Protein AF-0000000070114153 (afdb_homodimer)

Nearest PDB structures (foldseek):
  6xl6-assembly1_H  TM=4.860E-01  e=3.797E-15  Escherichia coli
  5xql-assembly1_A  TM=4.136E-01  e=1.734E-13  Pseudomonas aeruginosa
  1exi-assembly1_A  TM=4.410E-01  e=2.172E-12  Bacillus subtilis
  3d6y-assembly1_A  TM=4.127E-01  e=7.107E-13  Bacillus subtilis
  3d71-assembly1_A-2  TM=3.893E-01  e=4.441E-13  Bacillus subtilis

Radius of gyration: 27.12 Å; Cα contacts (8 Å, |Δi|>4): 1022; chains: 2; bounding box: 66×97×62 Å

Secondary structure (DSSP, 8-state):
----------SSPEEHHHHHHHHT--HHHHHHHHHHTSS--SEE-TTT--EEE-GGGHHHHHHHHHHHHTT--HHHHHHHHHS-HHHHHHHHHHHHHHHHHHHHHHHHHHHHHHHHHHH-PPPPPP--EEEEEEPPEEEEEEEEEE-HHHHHHHHHHHHHHHHHHHHHTT-EE-S-EEEEESS--BTTB-EEEEEEEEEES-----SS-EEEEEPPEEEEEEEEEGGG-STTHHHHHHHHHHHHHHHHTPPB-S--EEEE-S-GGGS-TTSEEEEEEEEE--/----------SSPEEHHHHHHHHT--HHHHHHHHHHTSS--SEE-TTT--EEE-GGGHHHHHHHHHHHHTT--HHHHHHHHHS-HHHHHHHHHHHHHHHHHHHHHHHHHHHHHHHHHHH-PPPPPP--EEEEEEPPEEEEEEEEEE-HHHHHHHHHHHHHHHHHHHHHTT-EE-S-EEEEESS--BTTB-EEEEEEEEEES-----SS-EEEEEPPEEEEEEEEEGGG-STTHHHHHHHHHHHHHHHHTPPB-S--EEEE-S-GGGS-TTSEEEEEEEEE--

Organism: Actinoplanes teichomyceticus (NCBI:txid1867)

Structure (mmCIF, N/CA/C/O backbone):
data_AF-0000000070114153-model_v1
#
loop_
_entity.id
_entity.type
_entity.pdbx_description
1 polymer 'MerR family transcriptional regulator'
#
loop_
_atom_site.group_PDB
_atom_site.id
_atom_site.type_symbol
_atom_site.label_atom_id
_atom_site.label_alt_id
_atom_site.label_comp_id
_atom_site.label_asym_id
_atom_site.label_entity_id
_atom_site.label_seq_id
_atom_site.pdbx_PDB_ins_code
_atom_site.Cartn_x
_atom_site.Cartn_y
_atom_site.Cartn_z
_atom_site.occupancy
_atom_site.B_iso_or_equiv
_atom_site.auth_seq_id
_atom_site.auth_comp_id
_atom_site.auth_asym_id
_atom_site.auth_atom_id
_atom_site.pdbx_PDB_model_num
ATOM 1 N N . MET A 1 1 ? -9.383 -46.125 -30.203 1 27.42 1 MET A N 1
ATOM 2 C CA . MET A 1 1 ? -8.547 -45.219 -29.406 1 27.42 1 MET A CA 1
ATOM 3 C C . MET A 1 1 ? -9.391 -44.469 -28.391 1 27.42 1 MET A C 1
ATOM 5 O O . MET A 1 1 ? -10.266 -43.688 -28.766 1 27.42 1 MET A O 1
ATOM 9 N N . ARG A 1 2 ? -9.617 -44.938 -27.172 1 29.91 2 ARG A N 1
ATOM 10 C CA . ARG A 1 2 ? -10.695 -44.688 -26.219 1 29.91 2 ARG A CA 1
ATOM 11 C C . ARG A 1 2 ? -10.594 -43.312 -25.609 1 29.91 2 ARG A C 1
ATOM 13 O O . ARG A 1 2 ? -9.5 -42.844 -25.281 1 29.91 2 ARG A O 1
ATOM 20 N N . SER A 1 3 ? -11.391 -42.344 -25.938 1 27.3 3 SER A N 1
ATOM 21 C CA . SER A 1 3 ? -11.602 -40.969 -25.516 1 27.3 3 SER A CA 1
ATOM 22 C C . SER A 1 3 ? -11.555 -40.844 -24 1 27.3 3 SER A C 1
ATOM 24 O O . SER A 1 3 ? -12.508 -41.219 -23.312 1 27.3 3 SER A O 1
ATOM 26 N N . GLN A 1 4 ? -10.492 -41.219 -23.328 1 28.64 4 GLN A N 1
ATOM 27 C CA . GLN A 1 4 ? -10.5 -41.25 -21.859 1 28.64 4 GLN A CA 1
ATOM 28 C C . GLN A 1 4 ? -10.977 -39.906 -21.312 1 28.64 4 GLN A C 1
ATOM 30 O O . GLN A 1 4 ? -10.375 -38.875 -21.578 1 28.64 4 GLN A O 1
ATOM 35 N N . SER A 1 5 ? -12.211 -39.656 -21.016 1 31.23 5 SER A N 1
ATOM 36 C CA . SER A 1 5 ? -13.07 -38.625 -20.453 1 31.23 5 SER A CA 1
ATOM 37 C C . SER A 1 5 ? -12.445 -38 -19.203 1 31.23 5 SER A C 1
ATOM 39 O O . SER A 1 5 ? -11.75 -38.688 -18.453 1 31.23 5 SER A O 1
ATOM 41 N N . ALA A 1 6 ? -11.922 -36.781 -19.25 1 38.19 6 ALA A N 1
ATOM 42 C CA . ALA A 1 6 ? -11.523 -36.031 -18.062 1 38.19 6 ALA A CA 1
ATOM 43 C C . ALA A 1 6 ? -12.383 -36.406 -16.859 1 38.19 6 ALA A C 1
ATOM 45 O O . ALA A 1 6 ? -13.617 -36.406 -16.953 1 38.19 6 ALA A O 1
ATOM 46 N N . GLY A 1 7 ? -11.969 -37.219 -15.93 1 35.66 7 GLY A N 1
ATOM 47 C CA . GLY A 1 7 ? -12.812 -37.656 -14.836 1 35.66 7 GLY A CA 1
ATOM 48 C C . GLY A 1 7 ? -13.656 -36.562 -14.227 1 35.66 7 GLY A C 1
ATOM 49 O O . GLY A 1 7 ? -13.359 -35.375 -14.414 1 35.66 7 GLY A O 1
ATOM 50 N N . PRO A 1 8 ? -14.961 -36.688 -14.062 1 36.72 8 PRO A N 1
ATOM 51 C CA . PRO A 1 8 ? -15.945 -35.719 -13.547 1 36.72 8 PRO A CA 1
ATOM 52 C C . PRO A 1 8 ? -15.43 -34.938 -12.352 1 36.72 8 PRO A C 1
ATOM 54 O O . PRO A 1 8 ? -14.523 -35.375 -11.648 1 36.72 8 PRO A O 1
ATOM 57 N N . LEU A 1 9 ? -15.109 -33.562 -12.328 1 44.62 9 LEU A N 1
ATOM 58 C CA . LEU A 1 9 ? -15.031 -32.844 -11.078 1 44.62 9 LEU A CA 1
ATOM 59 C C . LEU A 1 9 ? -15.781 -33.562 -9.969 1 44.62 9 LEU A C 1
ATOM 61 O O . LEU A 1 9 ? -16.969 -33.844 -10.102 1 44.62 9 LEU A O 1
ATOM 65 N N . THR A 1 10 ? -15.328 -34.531 -9.367 1 46.66 10 THR A N 1
ATOM 66 C CA . THR A 1 10 ? -16.016 -35.281 -8.312 1 46.66 10 THR A CA 1
ATOM 67 C C . THR A 1 10 ? -16.859 -34.344 -7.449 1 46.66 10 THR A C 1
ATOM 69 O O . THR A 1 10 ? -16.391 -33.281 -7.062 1 46.66 10 THR A O 1
ATOM 72 N N . THR A 1 11 ? -18.156 -34.281 -7.578 1 60.69 11 THR A N 1
ATOM 73 C CA . THR A 1 11 ? -19.266 -33.625 -6.902 1 60.69 11 THR A CA 1
ATOM 74 C C . THR A 1 11 ? -19.078 -33.688 -5.391 1 60.69 11 THR A C 1
ATOM 76 O O . THR A 1 11 ? -19.875 -33.094 -4.648 1 60.69 11 THR A O 1
ATOM 79 N N . GLY A 1 12 ? -18.016 -34.312 -4.871 1 72.38 12 GLY A N 1
ATOM 80 C CA . GLY A 1 12 ? -17.922 -34.406 -3.422 1 72.38 12 GLY A CA 1
ATOM 81 C C . GLY A 1 12 ? -17.031 -33.344 -2.828 1 72.38 12 GLY A C 1
ATOM 82 O O . GLY A 1 12 ? -16.391 -32.562 -3.561 1 72.38 12 GLY A O 1
ATOM 83 N N . PRO A 1 13 ? -17.062 -33.156 -1.495 1 85.81 13 PRO A N 1
ATOM 84 C CA . PRO A 1 13 ? -16.25 -32.156 -0.794 1 85.81 13 PRO A CA 1
ATOM 85 C C . PRO A 1 13 ? -14.75 -32.375 -0.997 1 85.81 13 PRO A C 1
ATOM 87 O O . PRO A 1 13 ? -14.289 -33.5 -1.106 1 85.81 13 PRO A O 1
ATOM 90 N N . MET A 1 14 ? -14.078 -31.359 -1.257 1 93.62 14 MET A N 1
ATOM 91 C CA . MET A 1 14 ? -12.633 -31.297 -1.438 1 93.62 14 MET A CA 1
ATOM 92 C C . MET A 1 14 ? -11.922 -31.156 -0.097 1 93.62 14 MET A C 1
ATOM 94 O O . MET A 1 14 ? -12.445 -30.531 0.824 1 93.62 14 MET A O 1
ATOM 98 N N . SER A 1 15 ? -10.742 -31.812 -0.06 1 94.75 15 SER A N 1
ATOM 99 C CA . SER A 1 15 ? -9.898 -31.562 1.105 1 94.75 15 SER A CA 1
ATOM 100 C C . SER A 1 15 ? -9.461 -30.094 1.169 1 94.75 15 SER A C 1
ATOM 102 O O . SER A 1 15 ? -9.5 -29.391 0.162 1 94.75 15 SER A O 1
ATOM 104 N N . ILE A 1 16 ? -9.039 -29.688 2.379 1 94.88 16 ILE A N 1
ATOM 105 C CA . ILE A 1 16 ? -8.586 -28.312 2.561 1 94.88 16 ILE A CA 1
ATOM 106 C C . ILE A 1 16 ? -7.367 -28.047 1.68 1 94.88 16 ILE A C 1
ATOM 108 O O . ILE A 1 16 ? -7.199 -26.938 1.157 1 94.88 16 ILE A O 1
ATOM 112 N N . GLY A 1 17 ? -6.488 -29 1.469 1 93.56 17 GLY A N 1
ATOM 113 C CA . GLY A 1 17 ? -5.332 -28.859 0.601 1 93.56 17 GLY A CA 1
ATOM 114 C C . GLY A 1 17 ? -5.703 -28.641 -0.854 1 93.56 17 GLY A C 1
ATOM 115 O O . GLY A 1 17 ? -5.16 -27.75 -1.513 1 93.56 17 GLY A O 1
ATOM 116 N N . GLU A 1 18 ? -6.594 -29.484 -1.315 1 93.25 18 GLU A N 1
ATOM 117 C CA . GLU A 1 18 ? -7.066 -29.344 -2.689 1 93.25 18 GLU A CA 1
ATOM 118 C C . GLU A 1 18 ? -7.785 -28.016 -2.898 1 93.25 18 GLU A C 1
ATOM 120 O O . GLU A 1 18 ? -7.57 -27.344 -3.904 1 93.25 18 GLU A O 1
ATOM 125 N N . PHE A 1 19 ? -8.609 -27.688 -1.982 1 96 19 PHE A N 1
ATOM 126 C CA . PHE A 1 19 ? -9.359 -26.438 -2.057 1 96 19 PHE A CA 1
ATOM 127 C C . PHE A 1 19 ? -8.414 -25.25 -2.037 1 96 19 PHE A C 1
ATOM 129 O O . PHE A 1 19 ? -8.617 -24.281 -2.771 1 96 19 PHE A O 1
ATOM 136 N N . ALA A 1 20 ? -7.355 -25.312 -1.223 1 94.44 20 ALA A N 1
ATOM 137 C CA . ALA A 1 20 ? -6.34 -24.266 -1.147 1 94.44 20 ALA A CA 1
ATOM 138 C C . ALA A 1 20 ? -5.656 -24.062 -2.496 1 94.44 20 ALA A C 1
ATOM 140 O O . ALA A 1 20 ? -5.527 -22.938 -2.975 1 94.44 20 ALA A O 1
ATOM 141 N N . ARG A 1 21 ? -5.359 -25.125 -3.102 1 91 21 ARG A N 1
ATOM 142 C CA . ARG A 1 21 ? -4.695 -25.078 -4.402 1 91 21 ARG A CA 1
ATOM 143 C C . ARG A 1 21 ? -5.598 -24.422 -5.449 1 91 21 ARG A C 1
ATOM 145 O O . ARG A 1 21 ? -5.164 -23.531 -6.18 1 91 21 ARG A O 1
ATOM 152 N N . LEU A 1 22 ? -6.797 -24.797 -5.461 1 91.69 22 LEU A N 1
ATOM 153 C CA . LEU A 1 22 ? -7.73 -24.328 -6.48 1 91.69 22 LEU A CA 1
ATOM 154 C C . LEU A 1 22 ? -8.109 -22.875 -6.246 1 91.69 22 LEU A C 1
ATOM 156 O O . LEU A 1 22 ? -8.32 -22.125 -7.203 1 91.69 22 LEU A O 1
ATOM 160 N N . SER A 1 23 ? -8.156 -22.484 -5.016 1 93.69 23 SER A N 1
ATOM 161 C CA . SER A 1 23 ? -8.578 -21.125 -4.688 1 93.69 23 SER A CA 1
ATOM 162 C C . SER A 1 23 ? -7.402 -20.156 -4.688 1 93.69 23 SER A C 1
ATOM 164 O O . SER A 1 23 ? -7.59 -18.938 -4.711 1 93.69 23 SER A O 1
ATOM 166 N N .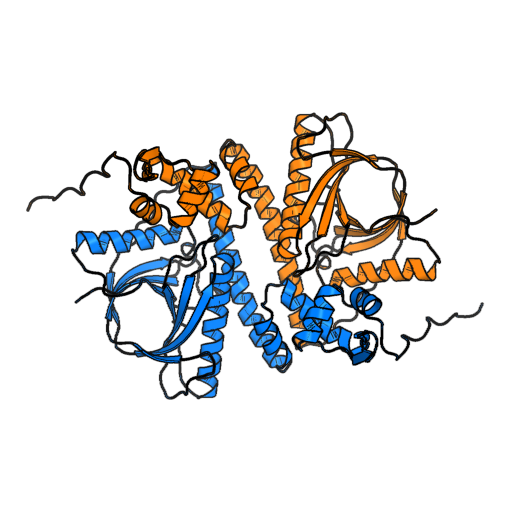 GLY A 1 24 ? -6.23 -20.688 -4.531 1 91.38 24 GLY A N 1
ATOM 167 C CA . GLY A 1 24 ? -5.055 -19.844 -4.41 1 91.38 24 GLY A CA 1
ATOM 168 C C . GLY A 1 24 ? -4.871 -19.266 -3.02 1 91.38 24 GLY A C 1
ATOM 169 O O . GLY A 1 24 ? -4.098 -18.328 -2.826 1 91.38 24 GLY A O 1
ATOM 170 N N . LEU A 1 25 ? -5.621 -19.812 -2.062 1 94.38 25 LEU A N 1
ATOM 171 C CA . LEU A 1 25 ? -5.492 -19.406 -0.67 1 94.38 25 LEU A CA 1
ATOM 172 C C . LEU A 1 25 ? -4.641 -20.391 0.117 1 94.38 25 LEU A C 1
ATOM 174 O O . LEU A 1 25 ? -4.527 -21.562 -0.265 1 94.38 25 LEU A O 1
ATOM 178 N N . SER A 1 26 ? -4.039 -19.906 1.177 1 93.94 26 SER A N 1
ATOM 179 C CA . SER A 1 26 ? -3.293 -20.812 2.051 1 93.94 26 SER A CA 1
ATOM 180 C C . SER A 1 26 ? -4.227 -21.594 2.975 1 93.94 26 SER A C 1
ATOM 182 O O . SER A 1 26 ? -5.352 -21.156 3.234 1 93.94 26 SER A O 1
ATOM 184 N N . ILE A 1 27 ? -3.754 -22.703 3.449 1 94.19 27 ILE A N 1
ATOM 185 C CA . ILE A 1 27 ? -4.496 -23.469 4.438 1 94.19 27 ILE A CA 1
ATOM 186 C C . ILE A 1 27 ? -4.73 -22.625 5.688 1 94.19 27 ILE A C 1
ATOM 188 O O . ILE A 1 27 ? -5.824 -22.641 6.258 1 94.19 27 ILE A O 1
ATOM 192 N N . LYS A 1 28 ? -3.734 -21.891 6.02 1 93.56 28 LYS A N 1
ATOM 193 C CA . LYS A 1 28 ? -3.857 -21 7.18 1 93.56 28 LYS A CA 1
ATOM 194 C C . LYS A 1 28 ? -4.988 -20 6.988 1 93.56 28 LYS A C 1
ATOM 196 O O . LYS A 1 28 ? -5.777 -19.766 7.906 1 93.56 28 LYS A O 1
ATOM 201 N N . ALA A 1 29 ? -5.066 -19.453 5.855 1 94.44 29 ALA A N 1
ATOM 202 C CA . ALA A 1 29 ? -6.129 -18.5 5.555 1 94.44 29 ALA A CA 1
ATOM 203 C C . ALA A 1 29 ? -7.5 -19.156 5.613 1 94.44 29 ALA A C 1
ATOM 205 O O . ALA A 1 29 ? -8.445 -18.594 6.164 1 94.44 29 ALA A O 1
ATOM 206 N N . LEU A 1 30 ? -7.578 -20.344 5.02 1 95.69 30 LEU A N 1
ATOM 207 C CA . LEU A 1 30 ? -8.852 -21.062 5.016 1 95.69 30 LEU A CA 1
ATOM 208 C C . LEU A 1 30 ? -9.312 -21.359 6.438 1 95.69 30 LEU A C 1
ATOM 210 O O . LEU A 1 30 ? -10.5 -21.25 6.738 1 95.69 30 LEU A O 1
ATOM 214 N N . ARG A 1 31 ? -8.406 -21.672 7.273 1 93.56 31 ARG A N 1
ATOM 215 C CA . ARG A 1 31 ? -8.75 -21.906 8.672 1 93.56 31 ARG A CA 1
ATOM 216 C C . ARG A 1 31 ? -9.219 -20.609 9.344 1 93.56 31 ARG A C 1
ATOM 218 O O . ARG A 1 31 ? -10.211 -20.625 10.078 1 93.56 31 ARG A O 1
ATOM 225 N N . LEU A 1 32 ? -8.492 -19.625 9.094 1 94.06 32 LEU A N 1
ATOM 226 C CA . LEU A 1 32 ? -8.867 -18.328 9.641 1 94.06 32 LEU A CA 1
ATOM 227 C C . LEU A 1 32 ? -10.258 -17.922 9.164 1 94.06 32 LEU A C 1
ATOM 229 O O . LEU A 1 32 ? -11.078 -17.453 9.961 1 94.06 32 LEU A O 1
ATOM 233 N N . TYR A 1 33 ? -10.523 -18.109 7.883 1 95.88 33 TYR A N 1
ATOM 234 C CA . TYR A 1 33 ? -11.797 -17.703 7.309 1 95.88 33 TYR A CA 1
ATOM 235 C C . TYR A 1 33 ? -12.938 -18.578 7.805 1 95.88 33 TYR A C 1
ATOM 237 O O . TYR A 1 33 ? -14.078 -18.125 7.91 1 95.88 33 TYR A O 1
ATOM 245 N N . ASP A 1 34 ? -12.633 -19.797 8.094 1 95.75 34 ASP A N 1
ATOM 246 C CA . ASP A 1 34 ? -13.625 -20.688 8.688 1 95.75 34 ASP A CA 1
ATOM 247 C C . ASP A 1 34 ? -14.023 -20.219 10.078 1 95.75 34 ASP A C 1
ATOM 249 O O . ASP A 1 34 ? -15.211 -20.031 10.367 1 95.75 34 ASP A O 1
ATOM 253 N N . VAL A 1 35 ? -13.07 -19.906 10.922 1 92.75 35 VAL A N 1
ATOM 254 C CA . VAL A 1 35 ? -13.281 -19.5 12.305 1 92.75 35 VAL A CA 1
ATOM 255 C C . VAL A 1 35 ? -13.984 -18.141 12.352 1 92.75 35 VAL A C 1
ATOM 257 O O . VAL A 1 35 ? -14.852 -17.922 13.195 1 92.75 35 VAL A O 1
ATOM 260 N N . SER A 1 36 ? -13.68 -17.312 11.398 1 93.31 36 SER A N 1
ATOM 261 C CA . SER A 1 36 ? -14.258 -15.969 11.406 1 93.31 36 SER A CA 1
ATOM 262 C C . SER A 1 36 ? -15.648 -15.961 10.781 1 93.31 36 SER A C 1
ATOM 264 O O . SER A 1 36 ? -16.344 -14.953 10.82 1 93.31 36 SER A O 1
ATOM 266 N N . GLY A 1 37 ? -15.961 -17.016 10.109 1 94.56 37 GLY A N 1
ATOM 267 C CA . GLY A 1 37 ? -17.281 -17.125 9.508 1 94.56 37 GLY A CA 1
ATOM 268 C C . GLY A 1 37 ? -17.344 -16.578 8.094 1 94.56 37 GLY A C 1
ATOM 269 O O . GLY A 1 37 ? -18.391 -16.609 7.449 1 94.56 37 GLY A O 1
ATOM 270 N N . LEU A 1 38 ? -16.297 -16.141 7.555 1 96.19 38 LEU A N 1
ATOM 271 C CA . LEU A 1 38 ? -16.25 -15.602 6.199 1 96.19 38 LEU A CA 1
ATOM 272 C C . LEU A 1 38 ? -16.422 -16.719 5.172 1 96.19 38 LEU A C 1
ATOM 274 O O . LEU A 1 38 ? -17.078 -16.516 4.141 1 96.19 38 LEU A O 1
ATOM 278 N N . LEU A 1 39 ? -15.844 -17.859 5.457 1 97.25 39 LEU A N 1
ATOM 279 C CA . LEU A 1 39 ? -15.914 -19.031 4.598 1 97.25 39 LEU A CA 1
ATOM 280 C C . LEU A 1 39 ? -15.93 -20.312 5.434 1 97.25 39 LEU A C 1
ATOM 282 O O . LEU A 1 39 ? -14.93 -21.031 5.484 1 97.25 39 LEU A O 1
ATOM 286 N N . PRO A 1 40 ? -17.094 -20.609 6.008 1 96.56 40 PRO A N 1
ATOM 287 C CA . PRO A 1 40 ? -17.188 -21.844 6.797 1 96.56 40 PRO A CA 1
ATOM 288 C C . PRO A 1 40 ? -17 -23.094 5.949 1 96.56 40 PRO A C 1
ATOM 290 O O . PRO A 1 40 ? -17.5 -23.156 4.82 1 96.56 40 PRO A O 1
ATOM 293 N N . ALA A 1 41 ? -16.312 -24.062 6.496 1 96.81 41 ALA A N 1
ATOM 294 C CA . ALA A 1 41 ? -16.156 -25.344 5.805 1 96.81 41 ALA A CA 1
ATOM 295 C C . ALA A 1 41 ? -17.5 -26.016 5.598 1 96.81 41 ALA A C 1
ATOM 297 O O . ALA A 1 41 ? -18.422 -25.875 6.418 1 96.81 41 ALA A O 1
ATOM 298 N N . ALA A 1 42 ? -17.578 -26.688 4.5 1 96.25 42 ALA A N 1
ATOM 299 C CA . ALA A 1 42 ? -18.797 -27.422 4.219 1 96.25 42 ALA A CA 1
ATOM 300 C C . ALA A 1 42 ? -18.984 -28.578 5.199 1 96.25 42 ALA A C 1
ATOM 302 O O . ALA A 1 42 ? -20.109 -28.891 5.605 1 96.25 42 ALA A O 1
ATOM 303 N N . GLU A 1 43 ? -17.891 -29.203 5.52 1 94.81 43 GLU A N 1
ATOM 304 C CA . GLU A 1 43 ? -17.891 -30.297 6.48 1 94.81 43 GLU A CA 1
ATOM 305 C C . GLU A 1 43 ? -16.688 -30.234 7.406 1 94.81 43 GLU A C 1
ATOM 307 O O . GLU A 1 43 ? -15.578 -29.906 6.973 1 94.81 43 GLU A O 1
ATOM 312 N N . VAL A 1 44 ? -16.922 -30.547 8.641 1 92.5 44 VAL A N 1
ATOM 313 C CA . VAL A 1 44 ? -15.844 -30.672 9.609 1 92.5 44 VAL A CA 1
ATOM 314 C C . VAL A 1 44 ? -15.938 -32.031 10.32 1 92.5 44 VAL A C 1
ATOM 316 O O . VAL A 1 44 ? -16.969 -32.344 10.898 1 92.5 44 VAL A O 1
ATOM 319 N N . ASP A 1 45 ? -14.914 -32.719 10.227 1 92 45 ASP A N 1
ATOM 320 C CA . ASP A 1 45 ? -14.891 -34 10.938 1 92 45 ASP A CA 1
ATOM 321 C C . ASP A 1 45 ? -14.945 -33.781 12.453 1 92 45 ASP A C 1
ATOM 323 O O . ASP A 1 45 ? -14.086 -33.094 13.016 1 92 45 ASP A O 1
ATOM 327 N N . PRO A 1 46 ? -15.828 -34.344 13.094 1 90.88 46 PRO A N 1
ATOM 328 C CA . PRO A 1 46 ? -15.992 -34.062 14.523 1 90.88 46 PRO A CA 1
ATOM 329 C C . PRO A 1 46 ? -14.859 -34.656 15.367 1 90.88 46 PRO A C 1
ATOM 331 O O . PRO A 1 46 ? -14.633 -34.219 16.5 1 90.88 46 PRO A O 1
ATOM 334 N N . ILE A 1 47 ? -14.164 -35.625 14.883 1 92.25 47 ILE A N 1
ATOM 335 C CA . ILE A 1 47 ? -13.109 -36.281 15.641 1 92.25 47 ILE A CA 1
ATOM 336 C C . ILE A 1 47 ? -11.766 -35.625 15.367 1 92.25 47 ILE A C 1
ATOM 338 O O . ILE A 1 47 ? -11.086 -35.188 16.297 1 92.25 47 ILE A O 1
ATOM 342 N N . THR A 1 48 ? -11.438 -35.344 14.141 1 90.75 48 THR A N 1
ATOM 343 C CA . THR A 1 48 ? -10.109 -34.875 13.766 1 90.75 48 THR A CA 1
ATOM 344 C C . THR A 1 48 ? -10.125 -33.344 13.562 1 90.75 48 THR A C 1
ATOM 346 O O . THR A 1 48 ? -9.07 -32.719 13.555 1 90.75 48 THR A O 1
ATOM 349 N N . GLY A 1 49 ? -11.289 -32.844 13.383 1 90.31 49 GLY A N 1
ATOM 350 C CA . GLY A 1 49 ? -11.383 -31.422 13.078 1 90.31 49 GLY A CA 1
ATOM 351 C C . GLY A 1 49 ? -11.055 -31.094 11.633 1 90.31 49 GLY A C 1
ATOM 352 O O . GLY A 1 49 ? -10.984 -29.922 11.258 1 90.31 49 GLY A O 1
ATOM 353 N N . TYR A 1 50 ? -10.938 -32.156 10.844 1 91.44 50 TYR A N 1
ATOM 354 C CA . TYR A 1 50 ? -10.562 -31.953 9.445 1 91.44 50 TYR A CA 1
ATOM 355 C C . TYR A 1 50 ? -11.68 -31.266 8.672 1 91.44 50 TYR A C 1
ATOM 357 O O . TYR A 1 50 ? -12.852 -31.641 8.797 1 91.44 50 TYR A O 1
ATOM 365 N N . ARG A 1 51 ? -11.242 -30.297 7.836 1 92.94 51 ARG A N 1
ATOM 366 C CA . ARG A 1 51 ? -12.211 -29.484 7.105 1 92.94 51 ARG A CA 1
ATOM 367 C C . ARG A 1 51 ? -12.273 -29.906 5.637 1 92.94 51 ARG A C 1
ATOM 369 O O . ARG A 1 51 ? -11.242 -30.188 5.023 1 92.94 51 ARG A O 1
ATOM 376 N N . ARG A 1 52 ? -13.5 -29.906 5.152 1 96.06 52 ARG A N 1
ATOM 377 C CA . ARG A 1 52 ? -13.75 -30.109 3.73 1 96.06 52 ARG A CA 1
ATOM 378 C C . ARG A 1 52 ? -14.602 -28.984 3.154 1 96.06 52 ARG A C 1
ATOM 380 O O . ARG A 1 52 ? -15.398 -28.375 3.869 1 96.06 52 ARG A O 1
ATOM 387 N N . TYR A 1 53 ? -14.32 -28.703 1.871 1 97.44 53 TYR A N 1
ATOM 388 C CA . TYR A 1 53 ? -15 -27.609 1.2 1 97.44 53 TYR A CA 1
ATOM 389 C C . TYR A 1 53 ? -15.688 -28.078 -0.075 1 97.44 53 TYR A C 1
ATOM 391 O O . TYR A 1 53 ? -15.234 -29.047 -0.707 1 97.44 53 TYR A O 1
ATOM 399 N N . ALA A 1 54 ? -16.75 -27.422 -0.405 1 96.19 54 ALA A N 1
ATOM 400 C CA . ALA A 1 54 ? -17.469 -27.703 -1.644 1 96.19 54 ALA A CA 1
ATOM 401 C C . ALA A 1 54 ? -16.922 -26.875 -2.801 1 96.19 54 ALA A C 1
ATOM 403 O O . ALA A 1 54 ? -16.453 -25.75 -2.6 1 96.19 54 ALA A O 1
ATOM 404 N N . ALA A 1 55 ? -17.047 -27.406 -4.004 1 94.06 55 ALA A N 1
ATOM 405 C CA . ALA A 1 55 ? -16.609 -26.703 -5.207 1 94.06 55 ALA A CA 1
ATOM 406 C C . ALA A 1 55 ? -17.359 -25.375 -5.363 1 94.06 55 ALA A C 1
ATOM 408 O O . ALA A 1 55 ? -16.781 -24.391 -5.852 1 94.06 55 ALA A O 1
ATOM 409 N N . ALA A 1 56 ? -18.578 -25.375 -4.93 1 94.12 56 ALA A N 1
ATOM 410 C CA . ALA A 1 56 ? -19.406 -24.188 -5.062 1 94.12 56 ALA A CA 1
ATOM 411 C C . ALA A 1 56 ? -18.859 -23.031 -4.223 1 94.12 56 ALA A C 1
ATOM 413 O O . ALA A 1 56 ? -19.25 -21.875 -4.418 1 94.12 56 ALA A O 1
ATOM 414 N N . GLN A 1 57 ? -17.953 -23.359 -3.275 1 96.38 57 GLN A N 1
ATOM 415 C CA . GLN A 1 57 ? -17.406 -22.344 -2.379 1 96.38 57 GLN A CA 1
ATOM 416 C C . GLN A 1 57 ? -16.203 -21.641 -2.998 1 96.38 57 GLN A C 1
ATOM 418 O O . GLN A 1 57 ? -15.711 -20.641 -2.459 1 96.38 57 GLN A O 1
ATOM 423 N N . LEU A 1 58 ? -15.758 -22.094 -4.129 1 94.44 58 LEU A N 1
ATOM 424 C CA . LEU A 1 58 ? -14.555 -21.562 -4.758 1 94.44 58 LEU A CA 1
ATOM 425 C C . LEU A 1 58 ? -14.766 -20.109 -5.172 1 94.44 58 LEU A C 1
ATOM 427 O O . LEU A 1 58 ? -13.852 -19.281 -5.039 1 94.44 58 LEU A O 1
ATOM 431 N N . LYS A 1 59 ? -15.93 -19.844 -5.652 1 92.81 59 LYS A N 1
ATOM 432 C CA . LYS A 1 59 ? -16.219 -18.469 -6.062 1 92.81 59 LYS A CA 1
ATOM 433 C C . LYS A 1 59 ? -16.062 -17.5 -4.895 1 92.81 59 LYS A C 1
ATOM 435 O O . LYS A 1 59 ? -15.398 -16.469 -5.02 1 92.81 59 LYS A O 1
ATOM 440 N N . ARG A 1 60 ? -16.641 -17.844 -3.793 1 95 60 ARG A N 1
ATOM 441 C CA . ARG A 1 60 ? -16.547 -17.016 -2.598 1 95 60 ARG A CA 1
ATOM 442 C C . ARG A 1 60 ? -15.109 -16.906 -2.107 1 95 60 ARG A C 1
ATOM 444 O O . ARG A 1 60 ? -14.656 -15.828 -1.72 1 95 60 ARG A O 1
ATOM 451 N N . ALA A 1 61 ? -14.43 -17.984 -2.168 1 96.38 61 ALA A N 1
ATOM 452 C CA . ALA A 1 61 ? -13.031 -18.016 -1.739 1 96.38 61 ALA A CA 1
ATOM 453 C C . ALA A 1 61 ? -12.18 -17.078 -2.584 1 96.38 61 ALA A C 1
ATOM 455 O O . ALA A 1 61 ? -11.367 -16.312 -2.051 1 96.38 61 ALA A O 1
ATOM 456 N N . ARG A 1 62 ? -12.344 -17.094 -3.848 1 94.56 62 ARG A N 1
ATOM 457 C CA . ARG A 1 62 ? -11.594 -16.234 -4.758 1 94.56 62 ARG A CA 1
ATOM 458 C C . ARG A 1 62 ? -11.938 -14.773 -4.539 1 94.56 62 ARG A C 1
ATOM 460 O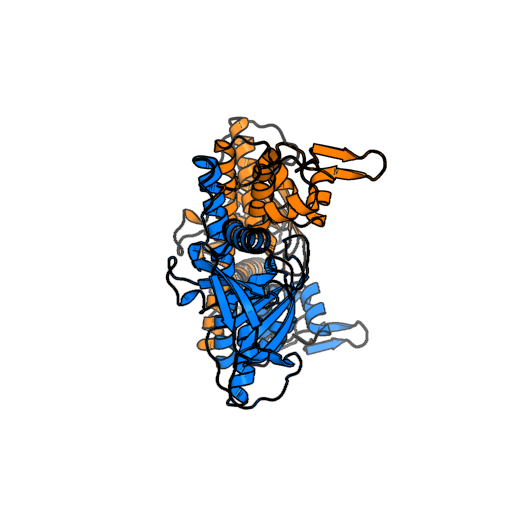 O . ARG A 1 62 ? -11.062 -13.906 -4.586 1 94.56 62 ARG A O 1
ATOM 467 N N . ARG A 1 63 ? -13.188 -14.547 -4.301 1 95.88 63 ARG A N 1
ATOM 468 C CA . ARG A 1 63 ? -13.609 -13.188 -4.012 1 95.88 63 ARG A CA 1
ATOM 469 C C . ARG A 1 63 ? -12.914 -12.648 -2.766 1 95.88 63 ARG A C 1
ATOM 471 O O . ARG A 1 63 ? -12.383 -11.531 -2.775 1 95.88 63 ARG A O 1
ATOM 478 N N . ILE A 1 64 ? -12.883 -13.422 -1.729 1 96.94 64 ILE A N 1
ATOM 479 C CA . ILE A 1 64 ? -12.195 -13.039 -0.502 1 96.94 64 ILE A CA 1
ATOM 480 C C . ILE A 1 64 ? -10.719 -12.781 -0.797 1 96.94 64 ILE A C 1
ATOM 482 O O . ILE A 1 64 ? -10.156 -11.781 -0.354 1 96.94 64 ILE A O 1
ATOM 486 N N . GLY A 1 65 ? -10.125 -13.648 -1.547 1 96.31 65 GLY A N 1
ATOM 487 C CA . GLY A 1 65 ? -8.719 -13.516 -1.899 1 96.31 65 GLY A CA 1
ATOM 488 C C . GLY A 1 65 ? -8.398 -12.227 -2.627 1 96.31 65 GLY A C 1
ATOM 489 O O . GLY A 1 65 ? -7.406 -11.562 -2.32 1 96.31 65 GLY A O 1
ATOM 490 N N . VAL A 1 66 ? -9.203 -11.898 -3.615 1 96.25 66 VAL A N 1
ATOM 491 C CA . VAL A 1 66 ? -8.984 -10.68 -4.387 1 96.25 66 VAL A CA 1
ATOM 492 C C . VAL A 1 66 ? -9.156 -9.461 -3.484 1 96.25 66 VAL A C 1
ATOM 494 O O . VAL A 1 66 ? -8.32 -8.555 -3.486 1 96.25 66 VAL A O 1
ATOM 497 N N . LEU A 1 67 ? -10.203 -9.469 -2.678 1 96.31 67 LEU A N 1
ATOM 498 C CA . LEU A 1 67 ? -10.469 -8.352 -1.779 1 96.31 67 LEU A CA 1
ATOM 499 C C . LEU A 1 67 ? -9.312 -8.141 -0.815 1 96.31 67 LEU A C 1
ATOM 501 O O . LEU A 1 67 ? -8.906 -7 -0.573 1 96.31 67 LEU A O 1
ATOM 505 N N . ARG A 1 68 ? -8.75 -9.18 -0.341 1 94.81 68 ARG A N 1
ATOM 506 C CA . ARG A 1 68 ? -7.605 -9.086 0.558 1 94.81 68 ARG A CA 1
ATOM 507 C C . ARG A 1 68 ? -6.383 -8.523 -0.167 1 94.81 68 ARG A C 1
ATOM 509 O O . ARG A 1 68 ? -5.668 -7.68 0.375 1 94.81 68 ARG A O 1
ATOM 516 N N . ARG A 1 69 ? -6.18 -8.953 -1.322 1 94.44 69 ARG A N 1
ATOM 517 C CA . ARG A 1 69 ? -4.984 -8.586 -2.066 1 94.44 69 ARG A CA 1
ATOM 518 C C . ARG A 1 69 ? -5.051 -7.129 -2.523 1 94.44 69 ARG A C 1
ATOM 520 O O . ARG A 1 69 ? -4.016 -6.488 -2.727 1 94.44 69 ARG A O 1
ATOM 527 N N . ILE A 1 70 ? -6.258 -6.617 -2.65 1 93.12 70 ILE A N 1
ATOM 528 C CA . ILE A 1 70 ? -6.344 -5.215 -3.041 1 93.12 70 ILE A CA 1
ATOM 529 C C . ILE A 1 70 ? -6.32 -4.328 -1.798 1 93.12 70 ILE A C 1
ATOM 531 O O . ILE A 1 70 ? -6.496 -3.111 -1.893 1 93.12 70 ILE A O 1
ATOM 535 N N . GLY A 1 71 ? -6.207 -4.984 -0.595 1 89.25 71 GLY A N 1
ATOM 536 C CA . GLY A 1 71 ? -5.906 -4.234 0.615 1 89.25 71 GLY A CA 1
ATOM 537 C C . GLY A 1 71 ? -7.102 -4.078 1.534 1 89.25 71 GLY A C 1
ATOM 538 O O . GLY A 1 71 ? -7.031 -3.359 2.533 1 89.25 71 GLY A O 1
ATOM 539 N N . MET A 1 72 ? -8.172 -4.719 1.309 1 90.56 72 MET A N 1
ATOM 540 C CA . MET A 1 72 ? -9.367 -4.57 2.127 1 90.56 72 MET A CA 1
ATOM 541 C C . MET A 1 72 ? -9.25 -5.375 3.418 1 90.56 72 MET A C 1
ATOM 543 O O . MET A 1 72 ? -8.914 -6.562 3.387 1 90.56 72 MET A O 1
ATOM 547 N N . PRO A 1 73 ? -9.547 -4.75 4.547 1 86 73 PRO A N 1
ATOM 548 C CA . PRO A 1 73 ? -9.492 -5.473 5.82 1 86 73 PRO A CA 1
ATOM 549 C C . PRO A 1 73 ? -10.625 -6.488 5.977 1 86 73 PRO A C 1
ATOM 551 O O . PRO A 1 73 ? -11.695 -6.309 5.398 1 86 73 PRO A O 1
ATOM 554 N N . LEU A 1 74 ? -10.375 -7.426 6.812 1 88.06 74 LEU A N 1
ATOM 555 C CA . LEU A 1 74 ? -11.258 -8.578 6.953 1 88.06 74 LEU A CA 1
ATOM 556 C C . LEU A 1 74 ? -12.648 -8.141 7.406 1 88.06 74 LEU A C 1
ATOM 558 O O . LEU A 1 74 ? -13.656 -8.625 6.883 1 88.06 74 LEU A O 1
ATOM 562 N N . PRO A 1 75 ? -12.727 -7.188 8.328 1 82.81 75 PRO A N 1
ATOM 563 C CA . PRO A 1 75 ? -14.07 -6.781 8.734 1 82.81 75 PRO A CA 1
ATOM 564 C C . PRO A 1 75 ? -14.875 -6.168 7.582 1 82.81 75 PRO A C 1
ATOM 566 O O . PRO A 1 75 ? -16.078 -6.43 7.453 1 82.81 75 PRO A O 1
ATOM 569 N N . VAL A 1 76 ? -14.211 -5.434 6.758 1 85.06 76 VAL A N 1
ATOM 570 C CA . VAL A 1 76 ? -14.867 -4.812 5.613 1 85.06 76 VAL A CA 1
ATOM 571 C C . VAL A 1 76 ? -15.242 -5.883 4.59 1 85.06 76 VAL A C 1
ATOM 573 O O . VAL A 1 76 ? -16.297 -5.801 3.961 1 85.06 76 VAL A O 1
ATOM 576 N N . ILE A 1 77 ? -14.445 -6.891 4.465 1 93.94 77 ILE A N 1
ATOM 577 C CA . ILE A 1 77 ? -14.719 -7.984 3.535 1 93.94 77 ILE A CA 1
ATOM 578 C C . ILE A 1 77 ? -16 -8.703 3.947 1 93.94 77 ILE A C 1
ATOM 580 O O . ILE A 1 77 ? -16.828 -9.047 3.1 1 93.94 77 ILE A O 1
ATOM 584 N N . GLY A 1 78 ? -16.188 -8.93 5.23 1 92.62 78 GLY A N 1
ATOM 585 C CA . GLY A 1 78 ? -17.406 -9.547 5.715 1 92.62 78 GLY A CA 1
ATOM 586 C C . GLY A 1 78 ? -18.656 -8.781 5.312 1 92.62 78 GLY A C 1
ATOM 587 O O . GLY A 1 78 ? -19.656 -9.375 4.898 1 92.62 78 GLY A O 1
ATOM 588 N N . GLU A 1 79 ? -18.578 -7.512 5.367 1 88 79 GLU A N 1
ATOM 589 C CA . GLU A 1 79 ? -19.688 -6.652 4.965 1 88 79 GLU A CA 1
ATOM 590 C C . GLU A 1 79 ? -19.938 -6.742 3.463 1 88 79 GLU A C 1
ATOM 592 O O . GLU A 1 79 ? -21.094 -6.75 3.021 1 88 79 GLU A O 1
ATOM 597 N N . MET A 1 80 ? -18.891 -6.82 2.717 1 91.75 80 MET A N 1
ATOM 598 C CA . MET A 1 80 ? -18.969 -6.895 1.261 1 91.75 80 MET A CA 1
ATOM 599 C C . MET A 1 80 ? -19.672 -8.172 0.814 1 91.75 80 MET A C 1
ATOM 601 O O . MET A 1 80 ? -20.438 -8.164 -0.143 1 91.75 80 MET A O 1
ATOM 605 N N . LEU A 1 81 ? -19.438 -9.203 1.528 1 94.44 81 LEU A N 1
ATOM 606 C CA . LEU A 1 81 ? -19.859 -10.523 1.077 1 94.44 81 LEU A CA 1
ATOM 607 C C . LEU A 1 81 ? -21.359 -10.719 1.293 1 94.44 81 LEU A C 1
ATOM 609 O O . LEU A 1 81 ? -21.953 -11.648 0.735 1 94.44 81 LEU A O 1
ATOM 613 N N . VAL A 1 82 ? -21.984 -9.891 2.061 1 92.25 82 VAL A N 1
ATOM 614 C CA . VAL A 1 82 ? -23.406 -10.047 2.316 1 92.25 82 VAL A CA 1
ATOM 615 C C . VAL A 1 82 ? -24.203 -9.109 1.414 1 92.25 82 VAL A C 1
ATOM 617 O O . VAL A 1 82 ? -25.438 -9.203 1.336 1 92.25 82 VAL A O 1
ATOM 620 N N . LEU A 1 83 ? -23.578 -8.266 0.699 1 93.44 83 LEU A N 1
ATOM 621 C CA . LEU A 1 83 ? -24.234 -7.332 -0.214 1 93.44 83 LEU A CA 1
ATOM 622 C C . LEU A 1 83 ? -24.641 -8.031 -1.505 1 93.44 83 LEU A C 1
ATOM 624 O O . LEU A 1 83 ? -24.047 -9.047 -1.878 1 93.44 83 LEU A O 1
ATOM 628 N N . SER A 1 84 ? -25.688 -7.461 -2.141 1 95.06 84 SER A N 1
ATOM 629 C CA . SER A 1 84 ? -25.953 -7.867 -3.518 1 95.06 84 SER A CA 1
ATOM 630 C C . SER A 1 84 ? -24.781 -7.508 -4.434 1 95.06 84 SER A C 1
ATOM 632 O O . SER A 1 84 ? -23.984 -6.629 -4.113 1 95.06 84 SER A O 1
ATOM 634 N N . ASP A 1 85 ? -24.688 -8.172 -5.547 1 94.56 85 ASP A N 1
ATOM 635 C CA . ASP A 1 85 ? -23.609 -7.891 -6.477 1 94.56 85 ASP A CA 1
ATOM 636 C C . ASP A 1 85 ? -23.594 -6.418 -6.891 1 94.56 85 ASP A C 1
ATOM 638 O O . ASP A 1 85 ? -22.531 -5.789 -6.949 1 94.56 85 ASP A O 1
ATOM 642 N N . ALA A 1 86 ? -24.75 -5.879 -7.152 1 94 86 ALA A N 1
ATOM 643 C CA . ALA A 1 86 ? -24.844 -4.477 -7.555 1 94 86 ALA A CA 1
ATOM 644 C C . ALA A 1 86 ? -24.359 -3.553 -6.445 1 94 86 ALA A C 1
ATOM 646 O O . ALA A 1 86 ? -23.609 -2.604 -6.703 1 94 86 ALA A O 1
ATOM 647 N N . GLU A 1 87 ? -24.766 -3.82 -5.219 1 93.69 87 GLU A N 1
ATOM 648 C CA . GLU A 1 87 ? -24.312 -3.025 -4.082 1 93.69 87 GLU A CA 1
ATOM 649 C C . GLU A 1 87 ? -22.812 -3.197 -3.848 1 93.69 87 GLU A C 1
ATOM 651 O O . GLU A 1 87 ? -22.125 -2.24 -3.488 1 93.69 87 GLU A O 1
ATOM 656 N N . ALA A 1 88 ? -22.359 -4.371 -4.078 1 95.44 88 ALA A N 1
ATOM 657 C CA . ALA A 1 88 ? -20.938 -4.668 -3.896 1 95.44 88 ALA A CA 1
ATOM 658 C C . ALA A 1 88 ? -20.078 -3.902 -4.898 1 95.44 88 ALA A C 1
ATOM 660 O O . ALA A 1 88 ? -18.984 -3.434 -4.566 1 95.44 88 ALA A O 1
ATOM 661 N N . VAL A 1 89 ? -20.578 -3.74 -6.117 1 96.12 89 VAL A N 1
ATOM 662 C CA . VAL A 1 89 ? -19.859 -2.971 -7.125 1 96.12 89 VAL A CA 1
ATOM 663 C C . VAL A 1 89 ? -19.688 -1.529 -6.652 1 96.12 89 VAL A C 1
ATOM 665 O O . VAL A 1 89 ? -18.594 -0.973 -6.723 1 96.12 89 VAL A O 1
ATOM 668 N N . GLY A 1 90 ? -20.75 -0.956 -6.16 1 93.12 90 GLY A N 1
ATOM 669 C CA . GLY A 1 90 ? -20.688 0.407 -5.66 1 93.12 90 GLY A CA 1
ATOM 670 C C . GLY A 1 90 ? -19.688 0.57 -4.523 1 93.12 90 GLY A C 1
ATOM 671 O O . GLY A 1 90 ? -18.891 1.512 -4.516 1 93.12 90 GLY A O 1
ATOM 672 N N . ARG A 1 91 ? -19.719 -0.354 -3.615 1 91.12 91 ARG A N 1
ATOM 673 C CA . ARG A 1 91 ? -18.797 -0.323 -2.479 1 91.12 91 ARG A CA 1
ATOM 674 C C . ARG A 1 91 ? -17.359 -0.521 -2.932 1 91.12 91 ARG A C 1
ATOM 676 O O . ARG A 1 91 ? -16.453 0.147 -2.434 1 91.12 91 ARG A O 1
ATOM 683 N N . LEU A 1 92 ? -17.156 -1.394 -3.826 1 94.81 92 LEU A N 1
ATOM 684 C CA . LEU A 1 92 ? -15.836 -1.668 -4.379 1 94.81 92 LEU A CA 1
ATOM 685 C C . LEU A 1 92 ? -15.266 -0.431 -5.062 1 94.81 92 LEU A C 1
ATOM 687 O O . LEU A 1 92 ? -14.102 -0.09 -4.863 1 94.81 92 LEU A O 1
ATOM 691 N N . ASP A 1 93 ? -16.078 0.25 -5.824 1 93.12 93 ASP A N 1
ATOM 692 C CA . ASP A 1 93 ? -15.656 1.462 -6.52 1 93.12 93 ASP A CA 1
ATOM 693 C C . ASP A 1 93 ? -15.234 2.543 -5.527 1 93.12 93 ASP A C 1
ATOM 695 O O . ASP A 1 93 ? -14.219 3.209 -5.719 1 93.12 93 ASP A O 1
ATOM 699 N N . ARG A 1 94 ? -15.984 2.664 -4.512 1 88.75 94 ARG A N 1
ATOM 700 C CA . ARG A 1 94 ? -15.672 3.668 -3.5 1 88.75 94 ARG A CA 1
ATOM 701 C C . ARG A 1 94 ? -14.375 3.32 -2.77 1 88.75 94 ARG A C 1
ATOM 703 O O . ARG A 1 94 ? -13.547 4.195 -2.518 1 88.75 94 ARG A O 1
ATOM 710 N N . TRP A 1 95 ? -14.25 2.1 -2.484 1 89.69 95 TRP A N 1
ATOM 711 C CA . TRP A 1 95 ? -13.023 1.65 -1.83 1 89.69 95 TRP A CA 1
ATOM 712 C C . TRP A 1 95 ? -11.812 1.901 -2.717 1 89.69 95 TRP A C 1
ATOM 714 O O . TRP A 1 95 ? -10.797 2.434 -2.258 1 89.69 95 TRP A O 1
ATOM 724 N N . TRP A 1 96 ? -11.906 1.528 -3.945 1 92.88 96 TRP A N 1
ATOM 725 C CA . TRP A 1 96 ? -10.781 1.66 -4.863 1 92.88 96 TRP A CA 1
ATOM 726 C C . TRP A 1 96 ? -10.43 3.127 -5.086 1 92.88 96 TRP A C 1
ATOM 728 O O . TRP A 1 96 ? -9.258 3.475 -5.254 1 92.88 96 TRP A O 1
ATOM 738 N N . ALA A 1 97 ? -11.422 3.967 -5.102 1 90.69 97 ALA A N 1
ATOM 739 C CA . ALA A 1 97 ? -11.164 5.398 -5.219 1 90.69 97 ALA A CA 1
ATOM 740 C C . ALA A 1 97 ? -10.258 5.891 -4.094 1 90.69 97 ALA A C 1
ATOM 742 O O . ALA A 1 97 ? -9.391 6.742 -4.309 1 90.69 97 ALA A O 1
ATOM 743 N N . GLY A 1 98 ? -10.508 5.391 -2.895 1 88.88 98 GLY A N 1
ATOM 744 C CA . GLY A 1 98 ? -9.625 5.695 -1.781 1 88.88 98 GLY A CA 1
ATOM 745 C C . GLY A 1 98 ? -8.203 5.203 -1.993 1 88.88 98 GLY A C 1
ATOM 746 O O . GLY A 1 98 ? -7.246 5.918 -1.707 1 88.88 98 GLY A O 1
ATOM 747 N N . GLU A 1 99 ? -8.07 4.02 -2.555 1 91.62 99 GLU A N 1
ATOM 748 C CA . GLU A 1 99 ? -6.762 3.457 -2.861 1 91.62 99 GLU A CA 1
ATOM 749 C C . GLU A 1 99 ? -6.047 4.277 -3.932 1 91.62 99 GLU A C 1
ATOM 751 O O . GLU A 1 99 ? -4.836 4.5 -3.846 1 91.62 99 GLU A O 1
ATOM 756 N N . GLU A 1 100 ? -6.797 4.688 -4.906 1 92 100 GLU A N 1
ATOM 757 C CA . GLU A 1 100 ? -6.227 5.504 -5.973 1 92 100 GLU A CA 1
ATOM 758 C C . GLU A 1 100 ? -5.742 6.848 -5.441 1 92 100 GLU A C 1
ATOM 760 O O . GLU A 1 100 ? -4.676 7.332 -5.828 1 92 100 GLU A O 1
ATOM 765 N N . ALA A 1 101 ? -6.516 7.395 -4.574 1 91.12 101 ALA A N 1
ATOM 766 C CA . ALA A 1 101 ? -6.113 8.656 -3.963 1 91.12 101 ALA A CA 1
ATOM 767 C C . ALA A 1 101 ? -4.84 8.484 -3.139 1 91.12 101 ALA A C 1
ATOM 769 O O . ALA A 1 101 ? -3.943 9.336 -3.184 1 91.12 101 ALA A O 1
ATOM 770 N N . ALA A 1 102 ? -4.766 7.422 -2.416 1 92.5 102 ALA A N 1
ATOM 771 C CA . ALA A 1 102 ? -3.57 7.125 -1.631 1 92.5 102 ALA A CA 1
ATOM 772 C C . ALA A 1 102 ? -2.352 6.945 -2.533 1 92.5 102 ALA A C 1
ATOM 774 O O . ALA A 1 102 ? -1.27 7.453 -2.23 1 92.5 102 ALA A O 1
ATOM 775 N N . THR A 1 103 ? -2.527 6.266 -3.613 1 93.75 103 THR A N 1
ATOM 776 C CA . THR A 1 103 ? -1.443 6.043 -4.562 1 93.75 103 THR A CA 1
ATOM 777 C C . THR A 1 103 ? -0.994 7.359 -5.191 1 93.75 103 THR A C 1
ATOM 779 O O . THR A 1 103 ? 0.202 7.582 -5.391 1 93.75 103 THR A O 1
ATOM 782 N N . ALA A 1 104 ? -1.961 8.164 -5.527 1 93.44 104 ALA A N 1
ATOM 783 C CA . ALA A 1 104 ? -1.633 9.469 -6.102 1 93.44 104 ALA A CA 1
ATOM 784 C C . ALA A 1 104 ? -0.803 10.305 -5.129 1 93.44 104 ALA A C 1
ATOM 786 O O . ALA A 1 104 ? 0.152 10.969 -5.531 1 93.44 104 ALA A O 1
ATOM 787 N N . ALA A 1 105 ? -1.145 10.242 -3.871 1 92.31 105 ALA A N 1
ATOM 788 C CA . ALA A 1 105 ? -0.383 10.961 -2.855 1 92.31 105 ALA A CA 1
ATOM 789 C C . ALA A 1 105 ? 1.042 10.422 -2.754 1 92.31 105 ALA A C 1
ATOM 791 O O . ALA A 1 105 ? 1.998 11.195 -2.656 1 92.31 105 ALA A O 1
ATOM 792 N N . ARG A 1 106 ? 1.219 9.164 -2.801 1 94.69 106 ARG A N 1
ATOM 793 C CA . ARG A 1 106 ? 2.545 8.562 -2.76 1 94.69 106 ARG A CA 1
ATOM 794 C C . ARG A 1 106 ? 3.359 8.945 -3.99 1 94.69 106 ARG A C 1
ATOM 796 O O . ARG A 1 106 ? 4.555 9.219 -3.889 1 94.69 106 ARG A O 1
ATOM 803 N N . ARG A 1 107 ? 2.697 8.953 -5.074 1 95.62 107 ARG A N 1
ATOM 804 C CA . ARG A 1 107 ? 3.367 9.359 -6.309 1 95.62 107 ARG A CA 1
ATOM 805 C C . ARG A 1 107 ? 3.861 10.797 -6.215 1 95.62 107 ARG A C 1
ATOM 807 O O . ARG A 1 107 ? 4.973 11.109 -6.652 1 95.62 107 ARG A O 1
ATOM 814 N N . SER A 1 108 ? 3.057 11.602 -5.699 1 95.5 108 SER A N 1
ATOM 815 C CA . SER A 1 108 ? 3.461 12.992 -5.508 1 95.5 108 SER A CA 1
ATOM 816 C C . SER A 1 108 ? 4.676 13.094 -4.59 1 95.5 108 SER A C 1
ATOM 818 O O . SER A 1 108 ? 5.594 13.875 -4.855 1 95.5 108 SER A O 1
ATOM 820 N N . GLY A 1 109 ? 4.664 12.305 -3.52 1 95.69 109 GLY A N 1
ATOM 821 C CA . GLY A 1 109 ? 5.832 12.234 -2.656 1 95.69 109 GLY A CA 1
ATOM 822 C C . GLY A 1 109 ? 7.078 11.75 -3.375 1 95.69 109 GLY A C 1
ATOM 823 O O . GLY A 1 109 ? 8.156 12.328 -3.211 1 95.69 109 GLY A O 1
ATOM 824 N N . HIS A 1 110 ? 6.961 10.758 -4.184 1 96.88 110 HIS A N 1
ATOM 825 C CA . HIS A 1 110 ? 8.055 10.242 -4.996 1 96.88 110 HIS A CA 1
ATOM 826 C C . HIS A 1 110 ? 8.617 11.328 -5.918 1 96.88 110 HIS A C 1
ATOM 828 O O . HIS A 1 110 ? 9.828 11.547 -5.957 1 96.88 110 HIS A O 1
ATOM 834 N N . LEU A 1 111 ? 7.715 12 -6.594 1 95.94 111 LEU A N 1
ATOM 835 C CA . LEU A 1 111 ? 8.133 13.016 -7.547 1 95.94 111 LEU A CA 1
ATOM 836 C C . LEU A 1 111 ? 8.789 14.195 -6.836 1 95.94 111 LEU A C 1
ATOM 838 O O . LEU A 1 111 ? 9.773 14.758 -7.328 1 95.94 111 LEU A O 1
ATOM 842 N N . TRP A 1 112 ? 8.227 14.555 -5.766 1 95.5 112 TRP A N 1
ATOM 843 C CA . TRP A 1 112 ? 8.812 15.617 -4.953 1 95.5 112 TRP A CA 1
ATOM 844 C C . TRP A 1 112 ? 10.242 15.281 -4.562 1 95.5 112 TRP A C 1
ATOM 846 O O . TRP A 1 112 ? 11.156 16.094 -4.746 1 95.5 112 TRP A O 1
ATOM 856 N N . LEU A 1 113 ? 10.477 14.102 -4.047 1 96.62 113 LEU A N 1
ATOM 857 C CA . LEU A 1 113 ? 11.805 13.68 -3.609 1 96.62 113 LEU A CA 1
ATOM 858 C C . LEU A 1 113 ? 12.758 13.555 -4.797 1 96.62 113 LEU A C 1
ATOM 860 O O . LEU A 1 113 ? 13.914 13.977 -4.715 1 96.62 113 LEU A O 1
ATOM 864 N N . ARG A 1 114 ? 12.266 12.984 -5.844 1 96.69 114 ARG A N 1
ATOM 865 C CA . ARG A 1 114 ? 13.07 12.844 -7.051 1 96.69 114 ARG A CA 1
ATOM 866 C C . ARG A 1 114 ? 13.57 14.203 -7.539 1 96.69 114 ARG A C 1
ATOM 868 O O . ARG A 1 114 ? 14.742 14.352 -7.879 1 96.69 114 ARG A O 1
ATOM 875 N N . THR A 1 115 ? 12.672 15.148 -7.566 1 95.5 115 THR A N 1
ATOM 876 C CA . THR A 1 115 ? 13.008 16.5 -8 1 95.5 115 THR A CA 1
ATOM 877 C C . THR A 1 115 ? 14.008 17.141 -7.047 1 95.5 115 THR A C 1
ATOM 879 O O . THR A 1 115 ? 14.969 17.781 -7.484 1 95.5 115 THR A O 1
ATOM 882 N N . SER A 1 116 ? 13.75 16.984 -5.801 1 94.75 116 SER A N 1
ATOM 883 C CA . SER A 1 116 ? 14.656 17.531 -4.793 1 94.75 116 SER A CA 1
ATOM 884 C C . SER A 1 116 ? 16.062 16.953 -4.945 1 94.75 116 SER A C 1
ATOM 886 O O . SER A 1 116 ? 17.047 17.688 -4.859 1 94.75 116 SER A O 1
ATOM 888 N N . LEU A 1 117 ? 16.156 15.672 -5.172 1 95.06 117 LEU A N 1
ATOM 889 C CA . LEU A 1 117 ? 17.453 15.008 -5.34 1 95.06 117 LEU A CA 1
ATOM 890 C C . LEU A 1 117 ? 18.125 15.453 -6.629 1 95.06 117 LEU A C 1
ATOM 892 O O . LEU A 1 117 ? 19.344 15.719 -6.641 1 95.06 117 LEU A O 1
ATOM 896 N N . ALA A 1 118 ? 17.391 15.625 -7.625 1 94.88 118 ALA A N 1
ATOM 897 C CA . ALA A 1 118 ? 17.938 15.914 -8.945 1 94.88 118 ALA A CA 1
ATOM 898 C C . ALA A 1 118 ? 18.266 17.391 -9.094 1 94.88 118 ALA A C 1
ATOM 900 O O . ALA A 1 118 ? 19.25 17.75 -9.758 1 94.88 118 ALA A O 1
ATOM 901 N N . HIS A 1 119 ? 17.453 18.281 -8.469 1 93.19 119 HIS A N 1
ATOM 902 C CA . HIS A 1 119 ? 17.562 19.703 -8.773 1 93.19 119 HIS A CA 1
ATOM 903 C C . HIS A 1 119 ? 17.703 20.531 -7.5 1 93.19 119 HIS A C 1
ATOM 905 O O . HIS A 1 119 ? 17.844 21.75 -7.559 1 93.19 119 HIS A O 1
ATOM 911 N N . GLY A 1 120 ? 17.75 19.891 -6.43 1 89.38 120 GLY A N 1
ATOM 912 C CA . GLY A 1 120 ? 17.781 20.609 -5.172 1 89.38 120 GLY A CA 1
ATOM 913 C C . GLY A 1 120 ? 16.406 20.906 -4.613 1 89.38 120 GLY A C 1
ATOM 914 O O . GLY A 1 120 ? 15.398 20.625 -5.262 1 89.38 120 GLY A O 1
ATOM 915 N N . ASP A 1 121 ? 16.391 21.406 -3.414 1 84.94 121 ASP A N 1
ATOM 916 C CA . ASP A 1 121 ? 15.125 21.625 -2.711 1 84.94 121 ASP A CA 1
ATOM 917 C C . ASP A 1 121 ? 14.344 22.781 -3.314 1 84.94 121 ASP A C 1
ATOM 919 O O . ASP A 1 121 ? 14.938 23.797 -3.691 1 84.94 121 ASP A O 1
ATOM 923 N N . GLU A 1 122 ? 13.078 22.5 -3.525 1 80.5 122 GLU A N 1
ATOM 924 C CA . GLU A 1 122 ? 12.188 23.578 -3.93 1 80.5 122 GLU A CA 1
ATOM 925 C C . GLU A 1 122 ? 11.898 24.516 -2.762 1 80.5 122 GLU A C 1
ATOM 927 O O . GLU A 1 122 ? 11.891 24.094 -1.604 1 80.5 122 GLU A O 1
ATOM 932 N N . PRO A 1 123 ? 11.742 25.75 -3.186 1 81.06 123 PRO A N 1
ATOM 933 C CA . PRO A 1 123 ? 11.328 26.656 -2.111 1 81.06 123 PRO A CA 1
ATOM 934 C C . PRO A 1 123 ? 10.008 26.25 -1.464 1 81.06 123 PRO A C 1
ATOM 936 O O . PRO A 1 123 ? 9.141 25.672 -2.129 1 81.06 123 PRO A O 1
ATOM 939 N N . GLU A 1 124 ? 10.031 26.453 -0.198 1 79.56 124 GLU A N 1
ATOM 940 C CA . GLU A 1 124 ? 8.797 26.156 0.519 1 79.56 124 GLU A CA 1
ATOM 941 C C . GLU A 1 124 ? 7.652 27.062 0.063 1 79.56 124 GLU A C 1
ATOM 943 O O . GLU A 1 124 ? 7.852 28.25 -0.17 1 79.56 124 GLU A O 1
ATOM 948 N N . ARG A 1 125 ? 6.566 26.484 -0.173 1 84.06 125 ARG A N 1
ATOM 949 C CA . ARG A 1 125 ? 5.391 27.25 -0.566 1 84.06 125 ARG A CA 1
ATOM 950 C C . ARG A 1 125 ? 4.805 28 0.624 1 84.06 125 ARG A C 1
ATOM 952 O O . ARG A 1 125 ? 4.801 27.5 1.747 1 84.06 125 ARG A O 1
ATOM 959 N N . ASP A 1 126 ? 4.379 29.125 0.308 1 89 126 ASP A N 1
ATOM 960 C CA . ASP A 1 126 ? 3.684 29.922 1.318 1 89 126 ASP A CA 1
ATOM 961 C C . ASP A 1 126 ? 2.184 29.641 1.298 1 89 126 ASP A C 1
ATOM 963 O O . ASP A 1 126 ? 1.571 29.578 0.229 1 89 126 ASP A O 1
ATOM 967 N N . TYR A 1 127 ? 1.614 29.469 2.469 1 95.69 127 TYR A N 1
ATOM 968 C CA . TYR A 1 127 ? 0.18 29.25 2.615 1 95.69 127 TYR A CA 1
ATOM 969 C C . TYR A 1 127 ? -0.463 30.375 3.432 1 95.69 127 TYR A C 1
ATOM 971 O O . TYR A 1 127 ? -0.295 30.438 4.652 1 95.69 127 TYR A O 1
ATOM 979 N N . PRO A 1 128 ? -1.169 31.234 2.711 1 96.69 128 PRO A N 1
ATOM 980 C CA . PRO A 1 128 ? -1.889 32.25 3.496 1 96.69 128 PRO A CA 1
ATOM 981 C C . PRO A 1 128 ? -2.889 31.625 4.469 1 96.69 128 PRO A C 1
ATOM 983 O O . PRO A 1 128 ? -3.537 30.625 4.145 1 96.69 128 PRO A O 1
ATOM 986 N N . VAL A 1 129 ? -2.893 32.219 5.664 1 98.19 129 VAL A N 1
ATOM 987 C CA . VAL A 1 129 ? -3.807 31.734 6.691 1 98.19 129 VAL A CA 1
ATOM 988 C C . VAL A 1 129 ? -4.945 32.75 6.879 1 98.19 129 VAL A C 1
ATOM 990 O O . VAL A 1 129 ? -4.711 33.938 7.004 1 98.19 129 VAL A O 1
ATOM 993 N N . ARG A 1 130 ? -6.16 32.188 6.871 1 97.12 130 ARG A N 1
ATOM 994 C CA . ARG A 1 130 ? -7.332 33.031 7.07 1 97.12 130 ARG A CA 1
ATOM 995 C C . ARG A 1 130 ? -8.164 32.562 8.25 1 97.12 130 ARG A C 1
ATOM 997 O O . ARG A 1 130 ? -8.117 31.359 8.602 1 97.12 130 ARG A O 1
ATOM 1004 N N . ALA A 1 131 ? -8.859 33.5 8.781 1 96.38 131 ALA A N 1
ATOM 1005 C CA . ALA A 1 131 ? -9.836 33.156 9.812 1 96.38 131 ALA A CA 1
ATOM 1006 C C . ALA A 1 131 ? -11.18 32.781 9.188 1 96.38 131 ALA A C 1
ATOM 1008 O O . ALA A 1 131 ? -11.688 33.5 8.328 1 96.38 131 ALA A O 1
ATOM 1009 N N . VAL A 1 132 ? -11.695 31.688 9.625 1 95.81 132 VAL A N 1
ATOM 1010 C CA . VAL A 1 132 ? -12.992 31.234 9.125 1 95.81 132 VAL A CA 1
ATOM 1011 C C . VAL A 1 132 ? -13.93 30.953 10.297 1 95.81 132 VAL A C 1
ATOM 1013 O O . VAL A 1 132 ? -13.555 30.281 11.25 1 95.81 132 VAL A O 1
ATOM 1016 N N . GLN A 1 133 ? -15.109 31.5 10.211 1 96.12 133 GLN A N 1
ATOM 1017 C CA . GLN A 1 133 ? -16.141 31.188 11.188 1 96.12 133 GLN A CA 1
ATOM 1018 C C . GLN A 1 133 ? -17.078 30.094 10.68 1 96.12 133 GLN A C 1
ATOM 1020 O O . GLN A 1 133 ? -17.734 30.25 9.656 1 96.12 133 GLN A O 1
ATOM 1025 N N . ARG A 1 134 ? -17.109 29 11.406 1 95.06 134 ARG A N 1
ATOM 1026 C CA . ARG A 1 134 ? -17.984 27.891 11.062 1 95.06 134 ARG A CA 1
ATOM 1027 C C . ARG A 1 134 ? -19.203 27.844 11.977 1 95.06 134 ARG A C 1
ATOM 1029 O O . ARG A 1 134 ? -19.062 27.875 13.195 1 95.06 134 ARG A O 1
ATOM 1036 N N . PRO A 1 135 ? -20.344 27.797 11.406 1 95.62 135 PRO A N 1
ATOM 1037 C CA . PRO A 1 135 ? -21.547 27.719 12.242 1 95.62 135 PRO A CA 1
ATOM 1038 C C . PRO A 1 135 ? -21.719 26.359 12.898 1 95.62 135 PRO A C 1
ATOM 1040 O O . PRO A 1 135 ? -21.016 25.406 12.539 1 95.62 135 PRO A O 1
ATOM 1043 N N . GLN A 1 136 ? -22.594 26.406 13.914 1 97 136 GLN A N 1
ATOM 1044 C CA . GLN A 1 136 ? -23.016 25.141 14.492 1 97 136 GLN A CA 1
ATOM 1045 C C . GLN A 1 136 ? -23.625 24.219 13.422 1 97 136 GLN A C 1
ATOM 1047 O O . GLN A 1 136 ? -24.375 24.672 12.57 1 97 136 GLN A O 1
ATOM 1052 N N . ARG A 1 137 ? -23.312 22.906 13.469 1 95.81 137 ARG A N 1
ATOM 1053 C CA . ARG A 1 137 ? -23.812 21.953 12.484 1 95.81 137 ARG A CA 1
ATOM 1054 C C . ARG A 1 137 ? -23.984 20.562 13.109 1 95.81 137 ARG A C 1
ATOM 1056 O O . ARG A 1 137 ? -23.266 20.203 14.039 1 95.81 137 ARG A O 1
ATOM 1063 N N . LYS A 1 138 ? -24.969 19.812 12.508 1 97.94 138 LYS A N 1
ATOM 1064 C CA . LYS A 1 138 ? -25.062 18.391 12.805 1 97.94 138 LYS A CA 1
ATOM 1065 C C . LYS A 1 138 ? -24.016 17.594 12.031 1 97.94 138 LYS A C 1
ATOM 1067 O O . LYS A 1 138 ? -23.797 17.828 10.836 1 97.94 138 LYS A O 1
ATOM 1072 N N . VAL A 1 139 ? -23.359 16.656 12.75 1 98.5 139 VAL A N 1
ATOM 1073 C CA . VAL A 1 139 ? -22.359 15.844 12.062 1 98.5 139 VAL A CA 1
ATOM 1074 C C . VAL A 1 139 ? -22.547 14.375 12.438 1 98.5 139 VAL A C 1
ATOM 1076 O O . VAL A 1 139 ? -22.906 14.055 13.57 1 98.5 139 VAL A O 1
ATOM 1079 N N . ALA A 1 140 ? -22.422 13.547 11.523 1 98.81 140 ALA A N 1
ATOM 1080 C CA . ALA A 1 140 ? -22.25 12.117 11.742 1 98.81 140 ALA A CA 1
ATOM 1081 C C . ALA A 1 140 ? -20.766 11.734 11.68 1 98.81 140 ALA A C 1
ATOM 1083 O O . ALA A 1 140 ? -20.031 12.211 10.812 1 98.81 140 ALA A O 1
ATOM 1084 N N . THR A 1 141 ? -20.281 10.945 12.633 1 98.56 141 THR A N 1
ATOM 1085 C CA . THR A 1 141 ? -18.844 10.742 12.703 1 98.56 141 THR A CA 1
ATOM 1086 C C . THR A 1 141 ? -18.516 9.273 12.953 1 98.56 141 THR A C 1
ATOM 1088 O O . THR A 1 141 ? -19.312 8.547 13.547 1 98.56 141 THR A O 1
ATOM 1091 N N . ILE A 1 142 ? -17.406 8.828 12.453 1 97.88 142 ILE A N 1
ATOM 1092 C CA . ILE A 1 142 ? -16.766 7.559 12.758 1 97.88 142 ILE A CA 1
ATOM 1093 C C . ILE A 1 142 ? -15.344 7.809 13.258 1 97.88 142 ILE A C 1
ATOM 1095 O O . ILE A 1 142 ? -14.594 8.594 12.664 1 97.88 142 ILE A O 1
ATOM 1099 N N . ARG A 1 143 ? -14.984 7.227 14.391 1 97.88 143 ARG A N 1
ATOM 1100 C CA . ARG A 1 143 ? -13.625 7.281 14.922 1 97.88 143 ARG A CA 1
ATOM 1101 C C . ARG A 1 143 ? -12.906 5.953 14.727 1 97.88 143 ARG A C 1
ATOM 1103 O O . ARG A 1 143 ? -13.5 4.887 14.906 1 97.88 143 ARG A O 1
ATOM 1110 N N . THR A 1 144 ? -11.641 6.016 14.25 1 95.69 144 THR A N 1
ATOM 1111 C CA . THR A 1 144 ? -10.867 4.801 14.016 1 95.69 144 THR A CA 1
ATOM 1112 C C . THR A 1 144 ? -9.375 5.062 14.227 1 95.69 144 THR A C 1
ATOM 1114 O O . THR A 1 144 ? -8.922 6.207 14.148 1 95.69 144 THR A O 1
ATOM 1117 N N . GLU A 1 145 ? -8.648 4.062 14.586 1 96.88 145 GLU A N 1
ATOM 1118 C CA . GLU A 1 145 ? -7.191 4.121 14.719 1 96.88 145 GLU A CA 1
ATOM 1119 C C . GLU A 1 145 ? -6.504 3.688 13.43 1 96.88 145 GLU A C 1
ATOM 1121 O O . GLU A 1 145 ? -6.84 2.648 12.859 1 96.88 145 GLU A O 1
ATOM 1126 N N . VAL A 1 146 ? -5.543 4.543 12.961 1 94.25 146 VAL A N 1
ATOM 1127 C CA . VAL A 1 146 ? -4.895 4.223 11.695 1 94.25 146 VAL A CA 1
ATOM 1128 C C . VAL A 1 146 ? -3.422 4.625 11.75 1 94.25 146 VAL A C 1
ATOM 1130 O O . VAL A 1 146 ? -3.037 5.48 12.555 1 94.25 146 VAL A O 1
ATOM 1133 N N . ASP A 1 147 ? -2.604 3.979 10.984 1 92.69 147 ASP A N 1
ATOM 1134 C CA . ASP A 1 147 ? -1.281 4.496 10.648 1 92.69 147 ASP A CA 1
ATOM 1135 C C . ASP A 1 147 ? -1.297 5.203 9.297 1 92.69 147 ASP A C 1
ATOM 1137 O O . ASP A 1 147 ? -2.354 5.352 8.68 1 92.69 147 ASP A O 1
ATOM 1141 N N . GLN A 1 148 ? -0.17 5.648 8.914 1 92.31 148 GLN A N 1
ATOM 1142 C CA . GLN A 1 148 ? -0.088 6.465 7.711 1 92.31 148 GLN A CA 1
ATOM 1143 C C . GLN A 1 148 ? -0.552 5.684 6.484 1 92.31 148 GLN A C 1
ATOM 1145 O O . GLN A 1 148 ? -1.22 6.234 5.605 1 92.31 148 GLN A O 1
ATOM 1150 N N . GLN A 1 149 ? -0.227 4.457 6.383 1 85.75 149 GLN A N 1
ATOM 1151 C CA . GLN A 1 149 ? -0.562 3.654 5.211 1 85.75 149 GLN A CA 1
ATOM 1152 C C . GLN A 1 149 ? -2.068 3.426 5.113 1 85.75 149 GLN A C 1
ATOM 1154 O O . GLN A 1 149 ? -2.619 3.354 4.012 1 85.75 149 GLN A O 1
ATOM 1159 N N . GLY A 1 150 ? -2.686 3.361 6.18 1 89.25 150 GLY A N 1
ATOM 1160 C CA . GLY A 1 150 ? -4.117 3.105 6.203 1 89.25 150 GLY A CA 1
ATOM 1161 C C . GLY A 1 150 ? -4.949 4.375 6.25 1 89.25 150 GLY A C 1
ATOM 1162 O O . GLY A 1 150 ? -6.18 4.316 6.23 1 89.25 150 GLY A O 1
ATOM 1163 N N . LEU A 1 151 ? -4.348 5.488 6.199 1 93.81 151 LEU A N 1
ATOM 1164 C CA . LEU A 1 151 ? -5.027 6.742 6.508 1 93.81 151 LEU A CA 1
ATOM 1165 C C . LEU A 1 151 ? -6.043 7.094 5.426 1 93.81 151 LEU A C 1
ATOM 1167 O O . LEU A 1 151 ? -7.238 7.223 5.711 1 93.81 151 LEU A O 1
ATOM 1171 N N . VAL A 1 152 ? -5.641 7.23 4.188 1 93 152 VAL A N 1
ATOM 1172 C CA . VAL A 1 152 ? -6.488 7.707 3.102 1 93 152 VAL A CA 1
ATOM 1173 C C . VAL A 1 152 ? -7.613 6.703 2.844 1 93 152 VAL A C 1
ATOM 1175 O O . VAL A 1 152 ? -8.789 7.078 2.799 1 93 152 VAL A O 1
ATOM 1178 N N . PRO A 1 153 ? -7.301 5.402 2.812 1 88.44 153 PRO A N 1
ATOM 1179 C CA . PRO A 1 153 ? -8.391 4.438 2.645 1 88.44 153 PRO A CA 1
ATOM 1180 C C . PRO A 1 153 ? -9.398 4.48 3.789 1 88.44 153 PRO A C 1
ATOM 1182 O O . PRO A 1 153 ? -10.602 4.336 3.562 1 88.44 153 PRO A O 1
ATOM 1185 N N . ALA A 1 154 ? -8.906 4.652 4.98 1 91.81 154 ALA A N 1
ATOM 1186 C CA . ALA A 1 154 ? -9.797 4.695 6.133 1 91.81 154 ALA A CA 1
ATOM 1187 C C . ALA A 1 154 ? -10.719 5.91 6.074 1 91.81 154 ALA A C 1
ATOM 1189 O O . ALA A 1 154 ? -11.898 5.816 6.41 1 91.81 154 ALA A O 1
ATOM 1190 N N . ILE A 1 155 ? -10.156 7.012 5.684 1 95.31 155 ILE A N 1
ATOM 1191 C CA . ILE A 1 155 ? -10.969 8.211 5.516 1 95.31 155 ILE A CA 1
ATOM 1192 C C . ILE A 1 155 ? -12.055 7.953 4.473 1 95.31 155 ILE A C 1
ATOM 1194 O O . ILE A 1 155 ? -13.227 8.273 4.699 1 95.31 155 ILE A O 1
ATOM 1198 N N . GLY A 1 156 ? -11.664 7.418 3.389 1 91.44 156 GLY A N 1
ATOM 1199 C CA . GLY A 1 156 ? -12.617 7.082 2.346 1 91.44 156 GLY A CA 1
ATOM 1200 C C . GLY A 1 156 ? -13.719 6.148 2.818 1 91.44 156 GLY A C 1
ATOM 1201 O O . GLY A 1 156 ? -14.898 6.414 2.605 1 91.44 156 GLY A O 1
ATOM 1202 N N . ALA A 1 157 ? -13.359 5.117 3.486 1 88.56 157 ALA A N 1
ATOM 1203 C CA . ALA A 1 157 ? -14.32 4.129 3.973 1 88.56 157 ALA A CA 1
ATOM 1204 C C . ALA A 1 157 ? -15.289 4.758 4.969 1 88.56 157 ALA A C 1
ATOM 1206 O O . ALA A 1 157 ? -16.5 4.508 4.91 1 88.56 157 ALA A O 1
ATOM 1207 N N . ALA A 1 158 ? -14.789 5.52 5.812 1 93.88 158 ALA A N 1
ATOM 1208 C CA . ALA A 1 158 ? -15.609 6.117 6.863 1 93.88 158 ALA A CA 1
ATOM 1209 C C . ALA A 1 158 ? -16.609 7.102 6.277 1 93.88 158 ALA A C 1
ATOM 1211 O O . ALA A 1 158 ? -17.812 7.039 6.582 1 93.88 158 ALA A O 1
ATOM 1212 N N . GLN A 1 159 ? -16.141 8 5.461 1 95.62 159 GLN A N 1
ATOM 1213 C CA . GLN A 1 159 ? -17.062 9.016 4.945 1 95.62 159 GLN A CA 1
ATOM 1214 C C . GLN A 1 159 ? -18.156 8.383 4.082 1 95.62 159 GLN A C 1
ATOM 1216 O O . GLN A 1 159 ? -19.297 8.836 4.09 1 95.62 159 GLN A O 1
ATOM 1221 N N . TRP A 1 160 ? -17.891 7.336 3.354 1 91.06 160 TRP A N 1
ATOM 1222 C CA . TRP A 1 160 ? -18.891 6.672 2.537 1 91.06 160 TRP A CA 1
ATOM 1223 C C . TRP A 1 160 ? -19.875 5.891 3.408 1 91.06 160 TRP A C 1
ATOM 1225 O O . TRP A 1 160 ? -21.078 5.852 3.125 1 91.06 160 TRP A O 1
ATOM 1235 N N . SER A 1 161 ? -19.359 5.219 4.41 1 91.62 161 SER A N 1
ATOM 1236 C CA . SER A 1 161 ? -20.234 4.527 5.344 1 91.62 161 SER A CA 1
ATOM 1237 C C . SER A 1 161 ? -21.219 5.496 5.996 1 91.62 161 SER A C 1
ATOM 1239 O O . SER A 1 161 ? -22.406 5.195 6.109 1 91.62 161 SER A O 1
ATOM 1241 N N . ILE A 1 162 ? -20.719 6.574 6.383 1 96.81 162 ILE A N 1
ATOM 1242 C CA . ILE A 1 162 ? -21.562 7.59 7.004 1 96.81 162 ILE A CA 1
ATOM 1243 C C . ILE A 1 162 ? -22.625 8.062 6.012 1 96.81 162 ILE A C 1
ATOM 1245 O O . ILE A 1 162 ? -23.812 8.125 6.34 1 96.81 162 ILE A O 1
ATOM 1249 N N . ARG A 1 163 ? -22.219 8.344 4.828 1 95.25 163 ARG A N 1
ATOM 1250 C CA . ARG A 1 163 ? -23.156 8.867 3.832 1 95.25 163 ARG A CA 1
ATOM 1251 C C . ARG A 1 163 ? -24.203 7.832 3.473 1 95.25 163 ARG A C 1
ATOM 1253 O O . ARG A 1 163 ? -25.391 8.172 3.309 1 95.25 163 ARG A O 1
ATOM 1260 N N . ALA A 1 164 ? -23.797 6.633 3.338 1 90.25 164 ALA A N 1
ATOM 1261 C CA . ALA A 1 164 ? -24.766 5.57 3.082 1 90.25 164 ALA A CA 1
ATOM 1262 C C . ALA A 1 164 ? -25.797 5.48 4.211 1 90.25 164 ALA A C 1
ATOM 1264 O O . ALA A 1 164 ? -26.984 5.285 3.963 1 90.25 164 ALA A O 1
ATOM 1265 N N . HIS A 1 165 ? -25.312 5.562 5.375 1 95.12 165 HIS A N 1
ATOM 1266 C CA . HIS A 1 165 ? -26.188 5.527 6.543 1 95.12 165 HIS A CA 1
ATOM 1267 C C . HIS A 1 165 ? -27.156 6.699 6.535 1 95.12 165 HIS A C 1
ATOM 1269 O O . HIS A 1 165 ? -28.359 6.52 6.77 1 95.12 165 HIS A O 1
ATOM 1275 N N . LEU A 1 166 ? -26.672 7.875 6.238 1 97.38 166 LEU A N 1
ATOM 1276 C CA . LEU A 1 166 ? -27.5 9.07 6.184 1 97.38 166 LEU A CA 1
ATOM 1277 C C . LEU A 1 166 ? -28.531 8.961 5.074 1 97.38 166 LEU A C 1
ATOM 1279 O O . LEU A 1 166 ? -29.703 9.336 5.258 1 97.38 166 LEU A O 1
ATOM 1283 N N . ASP A 1 167 ? -28.125 8.422 3.957 1 94.75 167 ASP A N 1
ATOM 1284 C CA . ASP A 1 167 ? -29.047 8.219 2.84 1 94.75 167 ASP A CA 1
ATOM 1285 C C . ASP A 1 167 ? -30.203 7.301 3.236 1 94.75 167 ASP A C 1
ATOM 1287 O O . ASP A 1 167 ? -31.359 7.566 2.898 1 94.75 167 ASP A O 1
ATOM 1291 N N . ARG A 1 168 ? -29.938 6.309 3.965 1 93.94 168 ARG A N 1
ATOM 1292 C CA . ARG A 1 168 ? -30.953 5.348 4.395 1 93.94 168 ARG A CA 1
ATOM 1293 C C . ARG A 1 168 ? -31.984 6.012 5.301 1 93.94 168 ARG A C 1
ATOM 1295 O O . ARG A 1 168 ? -33.125 5.57 5.371 1 93.94 168 ARG A O 1
ATOM 1302 N N . HIS A 1 169 ? -31.578 7.043 5.918 1 96.75 169 HIS A N 1
ATOM 1303 C CA . HIS A 1 169 ? -32.469 7.75 6.832 1 96.75 169 HIS A CA 1
ATOM 1304 C C . HIS A 1 169 ? -33.094 8.953 6.152 1 96.75 169 HIS A C 1
ATOM 1306 O O . HIS A 1 169 ? -33.844 9.703 6.785 1 96.75 169 HIS A O 1
ATOM 1312 N N . GLY A 1 170 ? -32.719 9.195 4.898 1 96.88 170 GLY A N 1
ATOM 1313 C CA . GLY A 1 170 ? -33.312 10.297 4.148 1 96.88 170 GLY A CA 1
ATOM 1314 C C . GLY A 1 170 ? -32.688 11.641 4.488 1 96.88 170 GLY A C 1
ATOM 1315 O O . GLY A 1 170 ? -33.25 12.688 4.168 1 96.88 170 GLY A O 1
ATOM 1316 N N . ALA A 1 171 ? -31.531 11.633 5.18 1 98.06 171 ALA A N 1
ATOM 1317 C CA . ALA A 1 171 ? -30.828 12.867 5.512 1 98.06 171 ALA A CA 1
ATOM 1318 C C . ALA A 1 171 ? -30.031 13.383 4.316 1 98.06 171 ALA A C 1
ATOM 1320 O O . ALA A 1 171 ? -29.672 12.609 3.418 1 98.06 171 ALA A O 1
ATOM 1321 N N . ARG A 1 172 ? -29.75 14.656 4.336 1 97.75 172 ARG A N 1
ATOM 1322 C CA . ARG A 1 172 ? -29.016 15.281 3.24 1 97.75 172 ARG A CA 1
ATOM 1323 C C . ARG A 1 172 ? -27.578 15.609 3.652 1 97.75 172 ARG A C 1
ATOM 1325 O O . ARG A 1 172 ? -27.344 16.031 4.781 1 97.75 172 ARG A O 1
ATOM 1332 N N . HIS A 1 173 ? -26.734 15.359 2.768 1 97.44 173 HIS A N 1
ATOM 1333 C CA . HIS A 1 173 ? -25.312 15.648 3.014 1 97.44 173 HIS A CA 1
ATOM 1334 C C . HIS A 1 173 ? -24.641 16.203 1.76 1 97.44 173 HIS A C 1
ATOM 1336 O O . HIS A 1 173 ? -25.25 16.219 0.683 1 97.44 173 HIS A O 1
ATOM 1342 N N . THR A 1 174 ? -23.422 16.75 1.928 1 94.44 174 THR A N 1
ATOM 1343 C CA . THR A 1 174 ? -22.609 17.297 0.847 1 94.44 174 THR A CA 1
ATOM 1344 C C . THR A 1 174 ? -21.266 16.547 0.754 1 94.44 174 THR A C 1
ATOM 1346 O O . THR A 1 174 ? -20.969 15.711 1.602 1 94.44 174 THR A O 1
ATOM 1349 N N . PRO A 1 175 ? -20.5 16.844 -0.308 1 94.75 175 PRO A N 1
ATOM 1350 C CA . PRO A 1 175 ? -19.203 16.188 -0.439 1 94.75 175 PRO A CA 1
ATOM 1351 C C . PRO A 1 175 ? -18.203 16.625 0.627 1 94.75 175 PRO A C 1
ATOM 1353 O O . PRO A 1 175 ? -17.234 15.922 0.903 1 94.75 175 PRO A O 1
ATOM 1356 N N . GLU A 1 176 ? -18.422 17.75 1.231 1 96.88 176 GLU A N 1
ATOM 1357 C CA . GLU A 1 176 ? -17.516 18.25 2.254 1 96.88 176 GLU A CA 1
ATOM 1358 C C . GLU A 1 176 ? -17.516 17.344 3.48 1 96.88 176 GLU A C 1
ATOM 1360 O O . GLU A 1 176 ? -18.562 16.875 3.922 1 96.88 176 GLU A O 1
ATOM 1365 N N . HIS A 1 177 ? -16.375 17.125 3.959 1 98.06 177 HIS A N 1
ATOM 1366 C CA . HIS A 1 177 ? -16.172 16.406 5.211 1 98.06 177 HIS A CA 1
ATOM 1367 C C . HIS A 1 177 ? -14.836 16.766 5.855 1 98.06 177 HIS A C 1
ATOM 1369 O O . HIS A 1 177 ? -13.984 17.391 5.219 1 98.06 177 HIS A O 1
ATOM 1375 N N . TRP A 1 178 ? -14.703 16.5 7.109 1 97.88 178 TRP A N 1
ATOM 1376 C CA . TRP A 1 178 ? -13.406 16.812 7.711 1 97.88 178 TRP A CA 1
ATOM 1377 C C . TRP A 1 178 ? -12.938 15.68 8.617 1 97.88 178 TRP A C 1
ATOM 1379 O O . TRP A 1 178 ? -13.711 14.773 8.938 1 97.88 178 TRP A O 1
ATOM 1389 N N . VAL A 1 179 ? -11.664 15.695 8.844 1 98.56 179 VAL A N 1
ATOM 1390 C CA . VAL A 1 179 ? -10.984 14.711 9.688 1 98.56 179 VAL A CA 1
ATOM 1391 C C . VAL A 1 179 ? -10.32 15.422 10.867 1 98.56 179 VAL A C 1
ATOM 1393 O O . VAL A 1 179 ? -9.547 16.359 10.68 1 98.56 179 VAL A O 1
ATOM 1396 N N . ILE A 1 180 ? -10.672 15 12.078 1 98.44 180 ILE A N 1
ATOM 1397 C CA . ILE A 1 180 ? -10.023 15.477 13.297 1 98.44 180 ILE A CA 1
ATOM 1398 C C . ILE A 1 180 ? -8.922 14.508 13.703 1 98.44 180 ILE A C 1
ATOM 1400 O O . ILE A 1 180 ? -9.156 13.305 13.844 1 98.44 180 ILE A O 1
ATOM 1404 N N . TYR A 1 181 ? -7.75 15.039 13.844 1 97.5 181 TYR A N 1
ATOM 1405 C CA . TYR A 1 181 ? -6.605 14.227 14.242 1 97.5 181 TYR A CA 1
ATOM 1406 C C . TYR A 1 181 ? -6.398 14.281 15.75 1 97.5 181 TYR A C 1
ATOM 1408 O O . TYR A 1 181 ? -6.023 15.328 16.297 1 97.5 181 TYR A O 1
ATOM 1416 N N . HIS A 1 182 ? -6.551 13.148 16.438 1 97.25 182 HIS A N 1
ATOM 1417 C CA . HIS A 1 182 ? -6.406 13.07 17.875 1 97.25 182 HIS A CA 1
ATOM 1418 C C . HIS A 1 182 ? -4.965 12.766 18.281 1 97.25 182 HIS A C 1
ATOM 1420 O O . HIS A 1 182 ? -4.637 12.734 19.469 1 97.25 182 HIS A O 1
ATOM 1426 N N . GLY A 1 183 ? -4.164 12.555 17.328 1 93 183 GLY A N 1
ATOM 1427 C CA . GLY A 1 183 ? -2.734 12.328 17.453 1 93 183 GLY A CA 1
ATOM 1428 C C . GLY A 1 183 ? -2.01 12.359 16.125 1 93 183 GLY A C 1
ATOM 1429 O O . GLY A 1 183 ? -2.645 12.453 15.062 1 93 183 GLY A O 1
ATOM 1430 N N . LEU A 1 184 ? -0.749 12.375 16.203 1 91.5 184 LEU A N 1
ATOM 1431 C CA . LEU A 1 184 ? 0.053 12.383 14.984 1 91.5 184 LEU A CA 1
ATOM 1432 C C . LEU A 1 184 ? 0.038 11.008 14.32 1 91.5 184 LEU A C 1
ATOM 1434 O O . LEU A 1 184 ? 0.364 10 14.953 1 91.5 184 LEU A O 1
ATOM 1438 N N . VAL A 1 185 ? -0.375 10.969 13.062 1 93.25 185 VAL A N 1
ATOM 1439 C CA . VAL A 1 185 ? -0.395 9.75 12.266 1 93.25 185 VAL A CA 1
ATOM 1440 C C . VAL A 1 185 ? 0.861 9.672 11.398 1 93.25 185 VAL A C 1
ATOM 1442 O O . VAL A 1 185 ? 1.088 10.531 10.547 1 93.25 185 VAL A O 1
ATOM 1445 N N . THR A 1 186 ? 1.648 8.664 11.641 1 91.25 186 THR A N 1
ATOM 1446 C CA . THR A 1 186 ? 2.871 8.453 10.867 1 91.25 186 THR A CA 1
ATOM 1447 C C . THR A 1 186 ? 3 6.992 10.453 1 91.25 186 THR A C 1
ATOM 1449 O O . THR A 1 186 ? 2.191 6.152 10.852 1 91.25 186 THR A O 1
ATOM 1452 N N . PRO A 1 187 ? 3.975 6.695 9.57 1 88.94 187 PRO A N 1
ATOM 1453 C CA . PRO A 1 187 ? 4.18 5.293 9.195 1 88.94 187 PRO A CA 1
ATOM 1454 C C . PRO A 1 187 ? 4.496 4.41 10.398 1 88.94 187 PRO A C 1
ATOM 1456 O O . PRO A 1 187 ? 4.172 3.217 10.398 1 88.94 187 PRO A O 1
ATOM 1459 N N . ASP A 1 188 ? 4.996 4.961 11.5 1 86.31 188 ASP A N 1
ATOM 1460 C CA . ASP A 1 188 ? 5.477 4.18 12.633 1 86.31 188 ASP A CA 1
ATOM 1461 C C . ASP A 1 188 ? 4.562 4.344 13.844 1 86.31 188 ASP A C 1
ATOM 1463 O O . ASP A 1 188 ? 4.789 3.732 14.891 1 86.31 188 ASP A O 1
ATOM 1467 N N . THR A 1 189 ? 3.57 5.152 13.672 1 87.81 189 THR A N 1
ATOM 1468 C CA . THR A 1 189 ? 2.719 5.457 14.82 1 87.81 189 THR A CA 1
ATOM 1469 C C . THR A 1 189 ? 1.253 5.527 14.398 1 87.81 189 THR A C 1
ATOM 1471 O O . THR A 1 189 ? 0.886 6.316 13.531 1 87.81 189 THR A O 1
ATOM 1474 N N . GLU A 1 190 ? 0.437 4.691 15.055 1 93.38 190 GLU A N 1
ATOM 1475 C CA . GLU A 1 190 ? -1.009 4.793 14.875 1 93.38 190 GLU A CA 1
ATOM 1476 C C . GLU A 1 190 ? -1.604 5.852 15.797 1 93.38 190 GLU A C 1
ATOM 1478 O O . GLU A 1 190 ? -1.077 6.105 16.891 1 93.38 190 GLU A O 1
ATOM 1483 N N . ALA A 1 191 ? -2.596 6.48 15.336 1 95.44 191 ALA A N 1
ATOM 1484 C CA . ALA A 1 191 ? -3.379 7.41 16.141 1 95.44 191 ALA A CA 1
ATOM 1485 C C . ALA A 1 191 ? -4.844 7.41 15.719 1 95.44 191 ALA A C 1
ATOM 1487 O O . ALA A 1 191 ? -5.184 6.922 14.641 1 95.44 191 ALA A O 1
ATOM 1488 N N . ALA A 1 192 ? -5.605 7.902 16.609 1 97.62 192 ALA A N 1
ATOM 1489 C CA . ALA A 1 192 ? -7.035 7.988 16.312 1 97.62 192 ALA A CA 1
ATOM 1490 C C . ALA A 1 192 ? -7.34 9.18 15.406 1 97.62 192 ALA A C 1
ATOM 1492 O O . ALA A 1 192 ? -6.781 10.266 15.586 1 97.62 192 ALA A O 1
ATOM 1493 N N . ILE A 1 193 ? -8.203 8.914 14.406 1 98.31 193 ILE A N 1
ATOM 1494 C CA . ILE A 1 193 ? -8.812 9.977 13.617 1 98.31 193 ILE A CA 1
ATOM 1495 C C . ILE A 1 193 ? -10.336 9.898 13.727 1 98.31 193 ILE A C 1
ATOM 1497 O O . ILE A 1 193 ? -10.883 8.836 14.023 1 98.31 193 ILE A O 1
ATOM 1501 N N . GLU A 1 194 ? -10.922 10.992 13.547 1 98.62 194 GLU A N 1
ATOM 1502 C CA . GLU A 1 194 ? -12.383 11.078 13.516 1 98.62 194 GLU A CA 1
ATOM 1503 C C . GLU A 1 194 ? -12.859 11.734 12.219 1 98.62 194 GLU A C 1
ATOM 1505 O O . GLU A 1 194 ? -12.586 12.906 11.977 1 98.62 194 GLU A O 1
ATOM 1510 N N . VAL A 1 195 ? -13.562 10.953 11.422 1 98.56 195 VAL A N 1
ATOM 1511 C CA . VAL A 1 195 ? -14.109 11.461 10.172 1 98.56 195 VAL A CA 1
ATOM 1512 C C . VAL A 1 195 ? -15.516 12.008 10.406 1 98.56 195 VAL A C 1
ATOM 1514 O O . VAL A 1 195 ? -16.375 11.32 10.977 1 98.56 195 VAL A O 1
ATOM 1517 N N . CYS A 1 196 ? -15.727 13.211 9.93 1 98.69 196 CYS A N 1
ATOM 1518 C CA . CYS A 1 196 ? -16.984 13.898 10.195 1 98.69 196 CYS A CA 1
ATOM 1519 C C . CYS A 1 196 ? -17.656 14.312 8.898 1 98.69 196 CYS A C 1
ATOM 1521 O O . CYS A 1 196 ? -17.047 14.961 8.047 1 98.69 196 CYS A O 1
ATOM 1523 N N . VAL A 1 197 ? -18.938 13.977 8.773 1 98.62 197 VAL A N 1
ATOM 1524 C CA . VAL A 1 197 ? -19.766 14.383 7.637 1 98.62 197 VAL A CA 1
ATOM 1525 C C . VAL A 1 197 ? -20.938 15.234 8.125 1 98.62 197 VAL A C 1
ATOM 1527 O O . VAL A 1 197 ? -21.797 14.742 8.852 1 98.62 197 VAL A O 1
ATOM 1530 N N . PRO A 1 198 ? -20.922 16.469 7.715 1 98.5 198 PRO A N 1
ATOM 1531 C CA . PRO A 1 198 ? -22.094 17.281 8.07 1 98.5 198 PRO A CA 1
ATOM 1532 C C . PRO A 1 198 ? -23.359 16.859 7.332 1 98.5 198 PRO A C 1
ATOM 1534 O O . PRO A 1 198 ? -23.281 16.391 6.195 1 98.5 198 PRO A O 1
ATOM 1537 N N . TYR A 1 199 ? -24.484 17.078 8.055 1 98.5 199 TYR A N 1
ATOM 1538 C CA . TYR A 1 199 ? -25.719 16.688 7.387 1 98.5 199 TYR A CA 1
ATOM 1539 C C . TYR A 1 199 ? -26.891 17.516 7.887 1 98.5 199 TYR A C 1
ATOM 1541 O O . TYR A 1 199 ? -26.797 18.203 8.914 1 98.5 199 TYR A O 1
ATOM 1549 N N . SER A 1 200 ? -27.953 17.562 7.133 1 97.94 200 SER A N 1
ATOM 1550 C CA . SER A 1 200 ? -29.25 18.109 7.508 1 97.94 200 SER A CA 1
ATOM 1551 C C . SER A 1 200 ? -30.344 17.047 7.473 1 97.94 200 SER A C 1
ATOM 1553 O O . SER A 1 200 ? -30.172 16.016 6.82 1 97.94 200 SER A O 1
ATOM 1555 N N . GLY A 1 201 ? -31.391 17.312 8.273 1 97.19 201 GLY A N 1
ATOM 1556 C CA . GLY A 1 201 ? -32.438 16.297 8.422 1 97.19 201 GLY A CA 1
ATOM 1557 C C . GLY A 1 201 ? -32.25 15.445 9.664 1 97.19 201 GLY A C 1
ATOM 1558 O O . GLY A 1 201 ? -31.625 15.867 10.633 1 97.19 201 GLY A O 1
ATOM 1559 N N . SER A 1 202 ? -32.969 14.234 9.672 1 97.06 202 SER A N 1
ATOM 1560 C CA . SER A 1 202 ? -32.969 13.375 10.852 1 97.06 202 SER A CA 1
ATOM 1561 C C . SER A 1 202 ? -32.312 12.031 10.539 1 97.06 202 SER A C 1
ATOM 1563 O O . SER A 1 202 ? -32.438 11.516 9.43 1 97.06 202 SER A O 1
ATOM 1565 N N . ALA A 1 203 ? -31.547 11.633 11.484 1 97.62 203 ALA A N 1
ATOM 1566 C CA . ALA A 1 203 ? -30.938 10.305 11.414 1 97.62 203 ALA A CA 1
ATOM 1567 C C . ALA A 1 203 ? -30.75 9.711 12.805 1 97.62 203 ALA A C 1
ATOM 1569 O O . ALA A 1 203 ? -30.812 10.43 13.805 1 97.62 203 ALA A O 1
ATOM 1570 N N . GLU A 1 204 ? -30.656 8.383 12.859 1 97.5 204 GLU A N 1
ATOM 1571 C CA . GLU A 1 204 ? -30.328 7.676 14.086 1 97.5 204 GLU A CA 1
ATOM 1572 C C . GLU A 1 204 ? -28.875 7.184 14.062 1 97.5 204 GLU A C 1
ATOM 1574 O O . GLU A 1 204 ? -28.312 6.949 12.992 1 97.5 204 GLU A O 1
ATOM 1579 N N . PRO A 1 205 ? -28.297 7.133 15.266 1 97.12 205 PRO A N 1
ATOM 1580 C CA . PRO A 1 205 ? -26.938 6.582 15.273 1 97.12 205 PRO A CA 1
ATOM 1581 C C . PRO A 1 205 ? -26.891 5.141 14.773 1 97.12 205 PRO A C 1
ATOM 1583 O O . PRO A 1 205 ? -27.906 4.445 14.766 1 97.12 205 PRO A O 1
ATOM 1586 N N . GLY A 1 206 ? -25.75 4.824 14.266 1 94.06 206 GLY A N 1
ATOM 1587 C CA . GLY A 1 206 ? -25.469 3.453 13.867 1 94.06 206 GLY A CA 1
ATOM 1588 C C . GLY A 1 206 ? -24.5 2.744 14.789 1 94.06 206 GLY A C 1
ATOM 1589 O O . GLY A 1 206 ? -24.078 3.305 15.797 1 94.06 206 GLY A O 1
ATOM 1590 N N . ARG A 1 207 ? -24.203 1.503 14.445 1 89.56 207 ARG A N 1
ATOM 1591 C CA . ARG A 1 207 ? -23.281 0.713 15.266 1 89.56 207 ARG A CA 1
ATOM 1592 C C . ARG A 1 207 ? -21.969 1.448 15.477 1 89.56 207 ARG A C 1
ATOM 1594 O O . ARG A 1 207 ? -21.484 1.554 16.609 1 89.56 207 ARG A O 1
ATOM 1601 N N . ASP A 1 208 ? -21.375 2.053 14.453 1 93.5 208 ASP A N 1
ATOM 1602 C CA . ASP A 1 208 ? -20.078 2.738 14.539 1 93.5 208 ASP A CA 1
ATOM 1603 C C . ASP A 1 208 ? -20.219 4.203 14.125 1 93.5 208 ASP A C 1
ATOM 1605 O O . ASP A 1 208 ? -19.219 4.855 13.82 1 93.5 208 ASP A O 1
ATOM 1609 N N . ILE A 1 209 ? -21.469 4.625 14.078 1 97.75 209 ILE A N 1
ATOM 1610 C CA . ILE A 1 209 ? -21.703 5.992 13.641 1 97.75 209 ILE A CA 1
ATOM 1611 C C . ILE A 1 209 ? -22.375 6.785 14.766 1 97.75 209 ILE A C 1
ATOM 1613 O O . ILE A 1 209 ? -23.484 6.449 15.195 1 97.75 209 ILE A O 1
ATOM 1617 N N . ALA A 1 210 ? -21.703 7.75 15.203 1 98.5 210 ALA A N 1
ATOM 1618 C CA . ALA A 1 210 ? -22.25 8.648 16.219 1 98.5 210 ALA A CA 1
ATOM 1619 C C . ALA A 1 210 ? -22.781 9.93 15.578 1 98.5 210 ALA A C 1
ATOM 1621 O O . ALA A 1 210 ? -22.297 10.359 14.531 1 98.5 210 ALA A O 1
ATOM 1622 N N . LEU A 1 211 ? -23.797 10.461 16.188 1 98.44 211 LEU A N 1
ATOM 1623 C CA . LEU A 1 211 ? -24.359 11.75 15.797 1 98.44 211 LEU A CA 1
ATOM 1624 C C . LEU A 1 211 ? -24.156 12.789 16.891 1 98.44 211 LEU A C 1
ATOM 1626 O O . LEU A 1 211 ? -24.344 12.492 18.078 1 98.44 211 LEU A O 1
ATOM 1630 N N . ARG A 1 212 ? -23.734 13.961 16.531 1 97.75 212 ARG A N 1
ATOM 1631 C CA . ARG A 1 212 ? -23.594 15.031 17.516 1 97.75 212 ARG A CA 1
ATOM 1632 C C . ARG A 1 212 ? -23.703 16.406 16.844 1 97.75 212 ARG A C 1
ATOM 1634 O O . ARG A 1 212 ? -23.656 16.5 15.617 1 97.75 212 ARG A O 1
ATOM 1641 N N . ILE A 1 213 ? -23.875 17.391 17.656 1 97.5 213 ILE A N 1
ATOM 1642 C CA . ILE A 1 213 ? -23.828 18.781 17.219 1 97.5 213 ILE A CA 1
ATOM 1643 C C . ILE A 1 213 ? -22.406 19.312 17.391 1 97.5 213 ILE A C 1
ATOM 1645 O O . ILE A 1 213 ? -21.844 19.25 18.484 1 97.5 213 ILE A O 1
ATOM 1649 N N . GLU A 1 214 ? -21.844 19.734 16.328 1 96 214 GLU A N 1
ATOM 1650 C CA . GLU A 1 214 ? -20.594 20.484 16.406 1 96 214 GLU A CA 1
ATOM 1651 C C . GLU A 1 214 ? -20.844 21.969 16.625 1 96 214 GLU A C 1
ATOM 1653 O O . GLU A 1 214 ? -21.5 22.625 15.812 1 96 214 GLU A O 1
ATOM 1658 N N . PRO A 1 215 ? -20.359 22.453 17.766 1 94.81 215 PRO A N 1
ATOM 1659 C CA . PRO A 1 215 ? -20.625 23.875 18.047 1 94.81 215 PRO A CA 1
ATOM 1660 C C . PRO A 1 215 ? -19.953 24.797 17.031 1 94.81 215 PRO A C 1
ATOM 1662 O O . PRO A 1 215 ? -19.031 24.375 16.328 1 94.81 215 PRO A O 1
ATOM 1665 N N . ALA A 1 216 ? -20.5 26.031 17.016 1 96.12 216 ALA A N 1
ATOM 1666 C CA . ALA A 1 216 ? -19.844 27.047 16.219 1 96.12 216 ALA A CA 1
ATOM 1667 C C . ALA A 1 216 ? -18.406 27.266 16.672 1 96.12 216 ALA A C 1
ATOM 1669 O O . ALA A 1 216 ? -18.109 27.219 17.875 1 96.12 216 ALA A O 1
ATOM 1670 N N . GLN A 1 217 ? -17.516 27.453 15.695 1 95.19 217 GLN A N 1
ATOM 1671 C CA . GLN A 1 217 ? -16.109 27.625 16.062 1 95.19 217 GLN A CA 1
ATOM 1672 C C . GLN A 1 217 ? -15.391 28.547 15.078 1 95.19 217 GLN A C 1
ATOM 1674 O O . GLN A 1 217 ? -15.797 28.656 13.922 1 95.19 217 GLN A O 1
ATOM 1679 N N . SER A 1 218 ? -14.359 29.25 15.609 1 96.62 218 SER A N 1
ATOM 1680 C CA . SER A 1 218 ? -13.414 30 14.805 1 96.62 218 SER A CA 1
ATOM 1681 C C . SER A 1 218 ? -12.195 29.172 14.43 1 96.62 218 SER A C 1
ATOM 1683 O O . SER A 1 218 ? -11.578 28.547 15.297 1 96.62 218 SER A O 1
ATOM 1685 N N . LEU A 1 219 ? -11.922 29.156 13.133 1 97.62 219 LEU A N 1
ATOM 1686 C CA . LEU A 1 219 ? -10.805 28.359 12.641 1 97.62 219 LEU A CA 1
ATOM 1687 C C . LEU A 1 219 ? -9.75 29.234 11.984 1 97.62 219 LEU A C 1
ATOM 1689 O O . LEU A 1 219 ? -10.086 30.188 11.273 1 97.62 219 LEU A O 1
ATOM 1693 N N . ALA A 1 220 ? -8.484 29.031 12.312 1 98.25 220 ALA A N 1
ATOM 1694 C CA . ALA A 1 220 ? -7.391 29.469 11.453 1 98.25 220 ALA A CA 1
ATOM 1695 C C . ALA A 1 220 ? -7.113 28.438 10.359 1 98.25 220 ALA A C 1
ATOM 1697 O O . ALA A 1 220 ? -6.773 27.281 10.648 1 98.25 220 ALA A O 1
ATOM 1698 N N . CYS A 1 221 ? -7.215 28.891 9.07 1 98.12 221 CYS A N 1
ATOM 1699 C CA . CYS A 1 221 ? -7.238 27.922 7.984 1 98.12 221 CYS A CA 1
ATOM 1700 C C . CYS A 1 221 ? -6.234 28.281 6.895 1 98.12 221 CYS A C 1
ATOM 1702 O O . CYS A 1 221 ? -6.125 29.453 6.516 1 98.12 221 CYS A O 1
ATOM 1704 N N . ALA A 1 222 ? -5.512 27.281 6.48 1 98.5 222 ALA A N 1
ATOM 1705 C CA . ALA A 1 222 ? -4.711 27.375 5.262 1 98.5 222 ALA A CA 1
ATOM 1706 C C . ALA A 1 222 ? -5.277 26.469 4.168 1 98.5 222 ALA A C 1
ATOM 1708 O O . ALA A 1 222 ? -5.551 25.281 4.406 1 98.5 222 ALA A O 1
ATOM 1709 N N . THR A 1 223 ? -5.449 26.984 2.951 1 98.19 223 THR A N 1
ATOM 1710 C CA . THR A 1 223 ? -5.992 26.234 1.832 1 98.19 223 THR A CA 1
ATOM 1711 C C . THR A 1 223 ? -4.891 25.469 1.108 1 98.19 223 THR A C 1
ATOM 1713 O O . THR A 1 223 ? -3.859 26.047 0.75 1 98.19 223 THR A O 1
ATOM 1716 N N . VAL A 1 224 ? -5.094 24.234 0.921 1 97.75 224 VAL A N 1
ATOM 1717 C CA . VAL A 1 224 ? -4.145 23.359 0.242 1 97.75 224 VAL A CA 1
ATOM 1718 C C . VAL A 1 224 ? -4.746 22.875 -1.075 1 97.75 224 VAL A C 1
ATOM 1720 O O . VAL A 1 224 ? -5.883 22.391 -1.11 1 97.75 224 VAL A O 1
ATOM 1723 N N . LEU A 1 225 ? -4.012 23 -2.174 1 96.81 225 LEU A N 1
ATOM 1724 C CA . LEU A 1 225 ? -4.434 22.484 -3.475 1 96.81 225 LEU A CA 1
ATOM 1725 C C . LEU A 1 225 ? -4.324 20.969 -3.527 1 96.81 225 LEU A C 1
ATOM 1727 O O . LEU A 1 225 ? -3.586 20.359 -2.746 1 96.81 225 LEU A O 1
ATOM 1731 N N . ARG A 1 226 ? -5.074 20.375 -4.434 1 95.94 226 ARG A N 1
ATOM 1732 C CA . ARG A 1 226 ? -5.125 18.922 -4.516 1 95.94 226 ARG A CA 1
ATOM 1733 C C . ARG A 1 226 ? -3.73 18.344 -4.723 1 95.94 226 ARG A C 1
ATOM 1735 O O . ARG A 1 226 ? -3.334 17.406 -4.016 1 95.94 226 ARG A O 1
ATOM 1742 N N . ASP A 1 227 ? -2.906 18.875 -5.617 1 93.25 227 ASP A N 1
ATOM 1743 C CA . ASP A 1 227 ? -1.594 18.344 -5.953 1 93.25 227 ASP A CA 1
ATOM 1744 C C . ASP A 1 227 ? -0.579 18.641 -4.852 1 93.25 227 ASP A C 1
ATOM 1746 O O . ASP A 1 227 ? 0.531 18.094 -4.859 1 93.25 227 ASP A O 1
ATOM 1750 N N . ASP A 1 228 ? -1.003 19.438 -3.811 1 94.12 228 ASP A N 1
ATOM 1751 C CA . ASP A 1 228 ? -0.112 19.75 -2.697 1 94.12 228 ASP A CA 1
ATOM 1752 C C . ASP A 1 228 ? -0.498 18.953 -1.446 1 94.12 228 ASP A C 1
ATOM 1754 O O . ASP A 1 228 ? 0.185 19.031 -0.423 1 94.12 228 ASP A O 1
ATOM 1758 N N . CYS A 1 229 ? -1.501 18.219 -1.549 1 95.81 229 CYS A N 1
ATOM 1759 C CA . CYS A 1 229 ? -2.049 17.547 -0.373 1 95.81 229 CYS A CA 1
ATOM 1760 C C . CYS A 1 229 ? -1.359 16.219 -0.136 1 95.81 229 CYS A C 1
ATOM 1762 O O . CYS A 1 229 ? -1.999 15.164 -0.197 1 95.81 229 CYS A O 1
ATOM 1764 N N . PHE A 1 230 ? -0.125 16.297 0.105 1 94.19 230 PHE A N 1
ATOM 1765 C CA . PHE A 1 230 ? 0.722 15.156 0.429 1 94.19 230 PHE A CA 1
ATOM 1766 C C . PHE A 1 230 ? 1.93 15.594 1.248 1 94.19 230 PHE A C 1
ATOM 1768 O O . PHE A 1 230 ? 2.307 16.766 1.23 1 94.19 230 PHE A O 1
ATOM 1775 N N . TYR A 1 231 ? 2.408 14.672 2.07 1 93.56 231 TYR A N 1
ATOM 1776 C CA . TYR A 1 231 ? 3.684 14.914 2.732 1 93.56 231 TYR A CA 1
ATOM 1777 C C . TYR A 1 231 ? 4.832 14.883 1.73 1 93.56 231 TYR A C 1
ATOM 1779 O O . TYR A 1 231 ? 4.875 14.023 0.853 1 93.56 231 TYR A O 1
ATOM 1787 N N . PRO A 1 232 ? 5.699 15.844 1.816 1 93.06 232 PRO A N 1
ATOM 1788 C CA . PRO A 1 232 ? 5.836 16.797 2.924 1 93.06 232 PRO A CA 1
ATOM 1789 C C . PRO A 1 232 ? 5.227 18.156 2.613 1 93.06 232 PRO A C 1
ATOM 1791 O O . PRO A 1 232 ? 5.273 19.062 3.447 1 93.06 232 PRO A O 1
ATOM 1794 N N . ARG A 1 233 ? 4.672 18.328 1.489 1 93.06 233 ARG A N 1
ATOM 1795 C CA . ARG A 1 233 ? 4.207 19.641 1.078 1 93.06 233 ARG A CA 1
ATOM 1796 C C . ARG A 1 233 ? 3.121 20.156 2.014 1 93.06 233 ARG A C 1
ATOM 1798 O O . ARG A 1 233 ? 3.111 21.344 2.375 1 93.06 233 ARG A O 1
ATOM 1805 N N . ILE A 1 234 ? 2.252 19.312 2.412 1 95.19 234 ILE A N 1
ATOM 1806 C CA . ILE A 1 234 ? 1.123 19.734 3.238 1 95.19 234 ILE A CA 1
ATOM 1807 C C . ILE A 1 234 ? 1.626 20.188 4.605 1 95.19 234 ILE A C 1
ATOM 1809 O O . ILE A 1 234 ? 0.928 20.922 5.316 1 95.19 234 ILE A O 1
ATOM 1813 N N . THR A 1 235 ? 2.77 19.766 5.027 1 93 235 THR A N 1
ATOM 1814 C CA . THR A 1 235 ? 3.342 20.156 6.312 1 93 235 THR A CA 1
ATOM 1815 C C . THR A 1 235 ? 3.58 21.672 6.363 1 93 235 THR A C 1
ATOM 1817 O O . THR A 1 235 ? 3.449 22.281 7.422 1 93 235 THR A O 1
ATOM 1820 N N . ALA A 1 236 ? 3.881 22.219 5.223 1 93.88 236 ALA A N 1
ATOM 1821 C CA . ALA A 1 236 ? 4.074 23.656 5.16 1 93.88 236 ALA A CA 1
ATOM 1822 C C . ALA A 1 236 ? 2.793 24.406 5.523 1 93.88 236 ALA A C 1
ATOM 1824 O O . ALA A 1 236 ? 2.84 25.484 6.113 1 93.88 236 ALA A O 1
ATOM 1825 N N . ALA A 1 237 ? 1.687 23.844 5.156 1 96.75 237 ALA A N 1
ATOM 1826 C CA . ALA A 1 237 ? 0.409 24.453 5.539 1 96.75 237 ALA A CA 1
ATOM 1827 C C . ALA A 1 237 ? 0.205 24.391 7.051 1 96.75 237 ALA A C 1
ATOM 1829 O O . ALA A 1 237 ? -0.222 25.375 7.66 1 96.75 237 ALA A O 1
ATOM 1830 N N . TYR A 1 238 ? 0.528 23.312 7.633 1 95.94 238 TYR A N 1
ATOM 1831 C CA . TYR A 1 238 ? 0.461 23.172 9.086 1 95.94 238 TYR A CA 1
ATOM 1832 C C . TYR A 1 238 ? 1.371 24.188 9.766 1 95.94 238 TYR A C 1
ATOM 1834 O O . TYR A 1 238 ? 0.981 24.812 10.758 1 95.94 238 TYR A O 1
ATOM 1842 N N . GLN A 1 239 ? 2.512 24.344 9.25 1 94.06 239 GLN A N 1
ATOM 1843 C CA . GLN A 1 239 ? 3.465 25.297 9.805 1 94.06 239 GLN A CA 1
ATOM 1844 C C . GLN A 1 239 ? 2.953 26.719 9.68 1 94.06 239 GLN A C 1
ATOM 1846 O O . GLN A 1 239 ? 3.121 27.531 10.594 1 94.06 239 GLN A O 1
ATOM 1851 N N . ALA A 1 240 ? 2.385 26.969 8.578 1 96.69 240 ALA A N 1
ATOM 1852 C CA . ALA A 1 240 ? 1.83 28.297 8.367 1 96.69 240 ALA A CA 1
ATOM 1853 C C . ALA A 1 240 ? 0.751 28.625 9.398 1 96.69 240 ALA A C 1
ATOM 1855 O O . ALA A 1 240 ? 0.729 29.719 9.969 1 96.69 240 ALA A O 1
ATOM 1856 N N . VAL A 1 241 ? -0.087 27.688 9.625 1 97.5 241 VAL A N 1
ATOM 1857 C CA . VAL A 1 241 ? -1.146 27.875 10.609 1 97.5 241 VAL A CA 1
ATOM 1858 C C . VAL A 1 241 ? -0.534 28.062 11.992 1 97.5 241 VAL A C 1
ATOM 1860 O O . VAL A 1 241 ? -0.926 28.969 12.734 1 97.5 241 VAL A O 1
ATOM 1863 N N . HIS A 1 242 ? 0.401 27.297 12.328 1 95.25 242 HIS A N 1
ATOM 1864 C CA . HIS A 1 242 ? 1.066 27.406 13.625 1 95.25 242 HIS A CA 1
ATOM 1865 C C . HIS A 1 242 ? 1.732 28.766 13.797 1 95.25 242 HIS A C 1
ATOM 1867 O O . HIS A 1 242 ? 1.586 29.406 14.836 1 95.25 242 HIS A O 1
ATOM 1873 N N . ARG A 1 243 ? 2.469 29.141 12.797 1 94.38 243 ARG A N 1
ATOM 1874 C CA . ARG A 1 243 ? 3.135 30.453 12.828 1 94.38 243 ARG A CA 1
ATOM 1875 C C . ARG A 1 243 ? 2.123 31.578 12.984 1 94.38 243 ARG A C 1
ATOM 1877 O O . ARG A 1 243 ? 2.363 32.531 13.719 1 94.38 243 ARG A O 1
ATOM 1884 N N . HIS A 1 244 ? 1.077 31.453 12.297 1 96.5 244 HIS A N 1
ATOM 1885 C CA . HIS A 1 244 ? 0.024 32.469 12.375 1 96.5 244 HIS A CA 1
ATOM 1886 C C . HIS A 1 244 ? -0.528 32.562 13.797 1 96.5 244 HIS A C 1
ATOM 1888 O O . HIS A 1 244 ? -0.68 33.656 14.32 1 96.5 244 HIS A O 1
ATOM 1894 N N . LEU A 1 245 ? -0.819 31.422 14.391 1 96.31 245 LEU A N 1
ATOM 1895 C CA . LEU A 1 245 ? -1.332 31.422 15.758 1 96.31 245 LEU A CA 1
ATOM 1896 C C . LEU A 1 245 ? -0.342 32.094 16.703 1 96.31 245 LEU A C 1
ATOM 1898 O O . LEU A 1 245 ? -0.729 32.938 17.516 1 96.31 245 LEU A O 1
ATOM 1902 N N . THR A 1 246 ? 0.89 31.766 16.547 1 94.19 246 THR A N 1
ATOM 1903 C CA . THR A 1 246 ? 1.942 32.312 17.406 1 94.19 246 THR A CA 1
ATOM 1904 C C . THR A 1 246 ? 2.082 33.812 17.203 1 94.19 246 THR A C 1
ATOM 1906 O O . THR A 1 246 ? 2.109 34.562 18.172 1 94.19 246 THR A O 1
ATOM 1909 N N . ALA A 1 247 ? 2.125 34.25 16.031 1 95 247 ALA A N 1
ATOM 1910 C CA . ALA A 1 247 ? 2.314 35.656 15.695 1 95 247 ALA A CA 1
ATOM 1911 C C . ALA A 1 247 ? 1.123 36.5 16.156 1 95 247 ALA A C 1
ATOM 1913 O O . ALA A 1 247 ? 1.292 37.625 16.625 1 95 247 ALA A O 1
ATOM 1914 N N . ALA A 1 248 ? -0.053 35.938 16.047 1 94.94 248 ALA A N 1
ATOM 1915 C CA . ALA A 1 248 ? -1.275 36.656 16.375 1 94.94 248 ALA A CA 1
ATOM 1916 C C . ALA A 1 248 ? -1.638 36.5 17.844 1 94.94 248 ALA A C 1
ATOM 1918 O O . ALA A 1 248 ? -2.586 37.125 18.328 1 94.94 248 ALA A O 1
ATOM 1919 N N . GLY A 1 249 ? -0.915 35.656 18.547 1 94.44 249 GLY A N 1
ATOM 1920 C CA . GLY A 1 249 ? -1.198 35.406 19.938 1 94.44 249 GLY A CA 1
ATOM 1921 C C . GLY A 1 249 ? -2.504 34.656 20.156 1 94.44 249 GLY A C 1
ATOM 1922 O O . GLY A 1 249 ? -3.197 34.906 21.156 1 94.44 249 GLY A O 1
ATOM 1923 N N . LEU A 1 250 ? -2.873 33.906 19.156 1 95 250 LEU A N 1
ATOM 1924 C CA . LEU A 1 250 ? -4.102 33.125 19.266 1 95 250 LEU A CA 1
ATOM 1925 C C . LEU A 1 250 ? -3.857 31.828 20.016 1 95 250 LEU A C 1
ATOM 1927 O O . LEU A 1 250 ? -2.811 31.203 19.859 1 95 250 LEU A O 1
ATOM 1931 N N . VAL A 1 251 ? -4.875 31.453 20.781 1 95.25 251 VAL A N 1
ATOM 1932 C CA . VAL A 1 251 ? -4.789 30.219 21.562 1 95.25 251 VAL A CA 1
ATOM 1933 C C . VAL A 1 251 ? -5.594 29.109 20.875 1 95.25 251 VAL A C 1
ATOM 1935 O O . VAL A 1 251 ? -6.758 29.312 20.531 1 95.25 251 VAL A O 1
ATOM 1938 N N . ALA A 1 252 ? -4.984 27.984 20.734 1 94.56 252 ALA A N 1
ATOM 1939 C CA . ALA A 1 252 ? -5.68 26.828 20.172 1 94.56 252 ALA A CA 1
ATOM 1940 C C . ALA A 1 252 ? -6.809 26.359 21.078 1 94.56 252 ALA A C 1
ATOM 1942 O O . ALA A 1 252 ? -6.617 26.219 22.297 1 94.56 252 ALA A O 1
ATOM 1943 N N . ALA A 1 253 ? -8.047 26.109 20.578 1 93.38 253 ALA A N 1
ATOM 1944 C CA . ALA A 1 253 ? -9.227 25.719 21.344 1 93.38 253 ALA A CA 1
ATOM 1945 C C . ALA A 1 253 ? -9.68 24.312 20.953 1 93.38 253 ALA A C 1
ATOM 1947 O O . ALA A 1 253 ? -10.836 23.953 21.156 1 93.38 253 ALA A O 1
ATOM 1948 N N . GLY A 1 254 ? -8.781 23.484 20.469 1 93 254 GLY A N 1
ATOM 1949 C CA . GLY A 1 254 ? -9.125 22.141 20.031 1 93 254 GLY A CA 1
ATOM 1950 C C . GLY A 1 254 ? -8.031 21.484 19.219 1 93 254 GLY A C 1
ATOM 1951 O O . GLY A 1 254 ? -6.883 21.922 19.234 1 93 254 GLY A O 1
ATOM 1952 N N . LEU A 1 255 ? -8.477 20.406 18.547 1 95.5 255 LEU A N 1
ATOM 1953 C CA . LEU A 1 255 ? -7.52 19.594 17.797 1 95.5 255 LEU A CA 1
ATOM 1954 C C . LEU A 1 255 ? -7.438 20.047 16.344 1 95.5 255 LEU A C 1
ATOM 1956 O O . LEU A 1 255 ? -8.406 20.578 15.797 1 95.5 255 LEU A O 1
ATOM 1960 N N . PRO A 1 256 ? -6.25 19.859 15.742 1 96.69 256 PRO A N 1
ATOM 1961 C CA . PRO A 1 256 ? -6.141 20.156 14.312 1 96.69 256 PRO A CA 1
ATOM 1962 C C . PRO A 1 256 ? -7.059 19.281 13.453 1 96.69 256 PRO A C 1
ATOM 1964 O O . PRO A 1 256 ? -7.418 18.172 13.852 1 96.69 256 PRO A O 1
ATOM 1967 N N . ARG A 1 257 ? -7.391 19.828 12.297 1 97.75 257 ARG A N 1
ATOM 1968 C CA . ARG A 1 257 ? -8.266 19.094 11.391 1 97.75 257 ARG A CA 1
ATOM 1969 C C . ARG A 1 257 ? -8 19.469 9.938 1 97.75 257 ARG A C 1
ATOM 1971 O O . ARG A 1 257 ? -7.387 20.5 9.664 1 97.75 257 ARG A O 1
ATOM 1978 N N . GLU A 1 258 ? -8.328 18.625 9.102 1 98.31 258 GLU A N 1
ATOM 1979 C CA . GLU A 1 258 ? -8.359 18.875 7.656 1 98.31 258 GLU A CA 1
ATOM 1980 C C . GLU A 1 258 ? -9.781 18.781 7.109 1 98.31 258 GLU A C 1
ATOM 1982 O O . GLU A 1 258 ? -10.469 17.781 7.312 1 98.31 258 GLU A O 1
ATOM 1987 N N . THR A 1 259 ? -10.227 19.844 6.531 1 98.06 259 THR A N 1
ATOM 1988 C CA . THR A 1 259 ? -11.516 19.844 5.859 1 98.06 259 THR A CA 1
ATOM 1989 C C . THR A 1 259 ? -11.352 19.625 4.359 1 98.06 259 THR A C 1
ATOM 1991 O O . THR A 1 259 ? -10.734 20.438 3.672 1 98.06 259 THR A O 1
ATOM 1994 N N . TYR A 1 260 ? -11.906 18.547 3.91 1 98 260 TYR A N 1
ATOM 1995 C CA . TYR A 1 260 ? -11.875 18.25 2.484 1 98 260 TYR A CA 1
ATOM 1996 C C . TYR A 1 260 ? -13.117 18.781 1.782 1 98 260 TYR A C 1
ATOM 1998 O O . TYR A 1 260 ? -14.242 18.484 2.184 1 98 260 TYR A O 1
ATOM 2006 N N . LEU A 1 261 ? -12.922 19.453 0.729 1 97.5 261 LEU A N 1
ATOM 2007 C CA . LEU A 1 261 ? -13.984 20.25 0.115 1 97.5 261 LEU A CA 1
ATOM 2008 C C . LEU A 1 261 ? -14.797 19.406 -0.856 1 97.5 261 LEU A C 1
ATOM 2010 O O . LEU A 1 261 ? -15.977 19.688 -1.085 1 97.5 261 LEU A O 1
ATOM 2014 N N . ASP A 1 262 ? -14.148 18.484 -1.506 1 95.88 262 ASP A N 1
ATOM 2015 C CA . ASP A 1 262 ? -14.773 17.547 -2.438 1 95.88 262 ASP A CA 1
ATOM 2016 C C . ASP A 1 262 ? -13.969 16.25 -2.541 1 95.88 262 ASP A C 1
ATOM 2018 O O . ASP A 1 262 ? -12.977 16.078 -1.834 1 95.88 262 ASP A O 1
ATOM 2022 N N . HIS A 1 263 ? -14.516 15.352 -3.287 1 91.5 263 HIS A N 1
ATOM 2023 C CA . HIS A 1 263 ? -13.797 14.109 -3.537 1 91.5 263 HIS A CA 1
ATOM 2024 C C . HIS A 1 263 ? -12.609 14.328 -4.469 1 91.5 263 HIS A C 1
ATOM 2026 O O . HIS A 1 263 ? -12.695 15.133 -5.402 1 91.5 263 HIS A O 1
ATOM 2032 N N . TRP A 1 264 ? -11.555 13.633 -4.176 1 90.25 264 TRP A N 1
ATOM 2033 C CA . TRP A 1 264 ? -10.266 13.797 -4.844 1 90.25 264 TRP A CA 1
ATOM 2034 C C . TRP A 1 264 ? -10.422 13.703 -6.355 1 90.25 264 TRP A C 1
ATOM 2036 O O . TRP A 1 264 ? -9.812 14.477 -7.098 1 90.25 264 TRP A O 1
ATOM 2046 N N . ASP A 1 265 ? -11.234 12.781 -6.82 1 87.31 265 ASP A N 1
ATOM 2047 C CA . ASP A 1 265 ? -11.344 12.461 -8.242 1 87.31 265 ASP A CA 1
ATOM 2048 C C . ASP A 1 265 ? -12.211 13.484 -8.969 1 87.31 265 ASP A C 1
ATOM 2050 O O . ASP A 1 265 ? -12.289 13.484 -10.203 1 87.31 265 ASP A O 1
ATOM 2054 N N . ARG A 1 266 ? -12.781 14.398 -8.273 1 92 266 ARG A N 1
ATOM 2055 C CA . ARG A 1 266 ? -13.695 15.359 -8.875 1 92 266 ARG A CA 1
ATOM 2056 C C . ARG A 1 266 ? -13.023 16.719 -9.023 1 92 266 ARG A C 1
ATOM 2058 O O . ARG A 1 266 ? -13.633 17.656 -9.547 1 92 266 ARG A O 1
ATOM 2065 N N . LEU A 1 267 ? -11.805 16.844 -8.594 1 93.31 267 LEU A N 1
ATOM 2066 C CA . LEU A 1 267 ? -11.109 18.125 -8.602 1 93.31 267 LEU A CA 1
ATOM 2067 C C . LEU A 1 267 ? -9.867 18.062 -9.477 1 93.31 267 LEU A C 1
ATOM 2069 O O . LEU A 1 267 ? -9.18 17.047 -9.523 1 93.31 267 LEU A O 1
ATOM 2073 N N . ALA A 1 268 ? -9.594 19.203 -10.07 1 93.75 268 ALA A N 1
ATOM 2074 C CA . ALA A 1 268 ? -8.336 19.359 -10.789 1 93.75 268 ALA A CA 1
ATOM 2075 C C . ALA A 1 268 ? -7.156 19.469 -9.828 1 93.75 268 ALA A C 1
ATOM 2077 O O . ALA A 1 268 ? -7.332 19.828 -8.656 1 93.75 268 ALA A O 1
ATOM 2078 N N . GLY A 1 269 ? -6 19.203 -10.297 1 93.81 269 GLY A N 1
ATOM 2079 C CA . GLY A 1 269 ? -4.797 19.188 -9.477 1 93.81 269 GLY A CA 1
ATOM 2080 C C . GLY A 1 269 ? -4.496 20.547 -8.852 1 93.81 269 GLY A C 1
ATOM 2081 O O . GLY A 1 269 ? -3.926 20.609 -7.758 1 93.81 269 GLY A O 1
ATOM 2082 N N . ASP A 1 270 ? -4.883 21.609 -9.516 1 95.5 270 ASP A N 1
ATOM 2083 C CA . ASP A 1 270 ? -4.566 22.953 -9.031 1 95.5 270 ASP A CA 1
ATOM 2084 C C . ASP A 1 270 ? -5.781 23.594 -8.367 1 95.5 270 ASP A C 1
ATOM 2086 O O . ASP A 1 270 ? -5.777 24.797 -8.086 1 95.5 270 ASP A O 1
ATOM 2090 N N . ALA A 1 271 ? -6.777 22.812 -8.062 1 97.12 271 ALA A N 1
ATOM 2091 C CA . ALA A 1 271 ? -7.965 23.312 -7.367 1 97.12 271 ALA A CA 1
ATOM 2092 C C . ALA A 1 271 ? -7.816 23.172 -5.855 1 97.12 271 ALA A C 1
ATOM 2094 O O . ALA A 1 271 ? -7.164 22.25 -5.371 1 97.12 271 ALA A O 1
ATOM 2095 N N . PRO A 1 272 ? -8.445 24.141 -5.117 1 97.19 272 PRO A N 1
ATOM 2096 C CA . PRO A 1 272 ? -8.5 23.953 -3.666 1 97.19 272 PRO A CA 1
ATOM 2097 C C . PRO A 1 272 ? -9.125 22.609 -3.279 1 97.19 272 PRO A C 1
ATOM 2099 O O . PRO A 1 272 ? -10.18 22.234 -3.799 1 97.19 272 PRO A O 1
ATOM 2102 N N . PHE A 1 273 ? -8.461 21.891 -2.377 1 97.44 273 PHE A N 1
ATOM 2103 C CA . PHE A 1 273 ? -8.891 20.531 -2.045 1 97.44 273 PHE A CA 1
ATOM 2104 C C . PHE A 1 273 ? -9.188 20.406 -0.555 1 97.44 273 PHE A C 1
ATOM 2106 O O . PHE A 1 273 ? -10.172 19.781 -0.161 1 97.44 273 PHE A O 1
ATOM 2113 N N . ALA A 1 274 ? -8.305 21.016 0.263 1 98.06 274 ALA A N 1
ATOM 2114 C CA . ALA A 1 274 ? -8.445 20.859 1.708 1 98.06 274 ALA A CA 1
ATOM 2115 C C . ALA A 1 274 ? -8.07 22.141 2.441 1 98.06 274 ALA A C 1
ATOM 2117 O O . ALA A 1 274 ? -7.297 22.953 1.925 1 98.06 274 ALA A O 1
ATOM 2118 N N . HIS A 1 275 ? -8.617 22.281 3.611 1 98.31 275 HIS A N 1
ATOM 2119 C CA . HIS A 1 275 ? -8.164 23.266 4.586 1 98.31 275 HIS A CA 1
ATOM 2120 C C . HIS A 1 275 ? -7.488 22.594 5.777 1 98.31 275 HIS A C 1
ATOM 2122 O O . HIS A 1 275 ? -8.102 21.766 6.457 1 98.31 275 HIS A O 1
ATOM 2128 N N . VAL A 1 276 ? -6.25 22.922 5.91 1 98.44 276 VAL A N 1
ATOM 2129 C CA . VAL A 1 276 ? -5.633 22.625 7.199 1 98.44 276 VAL A CA 1
ATOM 2130 C C . VAL A 1 276 ? -6.055 23.672 8.227 1 98.44 276 VAL A C 1
ATOM 2132 O O . VAL A 1 276 ? -5.852 24.875 8.016 1 98.44 276 VAL A O 1
ATOM 2135 N N . ALA A 1 277 ? -6.609 23.141 9.32 1 98.31 277 ALA A N 1
ATOM 2136 C CA . ALA A 1 277 ? -7.254 24.125 10.188 1 98.31 277 ALA A CA 1
ATOM 2137 C C . ALA A 1 277 ? -6.992 23.812 11.664 1 98.31 277 ALA A C 1
ATOM 2139 O O . ALA A 1 277 ? -6.832 22.656 12.039 1 98.31 277 ALA A O 1
ATOM 2140 N N . GLN A 1 278 ? -6.961 24.859 12.43 1 98.19 278 GLN A N 1
ATOM 2141 C CA . GLN A 1 278 ? -6.859 24.828 13.883 1 98.19 278 GLN A CA 1
ATOM 2142 C C . GLN A 1 278 ? -7.938 25.688 14.531 1 98.19 278 GLN A C 1
ATOM 2144 O O . GLN A 1 278 ? -8 26.891 14.289 1 98.19 278 GLN A O 1
ATOM 2149 N N . PRO A 1 279 ? -8.82 25.031 15.328 1 97.69 279 PRO A N 1
ATOM 2150 C CA . PRO A 1 279 ? -9.75 25.844 16.109 1 97.69 279 PRO A CA 1
ATOM 2151 C C . PRO A 1 279 ? -9.039 26.797 17.078 1 97.69 279 PRO A C 1
ATOM 2153 O O . PRO A 1 279 ? -8.031 26.422 17.688 1 97.69 279 PRO A O 1
ATOM 2156 N N . VAL A 1 280 ? -9.539 28 17.172 1 97.31 280 VAL A N 1
ATOM 2157 C CA . VAL A 1 280 ? -8.906 29 18.031 1 97.31 280 VAL A CA 1
ATOM 2158 C C . VAL A 1 280 ? -9.953 29.625 18.953 1 97.31 280 VAL A C 1
ATOM 2160 O O . VAL A 1 280 ? -11.141 29.656 18.625 1 97.31 280 VAL A O 1
ATOM 2163 N N . GLU A 1 281 ? -9.398 30.062 20.125 1 92.62 281 GLU A N 1
ATOM 2164 C CA . GLU A 1 281 ? -10.266 30.75 21.062 1 92.62 281 GLU A CA 1
ATOM 2165 C C . GLU A 1 281 ? -10.688 32.125 20.516 1 92.62 281 GLU A C 1
ATOM 2167 O O . GLU A 1 281 ? -9.883 32.812 19.906 1 92.62 281 GLU A O 1
ATOM 2172 N N . GLU A 1 282 ? -11.945 32.469 20.609 1 77.38 282 GLU A N 1
ATOM 2173 C CA . GLU A 1 282 ? -12.453 33.781 20.219 1 77.38 282 GLU A CA 1
ATOM 2174 C C . GLU A 1 282 ? -11.977 34.844 21.172 1 77.38 282 GLU A C 1
ATOM 2176 O O . GLU A 1 282 ? -11.773 34.594 22.359 1 77.38 282 GLU A O 1
ATOM 2181 N N . MET B 1 1 ? 6.344 53.188 14.086 1 27.61 1 MET B N 1
ATOM 2182 C CA . MET B 1 1 ? 5.684 51.875 14.062 1 27.61 1 MET B CA 1
ATOM 2183 C C . MET B 1 1 ? 6.699 50.781 13.852 1 27.61 1 MET B C 1
ATOM 2185 O O . MET B 1 1 ? 7.344 50.688 12.805 1 27.61 1 MET B O 1
ATOM 2189 N N . ARG B 1 2 ? 7.32 50.219 14.867 1 29.77 2 ARG B N 1
ATOM 2190 C CA . ARG B 1 2 ? 8.586 49.469 14.969 1 29.77 2 ARG B CA 1
ATOM 2191 C C . ARG B 1 2 ? 8.484 48.125 14.297 1 29.77 2 ARG B C 1
ATOM 2193 O O . ARG B 1 2 ? 7.477 47.406 14.43 1 29.77 2 ARG B O 1
ATOM 2200 N N . SER B 1 3 ? 8.992 47.906 13.117 1 27.28 3 SER B N 1
ATOM 2201 C CA . SER B 1 3 ? 9.164 46.75 12.258 1 27.28 3 SER B CA 1
ATOM 2202 C C . SER B 1 3 ? 9.57 45.531 13.062 1 27.28 3 SER B C 1
ATOM 2204 O O . SER B 1 3 ? 10.719 45.406 13.5 1 27.28 3 SER B O 1
ATOM 2206 N N . GLN B 1 4 ? 8.82 45.094 14.031 1 29.11 4 GLN B N 1
ATOM 2207 C CA . GLN B 1 4 ? 9.266 44.031 14.906 1 29.11 4 GLN B CA 1
ATOM 2208 C C . GLN B 1 4 ? 9.742 42.812 14.086 1 29.11 4 GLN B C 1
ATOM 2210 O O . GLN B 1 4 ? 8.984 42.281 13.281 1 29.11 4 GLN B O 1
ATOM 2215 N N . SER B 1 5 ? 10.961 42.656 13.734 1 31.23 5 SER B N 1
ATOM 2216 C CA . SER B 1 5 ? 11.836 41.719 13.023 1 31.23 5 SER B CA 1
ATOM 2217 C C . SER B 1 5 ? 11.539 40.281 13.406 1 31.23 5 SER B C 1
ATOM 2219 O O . SER B 1 5 ? 11.164 40 14.547 1 31.23 5 SER B O 1
ATOM 2221 N N . ALA B 1 6 ? 10.906 39.469 12.547 1 38.09 6 ALA B N 1
ATOM 2222 C CA . ALA B 1 6 ? 10.82 38.031 12.711 1 38.09 6 ALA B CA 1
ATOM 2223 C C . ALA B 1 6 ? 12.031 37.469 13.453 1 38.09 6 ALA B C 1
ATOM 2225 O O . ALA B 1 6 ? 13.172 37.781 13.094 1 38.09 6 ALA B O 1
ATOM 2226 N N . GLY B 1 7 ? 12 37.25 14.734 1 35.47 7 GLY B N 1
ATOM 2227 C CA . GLY B 1 7 ? 13.18 36.844 15.484 1 35.47 7 GLY B CA 1
ATOM 2228 C C . GLY B 1 7 ? 14.023 35.812 14.75 1 35.47 7 GLY B C 1
ATOM 2229 O O . GLY B 1 7 ? 13.547 35.156 13.82 1 35.47 7 GLY B O 1
ATOM 2230 N N . PRO B 1 8 ? 15.32 35.938 14.586 1 36.47 8 PRO B N 1
ATOM 2231 C CA . PRO B 1 8 ? 16.281 35.125 13.867 1 36.47 8 PRO B CA 1
ATOM 2232 C C . PRO B 1 8 ? 16.047 33.625 14.062 1 36.47 8 PRO B C 1
ATOM 2234 O O . PRO B 1 8 ? 15.438 33.219 15.055 1 36.47 8 PRO B O 1
ATOM 2237 N N . LEU B 1 9 ? 15.57 32.688 13.117 1 44.38 9 LEU B N 1
ATOM 2238 C CA . LEU B 1 9 ? 15.766 31.266 13.266 1 44.38 9 LEU B CA 1
ATOM 2239 C C . LEU B 1 9 ? 16.906 30.969 14.242 1 44.38 9 LEU B C 1
ATOM 2241 O O . LEU B 1 9 ? 18.047 31.391 14.016 1 44.38 9 LEU B O 1
ATOM 2245 N N . THR B 1 10 ? 16.812 31.094 15.461 1 46.66 10 THR B N 1
ATOM 2246 C CA . THR B 1 10 ? 17.875 30.875 16.438 1 46.66 10 THR B CA 1
ATOM 2247 C C . THR B 1 10 ? 18.75 29.688 16.016 1 46.66 10 THR B C 1
ATOM 2249 O O . THR B 1 10 ? 18.234 28.656 15.586 1 46.66 10 THR B O 1
ATOM 2252 N N . THR B 1 11 ? 19.953 29.875 15.477 1 60.75 11 THR B N 1
ATOM 2253 C CA . THR B 1 11 ? 21.094 29.078 15.055 1 60.75 11 THR B CA 1
ATOM 2254 C C . THR B 1 11 ? 21.344 27.938 16.047 1 60.75 11 THR B C 1
ATOM 2256 O O . THR B 1 11 ? 22.219 27.109 15.828 1 60.75 11 THR B O 1
ATOM 2259 N N . GLY B 1 12 ? 20.562 27.844 17.156 1 72.62 12 GLY B N 1
ATOM 2260 C CA . GLY B 1 12 ? 20.891 26.797 18.109 1 72.62 12 GLY B CA 1
ATOM 2261 C C . GLY B 1 12 ? 20.062 25.531 17.922 1 72.62 12 GLY B C 1
ATOM 2262 O O . GLY B 1 12 ? 19.156 25.5 17.094 1 72.62 12 GLY B O 1
ATOM 2263 N N . PRO B 1 13 ? 20.453 24.453 18.609 1 85.88 13 PRO B N 1
ATOM 2264 C CA . PRO B 1 13 ? 19.75 23.156 18.516 1 85.88 13 PRO B CA 1
ATOM 2265 C C . PRO B 1 13 ? 18.297 23.25 18.969 1 85.88 13 PRO B C 1
ATOM 2267 O O . PRO B 1 13 ? 17.969 24.016 19.875 1 85.88 13 PRO B O 1
ATOM 2270 N N . MET B 1 14 ? 17.453 22.703 18.25 1 93.69 14 MET B N 1
ATOM 2271 C CA . MET B 1 14 ? 16.031 22.609 18.5 1 93.69 14 MET B CA 1
ATOM 2272 C C . MET B 1 14 ? 15.711 21.406 19.406 1 93.69 14 MET B C 1
ATOM 2274 O O . MET B 1 14 ? 16.391 20.391 19.344 1 93.69 14 MET B O 1
ATOM 2278 N N . SER B 1 15 ? 14.695 21.656 20.25 1 94.75 15 SER B N 1
ATOM 2279 C CA . SER B 1 15 ? 14.195 20.516 21 1 94.75 15 SER B CA 1
ATOM 2280 C C . SER B 1 15 ? 13.602 19.453 20.078 1 94.75 15 SER B C 1
ATOM 2282 O O . SER B 1 15 ? 13.258 19.75 18.938 1 94.75 15 SER B O 1
ATOM 2284 N N . ILE B 1 16 ? 13.484 18.234 20.625 1 94.81 16 ILE B N 1
ATOM 2285 C CA . ILE B 1 16 ? 12.93 17.141 19.844 1 94.81 16 ILE B CA 1
ATOM 2286 C C . ILE B 1 16 ? 11.484 17.453 19.453 1 94.81 16 ILE B C 1
ATOM 2288 O O . ILE B 1 16 ? 11.031 17.094 18.375 1 94.81 16 ILE B O 1
ATOM 2292 N N . GLY B 1 17 ? 10.727 18.141 20.297 1 93.56 17 GLY B N 1
ATOM 2293 C CA . GLY B 1 17 ? 9.367 18.531 20 1 93.56 17 GLY B CA 1
ATOM 2294 C C . GLY B 1 17 ? 9.273 19.516 18.844 1 93.56 17 GLY B C 1
ATOM 2295 O O . GLY B 1 17 ? 8.453 19.359 17.938 1 93.56 17 GLY B O 1
ATOM 2296 N N . GLU B 1 18 ? 10.094 20.531 18.938 1 93.31 18 GLU B N 1
ATOM 2297 C CA . GLU B 1 18 ? 10.133 21.531 17.875 1 93.31 18 GLU B CA 1
ATOM 2298 C C . GLU B 1 18 ? 10.586 20.906 16.547 1 93.31 18 GLU B C 1
ATOM 2300 O O . GLU B 1 18 ? 10.008 21.172 15.5 1 93.31 18 GLU B O 1
ATOM 2305 N N . PHE B 1 19 ? 11.586 20.109 16.641 1 96 19 PHE B N 1
ATOM 2306 C CA . PHE B 1 19 ? 12.109 19.438 15.445 1 96 19 PHE B CA 1
ATOM 2307 C C . PHE B 1 19 ? 11.062 18.516 14.836 1 96 19 PHE B C 1
ATOM 2309 O O . PHE B 1 19 ? 10.922 18.469 13.609 1 96 19 PHE B O 1
ATOM 2316 N N . ALA B 1 20 ? 10.305 17.812 15.68 1 94.5 20 ALA B N 1
ATOM 2317 C CA . ALA B 1 20 ? 9.219 16.938 15.234 1 94.5 20 ALA B CA 1
ATOM 2318 C C . ALA B 1 20 ? 8.164 17.719 14.469 1 94.5 20 ALA B C 1
ATOM 2320 O O . ALA B 1 20 ? 7.75 17.328 13.375 1 94.5 20 ALA B O 1
ATOM 2321 N N . ARG B 1 21 ? 7.844 18.828 14.969 1 91.06 21 ARG B N 1
ATOM 2322 C CA . ARG B 1 21 ? 6.836 19.672 14.336 1 91.06 21 ARG B CA 1
ATOM 2323 C C . ARG B 1 21 ? 7.309 20.156 12.961 1 91.06 21 ARG B C 1
ATOM 2325 O O . ARG B 1 21 ? 6.574 20.047 11.977 1 91.06 21 ARG B O 1
ATOM 2332 N N . LEU B 1 22 ? 8.5 20.562 12.891 1 91.88 22 LEU B N 1
ATOM 2333 C CA . LEU B 1 22 ? 9.039 21.141 11.664 1 91.88 22 LEU B CA 1
ATOM 2334 C C . LEU B 1 22 ? 9.273 20.062 10.609 1 91.88 22 LEU B C 1
ATOM 2336 O O . LEU B 1 22 ? 9.109 20.312 9.414 1 91.88 22 LEU B O 1
ATOM 2340 N N . SER B 1 23 ? 9.609 18.891 11.055 1 93.81 23 SER B N 1
ATOM 2341 C CA . SER B 1 23 ? 9.93 17.812 10.125 1 93.81 23 SER B CA 1
ATOM 2342 C C . SER B 1 23 ? 8.688 17.031 9.742 1 93.81 23 SER B C 1
ATOM 2344 O O . SER B 1 23 ? 8.703 16.266 8.773 1 93.81 23 SER B O 1
ATOM 2346 N N . GLY B 1 24 ? 7.691 17.094 10.555 1 91.56 24 GLY B N 1
ATOM 2347 C CA . GLY B 1 24 ? 6.5 16.297 10.328 1 91.56 24 GLY B CA 1
ATOM 2348 C C . GLY B 1 24 ? 6.648 14.867 10.797 1 91.56 24 GLY B C 1
ATOM 2349 O O . GLY B 1 24 ? 5.844 14 10.43 1 91.56 24 GLY B O 1
ATOM 2350 N N . LEU B 1 25 ? 7.703 14.617 11.562 1 94.5 25 LEU B N 1
ATOM 2351 C CA . LEU B 1 25 ? 7.922 13.289 12.141 1 94.5 25 LEU B CA 1
ATOM 2352 C C . LEU B 1 25 ? 7.461 13.242 13.594 1 94.5 25 LEU B C 1
ATOM 2354 O O . LEU B 1 25 ? 7.395 14.281 14.258 1 94.5 25 LEU B O 1
ATOM 2358 N N . SER B 1 26 ? 7.133 12.055 14.047 1 94.06 26 SER B N 1
ATOM 2359 C CA . SER B 1 26 ? 6.789 11.898 15.453 1 94.06 26 SER B CA 1
ATOM 2360 C C . SER B 1 26 ? 8.039 11.844 16.328 1 94.06 26 SER B C 1
ATOM 2362 O O . SER B 1 26 ? 9.125 11.523 15.844 1 94.06 26 SER B O 1
ATOM 2364 N N . ILE B 1 27 ? 7.855 12.156 17.578 1 94.25 27 ILE B N 1
ATOM 2365 C CA . ILE B 1 27 ? 8.938 12.031 18.547 1 94.25 27 ILE B CA 1
ATOM 2366 C C . ILE B 1 27 ? 9.414 10.578 18.609 1 94.25 27 ILE B C 1
ATOM 2368 O O . ILE B 1 27 ? 10.617 10.312 18.656 1 94.25 27 ILE B O 1
ATOM 2372 N N . LYS B 1 28 ? 8.469 9.703 18.531 1 93.56 28 LYS B N 1
ATOM 2373 C CA . LYS B 1 28 ? 8.805 8.281 18.547 1 93.56 28 LYS B CA 1
ATOM 2374 C C . LYS B 1 28 ? 9.695 7.918 17.359 1 93.56 28 LYS B C 1
ATOM 2376 O O . LYS B 1 28 ? 10.672 7.184 17.516 1 93.56 28 LYS B O 1
ATOM 2381 N N . ALA B 1 29 ? 9.367 8.414 16.234 1 94.5 29 ALA B N 1
ATOM 2382 C CA . ALA B 1 29 ? 10.164 8.156 15.047 1 94.5 29 ALA B CA 1
ATOM 2383 C C . ALA B 1 29 ? 11.57 8.727 15.188 1 94.5 29 ALA B C 1
ATOM 2385 O O . ALA B 1 29 ? 12.555 8.07 14.828 1 94.5 29 ALA B O 1
ATOM 2386 N N . LEU B 1 30 ? 11.641 9.961 15.688 1 95.69 30 LEU B N 1
ATOM 2387 C CA . LEU B 1 30 ? 12.938 10.602 15.859 1 95.69 30 LEU B CA 1
ATOM 2388 C C . LEU B 1 30 ? 13.82 9.797 16.797 1 95.69 30 LEU B C 1
ATOM 2390 O O . LEU B 1 30 ? 15.023 9.656 16.578 1 95.69 30 LEU B O 1
ATOM 2394 N N . ARG B 1 31 ? 13.242 9.258 17.797 1 93.5 31 ARG B N 1
ATOM 2395 C CA . ARG B 1 31 ? 13.992 8.414 18.719 1 93.5 31 ARG B CA 1
ATOM 2396 C C . ARG B 1 31 ? 14.469 7.133 18.047 1 93.5 31 ARG B C 1
ATOM 2398 O O . ARG B 1 31 ? 15.617 6.723 18.203 1 93.5 31 ARG B O 1
ATOM 2405 N N . LEU B 1 32 ? 13.562 6.574 17.359 1 94.06 32 LEU B N 1
ATOM 2406 C CA . LEU B 1 32 ? 13.906 5.367 16.609 1 94.06 32 LEU B CA 1
ATOM 2407 C C . LEU B 1 32 ? 15.047 5.637 15.633 1 94.06 32 LEU B C 1
ATOM 2409 O O . LEU B 1 32 ? 15.984 4.84 15.531 1 94.06 32 LEU B O 1
ATOM 2413 N N . TYR B 1 33 ? 14.961 6.754 14.922 1 95.88 33 TYR B N 1
ATOM 2414 C CA . TYR B 1 33 ? 15.953 7.07 13.906 1 95.88 33 TYR B CA 1
ATOM 2415 C C . TYR B 1 33 ? 17.281 7.434 14.539 1 95.88 33 TYR B C 1
ATOM 2417 O O . TYR B 1 33 ? 18.344 7.211 13.938 1 95.88 33 TYR B O 1
ATOM 2425 N N . ASP B 1 34 ? 17.234 7.973 15.711 1 95.75 34 ASP B N 1
ATOM 2426 C CA . ASP B 1 34 ? 18.469 8.242 16.453 1 95.75 34 ASP B CA 1
ATOM 2427 C C . ASP B 1 34 ? 19.172 6.945 16.828 1 95.75 34 ASP B C 1
ATOM 2429 O O . ASP B 1 34 ? 20.359 6.773 16.531 1 95.75 34 ASP B O 1
ATOM 2433 N N . VAL B 1 35 ? 18.469 5.996 17.359 1 92.69 35 VAL B N 1
ATOM 2434 C CA . VAL B 1 35 ? 19 4.727 17.844 1 92.69 35 VAL B CA 1
ATOM 2435 C C . VAL B 1 35 ? 19.5 3.898 16.672 1 92.69 35 VAL B C 1
ATOM 2437 O O . VAL B 1 35 ? 20.531 3.229 16.766 1 92.69 35 VAL B O 1
ATOM 2440 N N . SER B 1 36 ? 18.844 4.008 15.555 1 93.25 36 SER B N 1
ATOM 2441 C CA . SER B 1 36 ? 19.219 3.207 14.398 1 93.25 36 SER B CA 1
ATOM 2442 C C . SER B 1 36 ? 20.359 3.855 13.625 1 93.25 36 SER B C 1
ATOM 2444 O O . SER B 1 36 ? 20.906 3.254 12.695 1 93.25 36 SER B O 1
ATOM 2446 N N . GLY B 1 37 ? 20.609 5.09 13.914 1 94.5 37 GLY B N 1
ATOM 2447 C CA . GLY B 1 37 ? 21.703 5.781 13.25 1 94.5 37 GLY B CA 1
ATOM 2448 C C . GLY B 1 37 ? 21.281 6.488 11.977 1 94.5 37 GLY B C 1
ATOM 2449 O O . GLY B 1 37 ? 22.109 7.117 11.312 1 94.5 37 GLY B O 1
ATOM 2450 N N . LEU B 1 38 ? 20.078 6.469 11.625 1 96.19 38 LEU B N 1
ATOM 2451 C CA . LEU B 1 38 ? 19.578 7.121 10.422 1 96.19 38 LEU B CA 1
ATOM 2452 C C . LEU B 1 38 ? 19.609 8.641 10.57 1 96.19 38 LEU B C 1
ATOM 2454 O O . LEU B 1 38 ? 19.906 9.359 9.617 1 96.19 38 LEU B O 1
ATOM 2458 N N . LEU B 1 39 ? 19.281 9.086 11.766 1 97.25 39 LEU B N 1
ATOM 2459 C CA . LEU B 1 39 ? 19.25 10.508 12.109 1 97.25 39 LEU B CA 1
ATOM 2460 C C . LEU B 1 39 ? 19.672 10.719 13.555 1 97.25 39 LEU B C 1
ATOM 2462 O O . LEU B 1 39 ? 18.828 11.023 14.414 1 97.25 39 LEU B O 1
ATOM 2466 N N . PRO B 1 40 ? 20.984 10.641 13.789 1 96.56 40 PRO B N 1
ATOM 2467 C CA . PRO B 1 40 ? 21.453 10.875 15.156 1 96.56 40 PRO B CA 1
ATOM 2468 C C . PRO B 1 40 ? 21.203 12.305 15.633 1 96.56 40 PRO B C 1
ATOM 2470 O O . PRO B 1 40 ? 21.359 13.25 14.859 1 96.56 40 PRO B O 1
ATOM 2473 N N . ALA B 1 41 ? 20.828 12.43 16.875 1 96.81 41 ALA B N 1
ATOM 2474 C CA . ALA B 1 41 ? 20.656 13.758 17.453 1 96.81 41 ALA B CA 1
ATOM 2475 C C . ALA B 1 41 ? 21.969 14.539 17.453 1 96.81 41 ALA B C 1
ATOM 2477 O O . ALA B 1 41 ? 23.047 13.953 17.578 1 96.81 41 ALA B O 1
ATOM 2478 N N . ALA B 1 42 ? 21.797 15.812 17.266 1 96.25 42 ALA B N 1
ATOM 2479 C CA . ALA B 1 42 ? 22.984 16.672 17.297 1 96.25 42 ALA B CA 1
ATOM 2480 C C . ALA B 1 42 ? 23.578 16.719 18.688 1 96.25 42 ALA B C 1
ATOM 2482 O O . ALA B 1 42 ? 24.812 16.766 18.859 1 96.25 42 ALA B O 1
ATOM 2483 N N . GLU B 1 43 ? 22.719 16.75 19.656 1 94.81 43 GLU B N 1
ATOM 2484 C CA . GLU B 1 43 ? 23.141 16.75 21.062 1 94.81 43 GLU B CA 1
ATOM 2485 C C . GLU B 1 43 ? 22.25 15.859 21.906 1 94.81 43 GLU B C 1
ATOM 2487 O O . GLU B 1 43 ? 21.031 15.82 21.719 1 94.81 43 GLU B O 1
ATOM 2492 N N . VAL B 1 44 ? 22.859 15.18 22.828 1 92.5 44 VAL B N 1
ATOM 2493 C CA . VAL B 1 44 ? 22.125 14.391 23.812 1 92.5 44 VAL B CA 1
ATOM 2494 C C . VAL B 1 44 ? 22.594 14.758 25.219 1 92.5 44 VAL B C 1
ATOM 2496 O O . VAL B 1 44 ? 23.781 14.688 25.516 1 92.5 44 VAL B O 1
ATOM 2499 N N . ASP B 1 45 ? 21.672 15.148 25.969 1 92.06 45 ASP B N 1
ATOM 2500 C CA . ASP B 1 45 ? 22.016 15.445 27.359 1 92.06 45 ASP B CA 1
ATOM 2501 C C . ASP B 1 45 ? 22.484 14.195 28.094 1 92.06 45 ASP B C 1
ATOM 2503 O O . ASP B 1 45 ? 21.75 13.203 28.172 1 92.06 45 ASP B O 1
ATOM 2507 N N . PRO B 1 46 ? 23.594 14.219 28.656 1 90.88 46 PRO B N 1
ATOM 2508 C CA . PRO B 1 46 ? 24.125 13 29.281 1 90.88 46 PRO B CA 1
ATOM 2509 C C . PRO B 1 46 ? 23.359 12.602 30.547 1 90.88 46 PRO B C 1
ATOM 2511 O O . PRO B 1 46 ? 23.422 11.445 30.969 1 90.88 46 PRO B O 1
ATOM 2514 N N . ILE B 1 47 ? 22.688 13.484 31.172 1 92.38 47 ILE B N 1
ATOM 2515 C CA . ILE B 1 47 ? 21.984 13.211 32.406 1 92.38 47 ILE B CA 1
ATOM 2516 C C . ILE B 1 47 ? 20.547 12.781 32.125 1 92.38 47 ILE B C 1
ATOM 2518 O O . ILE B 1 47 ? 20.109 11.719 32.562 1 92.38 47 ILE B O 1
ATOM 2522 N N . THR B 1 48 ? 19.844 13.484 31.281 1 90.81 48 THR B N 1
ATOM 2523 C CA . THR B 1 48 ? 18.422 13.266 31.078 1 90.81 48 THR B CA 1
ATOM 2524 C C . THR B 1 48 ? 18.188 12.43 29.828 1 90.81 48 THR B C 1
ATOM 2526 O O . THR B 1 48 ? 17.094 11.875 29.641 1 90.81 48 THR B O 1
ATOM 2529 N N . GLY B 1 49 ? 19.156 12.391 28.984 1 90.19 49 GLY B N 1
ATOM 2530 C CA . GLY B 1 49 ? 18.969 11.695 27.719 1 90.19 49 GLY B CA 1
ATOM 2531 C C . GLY B 1 49 ? 18.203 12.516 26.703 1 90.19 49 GLY B C 1
ATOM 2532 O O . GLY B 1 49 ? 17.875 12.023 25.625 1 90.19 49 GLY B O 1
ATOM 2533 N N . TYR B 1 50 ? 18.016 13.781 27.047 1 91.38 50 TYR B N 1
ATOM 2534 C CA . TYR B 1 50 ? 17.234 14.648 26.172 1 91.38 50 TYR B CA 1
ATOM 2535 C C . TYR B 1 50 ? 17.984 14.93 24.875 1 91.38 50 TYR B C 1
ATOM 2537 O O . TYR B 1 50 ? 19.188 15.234 24.891 1 91.38 50 TYR B O 1
ATOM 2545 N N . ARG B 1 51 ? 17.203 14.844 23.766 1 92.88 51 ARG B N 1
ATOM 2546 C CA . ARG B 1 51 ? 17.812 14.992 22.453 1 92.88 51 ARG B CA 1
ATOM 2547 C C . ARG B 1 51 ? 17.516 16.359 21.844 1 92.88 51 ARG B C 1
ATOM 2549 O O . ARG B 1 51 ? 16.391 16.875 21.984 1 92.88 51 ARG B O 1
ATOM 2556 N N . ARG B 1 52 ? 18.547 16.891 21.219 1 96.06 52 ARG B N 1
ATOM 2557 C CA . ARG B 1 52 ? 18.406 18.125 20.438 1 96.06 52 ARG B CA 1
ATOM 2558 C C . ARG B 1 52 ? 18.891 17.922 19.016 1 96.06 52 ARG B C 1
ATOM 2560 O O . ARG B 1 52 ? 19.781 17.094 18.766 1 96.06 52 ARG B O 1
ATOM 2567 N N . TYR B 1 53 ? 18.219 18.672 18.109 1 97.44 53 TYR B N 1
ATOM 2568 C CA . TYR B 1 53 ? 18.547 18.531 16.688 1 97.44 53 TYR B CA 1
ATOM 2569 C C . TYR B 1 53 ? 18.891 19.891 16.078 1 97.44 53 TYR B C 1
ATOM 2571 O O . TYR B 1 53 ? 18.406 20.922 16.547 1 97.44 53 TYR B O 1
ATOM 2579 N N . ALA B 1 54 ? 19.734 19.844 15.078 1 96.25 54 ALA B N 1
ATOM 2580 C CA . ALA B 1 54 ? 20.094 21.047 14.344 1 96.25 54 ALA B CA 1
ATOM 2581 C C . ALA B 1 54 ? 19.141 21.297 13.18 1 96.25 54 ALA B C 1
ATOM 2583 O O . ALA B 1 54 ? 18.594 20.344 12.609 1 96.25 54 ALA B O 1
ATOM 2584 N N . ALA B 1 55 ? 18.984 22.547 12.812 1 94.12 55 ALA B N 1
ATOM 2585 C CA . ALA B 1 55 ? 18.141 22.922 11.68 1 94.12 55 ALA B CA 1
ATOM 2586 C C . ALA B 1 55 ? 18.625 22.266 10.391 1 94.12 55 ALA B C 1
ATOM 2588 O O . ALA B 1 55 ? 17.812 21.906 9.531 1 94.12 55 ALA B O 1
ATOM 2589 N N . ALA B 1 56 ? 19.922 22.094 10.305 1 94.19 56 ALA B N 1
ATOM 2590 C CA . ALA B 1 56 ? 20.516 21.531 9.102 1 94.19 56 ALA B CA 1
ATOM 2591 C C . ALA B 1 56 ? 20.094 20.078 8.914 1 94.19 56 ALA B C 1
ATOM 2593 O O . ALA B 1 56 ? 20.25 19.516 7.828 1 94.19 56 ALA B O 1
ATOM 2594 N N . GLN B 1 57 ? 19.516 19.469 9.984 1 96.38 57 GLN B N 1
ATOM 2595 C CA . GLN B 1 57 ? 19.141 18.062 9.922 1 96.38 57 GLN B CA 1
ATOM 2596 C C . GLN B 1 57 ? 17.719 17.906 9.367 1 96.38 57 GLN B C 1
ATOM 2598 O O . GLN B 1 57 ? 17.281 16.781 9.094 1 96.38 57 GLN B O 1
ATOM 2603 N N . LEU B 1 58 ? 17.047 18.984 9.156 1 94.5 58 LEU B N 1
ATOM 2604 C CA . LEU B 1 58 ? 15.656 18.938 8.719 1 94.5 58 LEU B CA 1
ATOM 2605 C C . LEU B 1 58 ? 15.547 18.328 7.324 1 94.5 58 LEU B C 1
ATOM 2607 O O . LEU B 1 58 ? 14.617 17.562 7.047 1 94.5 58 LEU B O 1
ATOM 2611 N N . LYS B 1 59 ? 16.484 18.656 6.5 1 92.94 59 LYS B N 1
ATOM 2612 C CA . LYS B 1 59 ? 16.453 18.109 5.148 1 92.94 59 LYS B CA 1
ATOM 2613 C C . LYS B 1 59 ? 16.516 16.578 5.18 1 92.94 59 LYS B C 1
ATOM 2615 O O . LYS B 1 59 ? 15.719 15.914 4.516 1 92.94 59 LYS B O 1
ATOM 2620 N N . ARG B 1 60 ? 17.422 16.062 5.938 1 95 60 ARG B N 1
ATOM 2621 C CA . ARG B 1 60 ? 17.562 14.625 6.066 1 95 60 ARG B CA 1
ATOM 2622 C C . ARG B 1 60 ? 16.312 14 6.691 1 95 60 ARG 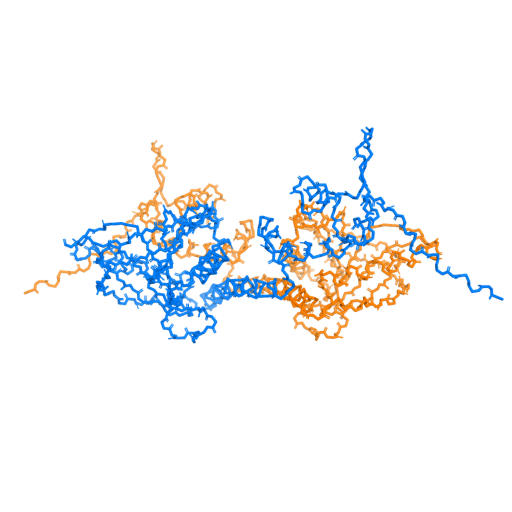B C 1
ATOM 2624 O O . ARG B 1 60 ? 15.859 12.945 6.254 1 95 60 ARG B O 1
ATOM 2631 N N . ALA B 1 61 ? 15.797 14.664 7.656 1 96.38 61 ALA B N 1
ATOM 2632 C CA . ALA B 1 61 ? 14.594 14.18 8.328 1 96.38 61 ALA B CA 1
ATOM 2633 C C . ALA B 1 61 ? 13.422 14.086 7.359 1 96.38 61 ALA B C 1
ATOM 2635 O O . ALA B 1 61 ? 12.703 13.086 7.344 1 96.38 61 ALA B O 1
ATOM 2636 N N . ARG B 1 62 ? 13.227 15.062 6.562 1 94.56 62 ARG B N 1
ATOM 2637 C CA . ARG B 1 62 ? 12.148 15.078 5.586 1 94.56 62 ARG B CA 1
ATOM 2638 C C . ARG B 1 62 ? 12.344 14 4.527 1 94.56 62 ARG B C 1
ATOM 2640 O O . ARG B 1 62 ? 11.391 13.352 4.105 1 94.56 62 ARG B O 1
ATOM 2647 N N . ARG B 1 63 ? 13.562 13.836 4.152 1 95.88 63 ARG B N 1
ATOM 2648 C CA . ARG B 1 63 ? 13.875 12.781 3.193 1 95.88 63 ARG B CA 1
ATOM 2649 C C . ARG B 1 63 ? 13.492 11.406 3.744 1 95.88 63 ARG B C 1
ATOM 2651 O O . ARG B 1 63 ? 12.844 10.617 3.057 1 95.88 63 ARG B O 1
ATOM 2658 N N . ILE B 1 64 ? 13.859 11.148 4.961 1 96.94 64 ILE B N 1
ATOM 2659 C CA . ILE B 1 64 ? 13.5 9.891 5.609 1 96.94 64 ILE B CA 1
ATOM 2660 C C . ILE B 1 64 ? 11.977 9.75 5.656 1 96.94 64 ILE B C 1
ATOM 2662 O O . ILE B 1 64 ? 11.438 8.688 5.332 1 96.94 64 ILE B O 1
ATOM 2666 N N . GLY B 1 65 ? 11.32 10.797 6.008 1 96.31 65 GLY B N 1
ATOM 2667 C CA . GLY B 1 65 ? 9.867 10.797 6.098 1 96.31 65 GLY B CA 1
ATOM 2668 C C . GLY B 1 65 ? 9.195 10.445 4.781 1 96.31 65 GLY B C 1
ATOM 2669 O O . GLY B 1 65 ? 8.25 9.656 4.754 1 96.31 65 GLY B O 1
ATOM 2670 N N . VAL B 1 66 ? 9.633 11.078 3.719 1 96.25 66 VAL B N 1
ATOM 2671 C CA . VAL B 1 66 ? 9.055 10.82 2.402 1 96.25 66 VAL B CA 1
ATOM 2672 C C . VAL B 1 66 ? 9.312 9.375 1.994 1 96.25 66 VAL B C 1
ATOM 2674 O O . VAL B 1 66 ? 8.398 8.672 1.558 1 96.25 66 VAL B O 1
ATOM 2677 N N . LEU B 1 67 ? 10.531 8.914 2.191 1 96.38 67 LEU B N 1
ATOM 2678 C CA . LEU B 1 67 ? 10.898 7.547 1.828 1 96.38 67 LEU B CA 1
ATOM 2679 C C . LEU B 1 67 ? 10.039 6.535 2.578 1 96.38 67 LEU B C 1
ATOM 2681 O O . LEU B 1 67 ? 9.57 5.555 1.992 1 96.38 67 LEU B O 1
ATOM 2685 N N . ARG B 1 68 ? 9.773 6.793 3.803 1 94.81 68 ARG B N 1
ATOM 2686 C CA . ARG B 1 68 ? 8.93 5.914 4.598 1 94.81 68 ARG B CA 1
ATOM 2687 C C . ARG B 1 68 ? 7.492 5.926 4.086 1 94.81 68 ARG B C 1
ATOM 2689 O O . ARG B 1 68 ? 6.852 4.875 3.986 1 94.81 68 ARG B O 1
ATOM 2696 N N . ARG B 1 69 ? 7.031 7.039 3.768 1 94.44 69 ARG B N 1
ATOM 2697 C CA . ARG B 1 69 ? 5.633 7.191 3.379 1 94.44 69 ARG B CA 1
ATOM 2698 C C . ARG B 1 69 ? 5.375 6.586 2.002 1 94.44 69 ARG B C 1
ATOM 2700 O O . ARG B 1 69 ? 4.254 6.176 1.697 1 94.44 69 ARG B O 1
ATOM 2707 N N . ILE B 1 70 ? 6.418 6.52 1.196 1 93.12 70 ILE B N 1
ATOM 2708 C CA . ILE B 1 70 ? 6.203 5.906 -0.109 1 93.12 70 ILE B CA 1
ATOM 2709 C C . ILE B 1 70 ? 6.41 4.395 -0.009 1 93.12 70 ILE B C 1
ATOM 2711 O O . ILE B 1 70 ? 6.383 3.691 -1.021 1 93.12 70 ILE B O 1
ATOM 2715 N N . GLY B 1 71 ? 6.73 3.908 1.232 1 89.25 71 GLY B N 1
ATOM 2716 C CA . GLY B 1 71 ? 6.684 2.479 1.493 1 89.25 71 GLY B CA 1
ATOM 2717 C C . GLY B 1 71 ? 8.055 1.846 1.597 1 89.25 71 GLY B C 1
ATOM 2718 O O . GLY B 1 71 ? 8.18 0.622 1.691 1 89.25 71 GLY B O 1
ATOM 2719 N N . MET B 1 72 ? 9.102 2.572 1.635 1 90.56 72 MET B N 1
ATOM 2720 C CA . MET B 1 72 ? 10.453 2.021 1.683 1 90.56 72 MET B CA 1
ATOM 2721 C C . MET B 1 72 ? 10.805 1.569 3.096 1 90.56 72 MET B C 1
ATOM 2723 O O . MET B 1 72 ? 10.625 2.322 4.055 1 90.56 72 MET B O 1
ATOM 2727 N N . PRO B 1 73 ? 11.336 0.364 3.234 1 86.19 73 PRO B N 1
ATOM 2728 C CA . PRO B 1 73 ? 11.734 -0.12 4.559 1 86.19 73 PRO B CA 1
ATOM 2729 C C . PRO B 1 73 ? 12.984 0.578 5.094 1 86.19 73 PRO B C 1
ATOM 2731 O O . PRO B 1 73 ? 13.82 1.038 4.312 1 86.19 73 PRO B O 1
ATOM 2734 N N . LEU B 1 74 ? 13.109 0.528 6.363 1 88.19 74 LEU B N 1
ATOM 2735 C CA . LEU B 1 74 ? 14.141 1.293 7.059 1 88.19 74 LEU B CA 1
ATOM 2736 C C . LEU B 1 74 ? 15.531 0.858 6.613 1 88.19 74 LEU B C 1
ATOM 2738 O O . LEU B 1 74 ? 16.406 1.698 6.367 1 88.19 74 LEU B O 1
ATOM 2742 N N . PRO B 1 75 ? 15.742 -0.433 6.438 1 82.94 75 PRO B N 1
ATOM 2743 C CA . PRO B 1 75 ? 17.094 -0.82 6 1 82.94 75 PRO B CA 1
ATOM 2744 C C . PRO B 1 75 ? 17.438 -0.263 4.621 1 82.94 75 PRO B C 1
ATOM 2746 O O . PRO B 1 75 ? 18.578 0.164 4.398 1 82.94 75 PRO B O 1
ATOM 2749 N N . VAL B 1 76 ? 16.469 -0.222 3.768 1 85.19 76 VAL B N 1
ATOM 2750 C CA . VAL B 1 76 ? 16.688 0.308 2.424 1 85.19 76 VAL B CA 1
ATOM 2751 C C . VAL B 1 76 ? 16.891 1.819 2.492 1 85.19 76 VAL B C 1
ATOM 2753 O O . VAL B 1 76 ? 17.719 2.373 1.753 1 85.19 76 VAL B O 1
ATOM 2756 N N . ILE B 1 77 ? 16.234 2.467 3.4 1 94 77 ILE B N 1
ATOM 2757 C CA . ILE B 1 77 ? 16.375 3.908 3.574 1 94 77 ILE B CA 1
ATOM 2758 C C . ILE B 1 77 ? 17.797 4.246 4 1 94 77 ILE B C 1
ATOM 2760 O O . ILE B 1 77 ? 18.391 5.207 3.508 1 94 77 ILE B O 1
ATOM 2764 N N . GLY B 1 78 ? 18.375 3.461 4.887 1 92.75 78 GLY B N 1
ATOM 2765 C CA . GLY B 1 78 ? 19.766 3.664 5.289 1 92.75 78 GLY B CA 1
ATOM 2766 C C . GLY B 1 78 ? 20.734 3.623 4.125 1 92.75 78 GLY B C 1
ATOM 2767 O O . GLY B 1 78 ? 21.641 4.453 4.039 1 92.75 78 GLY B O 1
ATOM 2768 N N . GLU B 1 79 ? 20.5 2.752 3.234 1 88.19 79 GLU B N 1
ATOM 2769 C CA . GLU B 1 79 ? 21.328 2.633 2.039 1 88.19 79 GLU B CA 1
ATOM 2770 C C . GLU B 1 79 ? 21.156 3.842 1.125 1 88.19 79 GLU B C 1
ATOM 2772 O O . GLU B 1 79 ? 22.125 4.328 0.538 1 88.19 79 GLU B O 1
ATOM 2777 N N . MET B 1 80 ? 19.969 4.301 1.029 1 91.81 80 MET B N 1
ATOM 2778 C CA . MET B 1 80 ? 19.625 5.441 0.182 1 91.81 80 MET B CA 1
ATOM 2779 C C . MET B 1 80 ? 20.328 6.703 0.668 1 91.81 80 MET B C 1
ATOM 2781 O O . MET B 1 80 ? 20.797 7.512 -0.14 1 91.81 80 MET B O 1
ATOM 2785 N N . LEU B 1 81 ? 20.469 6.816 1.923 1 94.44 81 LEU B N 1
ATOM 2786 C CA . LEU B 1 81 ? 20.906 8.07 2.514 1 94.44 81 LEU B CA 1
ATOM 2787 C C . LEU B 1 81 ? 22.422 8.234 2.369 1 94.44 81 LEU B C 1
ATOM 2789 O O . LEU B 1 81 ? 22.953 9.336 2.553 1 94.44 81 LEU B O 1
ATOM 2793 N N . VAL B 1 82 ? 23.125 7.207 2.037 1 92.31 82 VAL B N 1
ATOM 2794 C CA . VAL B 1 82 ? 24.562 7.305 1.905 1 92.31 82 VAL B CA 1
ATOM 2795 C C . VAL B 1 82 ? 24.953 7.469 0.435 1 92.31 82 VAL B C 1
ATOM 2797 O O . VAL B 1 82 ? 26.094 7.758 0.111 1 92.31 82 VAL B O 1
ATOM 2800 N N . LEU B 1 83 ? 24.031 7.363 -0.445 1 93.5 83 LEU B N 1
ATOM 2801 C CA . LEU B 1 83 ? 24.266 7.523 -1.875 1 93.5 83 LEU B CA 1
ATOM 2802 C C . LEU B 1 83 ? 24.391 9 -2.246 1 93.5 83 LEU B C 1
ATOM 2804 O O . LEU B 1 83 ? 23.844 9.859 -1.55 1 93.5 83 LEU B O 1
ATOM 2808 N N . SER B 1 84 ? 25.125 9.234 -3.35 1 95.06 84 SER B N 1
ATOM 2809 C CA . SER B 1 84 ? 25.047 10.555 -3.951 1 95.06 84 SER B CA 1
ATOM 2810 C C . SER B 1 84 ? 23.625 10.852 -4.445 1 95.06 84 SER B C 1
ATOM 2812 O O . SER B 1 84 ? 22.844 9.93 -4.684 1 95.06 84 SER B O 1
ATOM 2814 N N . ASP B 1 85 ? 23.312 12.102 -4.598 1 94.56 85 ASP B N 1
ATOM 2815 C CA . ASP B 1 85 ? 21.969 12.469 -5.059 1 94.56 85 ASP B CA 1
ATOM 2816 C C . ASP B 1 85 ? 21.656 11.812 -6.406 1 94.56 85 ASP B C 1
ATOM 2818 O O . ASP B 1 85 ? 20.562 11.312 -6.613 1 94.56 85 ASP B O 1
ATOM 2822 N N . ALA B 1 86 ? 22.625 11.805 -7.281 1 93.94 86 ALA B N 1
ATOM 2823 C CA . ALA B 1 86 ? 22.422 11.203 -8.594 1 93.94 86 ALA B CA 1
ATOM 2824 C C . ALA B 1 86 ? 22.141 9.711 -8.477 1 93.94 86 ALA B C 1
ATOM 2826 O O . ALA B 1 86 ? 21.234 9.18 -9.133 1 93.94 86 ALA B O 1
ATOM 2827 N N . GLU B 1 87 ? 22.906 9.023 -7.656 1 93.69 87 GLU B N 1
ATOM 2828 C CA . GLU B 1 87 ? 22.688 7.598 -7.438 1 93.69 87 GLU B CA 1
ATOM 2829 C C . GLU B 1 87 ? 21.359 7.336 -6.746 1 93.69 87 GLU B C 1
ATOM 2831 O O . GLU B 1 87 ? 20.672 6.352 -7.043 1 93.69 87 GLU B O 1
ATOM 2836 N N . ALA B 1 88 ? 21.016 8.219 -5.887 1 95.44 88 ALA B N 1
ATOM 2837 C CA . ALA B 1 88 ? 19.75 8.086 -5.152 1 95.44 88 ALA B CA 1
ATOM 2838 C C . ALA B 1 88 ? 18.562 8.219 -6.09 1 95.44 88 ALA B C 1
ATOM 2840 O O . ALA B 1 88 ? 17.547 7.523 -5.93 1 95.44 88 ALA B O 1
ATOM 2841 N N . VAL B 1 89 ? 18.672 9.094 -7.086 1 96.06 89 VAL B N 1
ATOM 2842 C CA . VAL B 1 89 ? 17.594 9.242 -8.062 1 96.06 89 VAL B CA 1
ATOM 2843 C C . VAL B 1 89 ? 17.375 7.922 -8.797 1 96.06 89 VAL B C 1
ATOM 2845 O O . VAL B 1 89 ? 16.234 7.465 -8.945 1 96.06 89 VAL B O 1
ATOM 2848 N N . GLY B 1 90 ? 18.453 7.324 -9.242 1 93.06 90 GLY B N 1
ATOM 2849 C CA . GLY B 1 90 ? 18.344 6.047 -9.938 1 93.06 90 GLY B CA 1
ATOM 2850 C C . GLY B 1 90 ? 17.703 4.965 -9.086 1 93.06 90 GLY B C 1
ATOM 2851 O O . GLY B 1 90 ? 16.828 4.234 -9.555 1 93.06 90 GLY B O 1
ATOM 2852 N N . ARG B 1 91 ? 18.109 4.891 -7.855 1 91.25 91 ARG B N 1
ATOM 2853 C CA . ARG B 1 91 ? 17.562 3.904 -6.93 1 91.25 91 ARG B CA 1
ATOM 2854 C C . ARG B 1 91 ? 16.094 4.18 -6.648 1 91.25 91 ARG B C 1
ATOM 2856 O O . ARG B 1 91 ? 15.281 3.252 -6.586 1 91.25 91 ARG B O 1
ATOM 2863 N N . LEU B 1 92 ? 15.766 5.391 -6.48 1 94.81 92 LEU B N 1
ATOM 2864 C CA . LEU B 1 92 ? 14.391 5.805 -6.234 1 94.81 92 LEU B CA 1
ATOM 2865 C C . LEU B 1 92 ? 13.492 5.43 -7.41 1 94.81 92 LEU B C 1
ATOM 2867 O O . LEU B 1 92 ? 12.398 4.898 -7.211 1 94.81 92 LEU B O 1
ATOM 2871 N N . ASP B 1 93 ? 13.961 5.668 -8.609 1 93.12 93 ASP B N 1
ATOM 2872 C CA . ASP B 1 93 ? 13.195 5.332 -9.812 1 93.12 93 ASP B CA 1
ATOM 2873 C C . ASP B 1 93 ? 12.938 3.83 -9.898 1 93.12 93 ASP B C 1
ATOM 2875 O O . ASP B 1 93 ? 11.828 3.402 -10.227 1 93.12 93 ASP B O 1
ATOM 2879 N N . ARG B 1 94 ? 13.922 3.098 -9.586 1 88.81 94 ARG B N 1
ATOM 2880 C CA . ARG B 1 94 ? 13.781 1.646 -9.633 1 88.81 94 ARG B CA 1
ATOM 2881 C C . ARG B 1 94 ? 12.805 1.159 -8.57 1 88.81 94 ARG B C 1
ATOM 2883 O O . ARG B 1 94 ? 11.969 0.291 -8.836 1 88.81 94 ARG B O 1
ATOM 2890 N N . TRP B 1 95 ? 12.922 1.715 -7.449 1 89.62 95 TRP B N 1
ATOM 2891 C CA . TRP B 1 95 ? 12.008 1.358 -6.375 1 89.62 95 TRP B CA 1
ATOM 2892 C C . TRP B 1 95 ? 10.562 1.697 -6.754 1 89.62 95 TRP B C 1
ATOM 2894 O O . TRP B 1 95 ? 9.664 0.874 -6.586 1 89.62 95 TRP B O 1
ATOM 2904 N N . TRP B 1 96 ? 10.359 2.869 -7.242 1 92.81 96 TRP B N 1
ATOM 2905 C CA . TRP B 1 96 ? 9.008 3.316 -7.578 1 92.81 96 TRP B CA 1
ATOM 2906 C C . TRP B 1 96 ? 8.422 2.48 -8.711 1 92.81 96 TRP B C 1
ATOM 2908 O O . TRP B 1 96 ? 7.215 2.221 -8.734 1 92.81 96 TRP B O 1
ATOM 2918 N N . ALA B 1 97 ? 9.25 2.082 -9.617 1 90.62 97 ALA B N 1
ATOM 2919 C CA . ALA B 1 97 ? 8.789 1.2 -10.688 1 90.62 97 ALA B CA 1
ATOM 2920 C C . ALA B 1 97 ? 8.18 -0.078 -10.117 1 90.62 97 ALA B C 1
ATOM 2922 O O . ALA B 1 97 ? 7.184 -0.586 -10.633 1 90.62 97 ALA B O 1
ATOM 2923 N N . GLY B 1 98 ? 8.82 -0.618 -9.102 1 88.88 98 GLY B N 1
ATOM 2924 C CA . GLY B 1 98 ? 8.258 -1.764 -8.406 1 88.88 98 GLY B CA 1
ATOM 2925 C C . GLY B 1 98 ? 6.914 -1.471 -7.762 1 88.88 98 GLY B C 1
ATOM 2926 O O . GLY B 1 98 ? 5.984 -2.277 -7.852 1 88.88 98 GLY B O 1
ATOM 2927 N N . GLU B 1 99 ? 6.781 -0.305 -7.176 1 91.56 99 GLU B N 1
ATOM 2928 C CA . GLU B 1 99 ? 5.52 0.115 -6.57 1 91.56 99 GLU B CA 1
ATOM 2929 C C . GLU B 1 99 ? 4.43 0.283 -7.625 1 91.56 99 GLU B C 1
ATOM 2931 O O . GLU B 1 99 ? 3.277 -0.091 -7.398 1 91.56 99 GLU B O 1
ATOM 2936 N N . GLU B 1 100 ? 4.812 0.855 -8.734 1 91.88 100 GLU B N 1
ATOM 2937 C CA . GLU B 1 100 ? 3.859 1.041 -9.82 1 91.88 100 GLU B CA 1
ATOM 2938 C C . GLU B 1 100 ? 3.375 -0.3 -10.367 1 91.88 100 GLU B C 1
ATOM 2940 O O . GLU B 1 100 ? 2.189 -0.465 -10.664 1 91.88 100 GLU B O 1
ATOM 2945 N N . ALA B 1 101 ? 4.293 -1.199 -10.469 1 90.94 101 ALA B N 1
ATOM 2946 C CA . ALA B 1 101 ? 3.912 -2.533 -10.93 1 90.94 101 ALA B CA 1
ATOM 2947 C C . ALA B 1 101 ? 2.959 -3.203 -9.945 1 90.94 101 ALA B C 1
ATOM 2949 O O . ALA B 1 101 ? 1.982 -3.838 -10.352 1 90.94 101 ALA B O 1
ATOM 2950 N N . ALA B 1 102 ? 3.227 -3.062 -8.695 1 92.5 102 ALA B N 1
ATOM 2951 C CA . ALA B 1 102 ? 2.354 -3.611 -7.664 1 92.5 102 ALA B CA 1
ATOM 2952 C C . ALA B 1 102 ? 0.963 -2.986 -7.73 1 92.5 102 ALA B C 1
ATOM 2954 O O . ALA B 1 102 ? -0.046 -3.686 -7.621 1 92.5 102 ALA B O 1
ATOM 2955 N N . THR B 1 103 ? 0.913 -1.712 -7.922 1 93.69 103 THR B N 1
ATOM 2956 C CA . THR B 1 103 ? -0.359 -1.005 -8.023 1 93.69 103 THR B CA 1
ATOM 2957 C C . THR B 1 103 ? -1.135 -1.458 -9.258 1 93.69 103 THR B C 1
ATOM 2959 O O . THR B 1 103 ? -2.357 -1.616 -9.203 1 93.69 103 THR B O 1
ATOM 2962 N N . ALA B 1 104 ? -0.411 -1.605 -10.336 1 93.38 104 ALA B N 1
ATOM 2963 C CA . ALA B 1 104 ? -1.057 -2.076 -11.562 1 93.38 104 ALA B CA 1
ATOM 2964 C C . ALA B 1 104 ? -1.679 -3.455 -11.359 1 93.38 104 ALA B C 1
ATOM 2966 O O . ALA B 1 104 ? -2.789 -3.717 -11.828 1 93.38 104 ALA B O 1
ATOM 2967 N N . ALA B 1 105 ? -0.995 -4.309 -10.656 1 92.31 105 ALA B N 1
ATOM 2968 C CA . ALA B 1 105 ? -1.527 -5.637 -10.359 1 92.31 105 ALA B CA 1
ATOM 2969 C C . ALA B 1 105 ? -2.783 -5.547 -9.5 1 92.31 105 ALA B C 1
ATOM 2971 O O . ALA B 1 105 ? -3.768 -6.246 -9.75 1 92.31 105 ALA B O 1
ATOM 2972 N N . ARG B 1 106 ? -2.793 -4.719 -8.531 1 94.75 106 ARG B N 1
ATOM 2973 C CA . ARG B 1 106 ? -3.963 -4.527 -7.684 1 94.75 106 ARG B CA 1
ATOM 2974 C C . ARG B 1 106 ? -5.137 -3.969 -8.484 1 94.75 106 ARG B C 1
ATOM 2976 O O . ARG B 1 106 ? -6.281 -4.383 -8.289 1 94.75 106 ARG B O 1
ATOM 2983 N N . ARG B 1 107 ? -4.816 -3.076 -9.336 1 95.69 107 ARG B N 1
ATOM 2984 C CA . ARG B 1 107 ? -5.855 -2.51 -10.188 1 95.69 107 ARG B CA 1
ATOM 2985 C C . ARG B 1 107 ? -6.492 -3.584 -11.062 1 95.69 107 ARG B C 1
ATOM 2987 O O . ARG B 1 107 ? -7.711 -3.607 -11.242 1 95.69 107 ARG B O 1
ATOM 2994 N N . SER B 1 108 ? -5.684 -4.391 -11.578 1 95.5 108 SER B N 1
ATOM 2995 C CA . SER B 1 108 ? -6.199 -5.492 -12.383 1 95.5 108 SER B CA 1
ATOM 2996 C C . SER B 1 108 ? -7.109 -6.398 -11.562 1 95.5 108 SER B C 1
ATOM 2998 O O . SER B 1 108 ? -8.164 -6.828 -12.039 1 95.5 108 SER B O 1
ATOM 3000 N N . GLY B 1 109 ? -6.695 -6.688 -10.328 1 95.75 109 GLY B N 1
ATOM 3001 C CA . GLY B 1 109 ? -7.555 -7.438 -9.43 1 95.75 109 GLY B CA 1
ATOM 3002 C C . GLY B 1 109 ? -8.875 -6.75 -9.148 1 95.75 109 GLY B C 1
ATOM 3003 O O . GLY B 1 109 ? -9.93 -7.383 -9.172 1 95.75 109 GLY B O 1
ATOM 3004 N N . HIS B 1 110 ? -8.859 -5.477 -8.914 1 96.94 110 HIS B N 1
ATOM 3005 C CA . HIS B 1 110 ? -10.062 -4.676 -8.719 1 96.94 110 HIS B CA 1
ATOM 3006 C C . HIS B 1 110 ? -10.992 -4.77 -9.922 1 96.94 110 HIS B C 1
ATOM 3008 O O . HIS B 1 110 ? -12.188 -5.039 -9.773 1 96.94 110 HIS B O 1
ATOM 3014 N N . LEU B 1 111 ? -10.422 -4.586 -11.094 1 96 111 LEU B N 1
ATOM 3015 C CA . LEU B 1 111 ? -11.227 -4.594 -12.312 1 96 111 LEU B CA 1
ATOM 3016 C C . LEU B 1 111 ? -11.805 -5.98 -12.578 1 96 111 LEU B C 1
ATOM 3018 O O . LEU B 1 111 ? -12.945 -6.109 -13.016 1 96 111 LEU B O 1
ATOM 3022 N N . TRP B 1 112 ? -11.008 -6.941 -12.352 1 95.56 112 TRP B N 1
ATOM 3023 C CA . TRP B 1 112 ? -11.477 -8.312 -12.484 1 95.56 112 TRP B CA 1
ATOM 3024 C C . TRP B 1 112 ? -12.68 -8.57 -11.594 1 95.56 112 TRP B C 1
ATOM 3026 O O . TRP B 1 112 ? -13.703 -9.086 -12.047 1 95.56 112 TRP B O 1
ATOM 3036 N N . LEU B 1 113 ? -12.609 -8.211 -10.336 1 96.62 113 LEU B N 1
ATOM 3037 C CA . LEU B 1 113 ? -13.688 -8.438 -9.383 1 96.62 113 LEU B CA 1
ATOM 3038 C C . LEU B 1 113 ? -14.906 -7.598 -9.734 1 96.62 113 LEU B C 1
ATOM 3040 O O . LEU B 1 113 ? -16.047 -8.086 -9.68 1 96.62 113 LEU B O 1
ATOM 3044 N N . ARG B 1 114 ? -14.664 -6.375 -10.086 1 96.75 114 ARG B N 1
ATOM 3045 C CA . ARG B 1 114 ? -15.75 -5.488 -10.484 1 96.75 114 ARG B CA 1
ATOM 3046 C C . ARG B 1 114 ? -16.547 -6.078 -11.648 1 96.75 114 ARG B C 1
ATOM 3048 O O . ARG B 1 114 ? -17.766 -6.082 -11.633 1 96.75 114 ARG B O 1
ATOM 3055 N N . THR B 1 115 ? -15.82 -6.562 -12.625 1 95.56 115 THR B N 1
ATOM 3056 C CA . THR B 1 115 ? -16.438 -7.164 -13.805 1 95.56 115 THR B CA 1
ATOM 3057 C C . THR B 1 115 ? -17.203 -8.43 -13.422 1 95.56 115 THR B C 1
ATOM 3059 O O . THR B 1 115 ? -18.328 -8.641 -13.891 1 95.56 115 THR B O 1
ATOM 3062 N N . SER B 1 116 ? -16.594 -9.219 -12.617 1 94.81 116 SER B N 1
ATOM 3063 C CA . SER B 1 116 ? -17.234 -10.445 -12.156 1 94.81 116 SER B CA 1
ATOM 3064 C C . SER B 1 116 ? -18.531 -10.141 -11.422 1 94.81 116 SER B C 1
ATOM 3066 O O . SER B 1 116 ? -19.547 -10.812 -11.641 1 94.81 116 SER B O 1
ATOM 3068 N N . LEU B 1 117 ? -18.531 -9.148 -10.578 1 95.19 117 LEU B N 1
ATOM 3069 C CA . LEU B 1 117 ? -19.719 -8.758 -9.82 1 95.19 117 LEU B CA 1
ATOM 3070 C C . LEU B 1 117 ? -20.781 -8.18 -10.734 1 95.19 117 LEU B C 1
ATOM 3072 O O . LEU B 1 117 ? -21.969 -8.5 -10.609 1 95.19 117 LEU B O 1
ATOM 3076 N N . ALA B 1 118 ? -20.375 -7.445 -11.68 1 94.94 118 ALA B N 1
ATOM 3077 C CA . ALA B 1 118 ? -21.312 -6.719 -12.539 1 94.94 118 ALA B CA 1
ATOM 3078 C C . ALA B 1 118 ? -21.875 -7.621 -13.633 1 94.94 118 ALA B C 1
ATOM 3080 O O . ALA B 1 118 ? -23.031 -7.488 -14.023 1 94.94 118 ALA B O 1
ATOM 3081 N N . HIS B 1 119 ? -21.031 -8.562 -14.141 1 93.31 119 HIS B N 1
ATOM 3082 C CA . HIS B 1 119 ? -21.406 -9.281 -15.359 1 93.31 119 HIS B CA 1
ATOM 3083 C C . HIS B 1 119 ? -21.297 -10.789 -15.164 1 93.31 119 HIS B C 1
ATOM 3085 O O . HIS B 1 119 ? -21.594 -11.562 -16.078 1 93.31 119 HIS B O 1
ATOM 3091 N N . GLY B 1 120 ? -20.938 -11.172 -14.016 1 89.56 120 GLY B N 1
ATOM 3092 C CA . GLY B 1 120 ? -20.719 -12.594 -13.789 1 89.56 120 GLY B CA 1
ATOM 3093 C C . GLY B 1 120 ? -19.297 -13.023 -14.07 1 89.56 120 GLY B C 1
ATOM 3094 O O . GLY B 1 120 ? -18.484 -12.227 -14.547 1 89.56 120 GLY B O 1
ATOM 3095 N N . ASP B 1 121 ? -19 -14.234 -13.719 1 85.06 121 ASP B N 1
ATOM 3096 C CA . ASP B 1 121 ? -17.641 -14.734 -1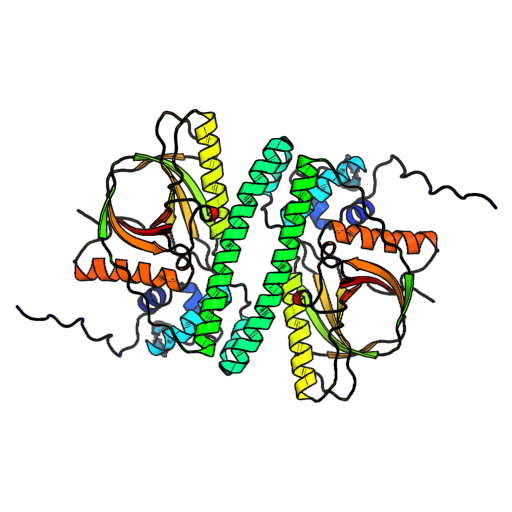3.812 1 85.06 121 ASP B CA 1
ATOM 3097 C C . ASP B 1 121 ? -17.234 -14.969 -15.266 1 85.06 121 ASP B C 1
ATOM 3099 O O . ASP B 1 121 ? -18.047 -15.445 -16.062 1 85.06 121 ASP B O 1
ATOM 3103 N N . GLU B 1 122 ? -16.047 -14.438 -15.555 1 80.5 122 GLU B N 1
ATOM 3104 C CA . GLU B 1 122 ? -15.477 -14.75 -16.859 1 80.5 122 GLU B CA 1
ATOM 3105 C C . GLU B 1 122 ? -14.992 -16.203 -16.922 1 80.5 122 GLU B C 1
ATOM 3107 O O . GLU B 1 122 ? -14.586 -16.766 -15.906 1 80.5 122 GLU B O 1
ATOM 3112 N N . PRO B 1 123 ? -15.117 -16.672 -18.125 1 80.94 123 PRO B N 1
ATOM 3113 C CA . PRO B 1 123 ? -14.547 -18.016 -18.266 1 80.94 123 PRO B CA 1
ATOM 3114 C C . PRO B 1 123 ? -13.055 -18.047 -17.938 1 80.94 123 PRO B C 1
ATOM 3116 O O . PRO B 1 123 ? -12.344 -17.062 -18.172 1 80.94 123 PRO B O 1
ATOM 3119 N N . GLU B 1 124 ? -12.734 -19.141 -17.328 1 79.38 124 GLU B N 1
ATOM 3120 C CA . GLU B 1 124 ? -11.32 -19.297 -17.016 1 79.38 124 GLU B CA 1
ATOM 3121 C C . GLU B 1 124 ? -10.484 -19.406 -18.297 1 79.38 124 GLU B C 1
ATOM 3123 O O . GLU B 1 124 ? -10.898 -20.047 -19.25 1 79.38 124 GLU B O 1
ATOM 3128 N N . ARG B 1 125 ? -9.461 -18.703 -18.328 1 84.12 125 ARG B N 1
ATOM 3129 C CA . ARG B 1 125 ? -8.555 -18.766 -19.469 1 84.12 125 ARG B CA 1
ATOM 3130 C C . ARG B 1 125 ? -7.758 -20.062 -19.469 1 84.12 125 ARG B C 1
ATOM 3132 O O . ARG B 1 125 ? -7.375 -20.562 -18.406 1 84.12 125 ARG B O 1
ATOM 3139 N N . ASP B 1 126 ? -7.59 -20.5 -20.609 1 89 126 ASP B N 1
ATOM 3140 C CA . ASP B 1 126 ? -6.746 -21.688 -20.781 1 89 126 ASP B CA 1
ATOM 3141 C C . ASP B 1 126 ? -5.289 -21.297 -21 1 89 126 ASP B C 1
ATOM 3143 O O . ASP B 1 126 ? -5.004 -20.375 -21.781 1 89 126 ASP B O 1
ATOM 3147 N N . TYR B 1 127 ? -4.402 -21.984 -20.344 1 95.69 127 TYR B N 1
ATOM 3148 C CA . TYR B 1 127 ? -2.969 -21.766 -20.5 1 95.69 127 TYR B CA 1
ATOM 3149 C C . TYR B 1 127 ? -2.275 -23.016 -21.016 1 95.69 127 TYR B C 1
ATOM 3151 O O . TYR B 1 127 ? -2.092 -23.984 -20.281 1 95.69 127 TYR B O 1
ATOM 3159 N N . PRO B 1 128 ? -1.921 -22.953 -22.281 1 96.69 128 PRO B N 1
ATOM 3160 C CA . PRO B 1 128 ? -1.151 -24.109 -22.766 1 96.69 128 PRO B CA 1
ATOM 3161 C C . PRO B 1 128 ? 0.158 -24.297 -22.016 1 96.69 128 PRO B C 1
ATOM 3163 O O . PRO B 1 128 ? 0.815 -23.312 -21.641 1 96.69 128 PRO B O 1
ATOM 3166 N N . VAL B 1 129 ? 0.412 -25.578 -21.734 1 98.19 129 VAL B N 1
ATOM 3167 C CA . VAL B 1 129 ? 1.637 -25.922 -21.016 1 98.19 129 VAL B CA 1
ATOM 3168 C C . VAL B 1 129 ? 2.639 -26.562 -21.969 1 98.19 129 VAL B C 1
ATOM 3170 O O . VAL B 1 129 ? 2.291 -27.469 -22.719 1 98.19 129 VAL B O 1
ATOM 3173 N N . ARG B 1 130 ? 3.859 -26.031 -21.922 1 97.19 130 ARG B N 1
ATOM 3174 C CA . ARG B 1 130 ? 4.918 -26.578 -22.75 1 97.19 130 ARG B CA 1
ATOM 3175 C C . ARG B 1 130 ? 6.109 -27.031 -21.922 1 97.19 130 ARG B C 1
ATOM 3177 O O . ARG B 1 130 ? 6.328 -26.516 -20.812 1 97.19 130 ARG B O 1
ATOM 3184 N N . ALA B 1 131 ? 6.789 -27.953 -22.5 1 96.44 131 ALA B N 1
ATOM 3185 C CA . ALA B 1 131 ? 8.055 -28.375 -21.891 1 96.44 131 ALA B CA 1
ATOM 3186 C C . ALA B 1 131 ? 9.203 -27.5 -22.375 1 96.44 131 ALA B C 1
ATOM 3188 O O . ALA B 1 131 ? 9.352 -27.25 -23.578 1 96.44 131 ALA B O 1
ATOM 3189 N N . VAL B 1 132 ? 9.969 -27.031 -21.453 1 95.88 132 VAL B N 1
ATOM 3190 C CA . VAL B 1 132 ? 11.117 -26.188 -21.797 1 95.88 132 VAL B CA 1
ATOM 3191 C C . VAL B 1 132 ? 12.383 -26.75 -21.141 1 95.88 132 VAL B C 1
ATOM 3193 O O . VAL B 1 132 ? 12.383 -27.078 -19.953 1 95.88 132 VAL B O 1
ATOM 3196 N N . GLN B 1 133 ? 13.406 -26.875 -21.938 1 96.12 133 GLN B N 1
ATOM 3197 C CA . GLN B 1 133 ? 14.719 -27.281 -21.406 1 96.12 133 GLN B CA 1
ATOM 3198 C C . GLN B 1 133 ? 15.594 -26.062 -21.156 1 96.12 133 GLN B C 1
ATOM 3200 O O . GLN B 1 133 ? 15.914 -25.312 -22.078 1 96.12 133 GLN B O 1
ATOM 3205 N N . ARG B 1 134 ? 15.977 -25.891 -19.906 1 95.06 134 ARG B N 1
ATOM 3206 C CA . ARG B 1 134 ? 16.859 -24.781 -19.531 1 95.06 134 ARG B CA 1
ATOM 3207 C C . ARG B 1 134 ? 18.281 -25.281 -19.297 1 95.06 134 ARG B C 1
ATOM 3209 O O . ARG B 1 134 ? 18.5 -26.234 -18.562 1 95.06 134 ARG B O 1
ATOM 3216 N N . PRO B 1 135 ? 19.219 -24.688 -19.953 1 95.62 135 PRO B N 1
ATOM 3217 C CA . PRO B 1 135 ? 20.609 -25.094 -19.734 1 95.62 135 PRO B CA 1
ATOM 3218 C C . PRO B 1 135 ? 21.141 -24.672 -18.359 1 95.62 135 PRO B C 1
ATOM 3220 O O . PRO B 1 135 ? 20.5 -23.875 -17.672 1 95.62 135 PRO B O 1
ATOM 3223 N N . GLN B 1 136 ? 22.25 -25.344 -18.031 1 97 136 GLN B N 1
ATOM 3224 C CA . GLN B 1 136 ? 22.984 -24.891 -16.859 1 97 136 GLN B CA 1
ATOM 3225 C C . GLN B 1 136 ? 23.375 -23.422 -17 1 97 136 GLN B C 1
ATOM 3227 O O . GLN B 1 136 ? 23.797 -22.984 -18.062 1 97 136 GLN B O 1
ATOM 3232 N N . ARG B 1 137 ? 23.266 -22.625 -15.906 1 95.88 137 ARG B N 1
ATOM 3233 C CA . ARG B 1 137 ? 23.609 -21.203 -15.938 1 95.88 137 ARG B CA 1
ATOM 3234 C C . ARG B 1 137 ? 24.141 -20.734 -14.586 1 95.88 137 ARG B C 1
ATOM 3236 O O . ARG B 1 137 ? 23.766 -21.297 -13.547 1 95.88 137 ARG B O 1
ATOM 3243 N N . LYS B 1 138 ? 25 -19.672 -14.672 1 97.94 138 LYS B N 1
ATOM 3244 C CA . LYS B 1 138 ? 25.344 -18.938 -13.453 1 97.94 138 LYS B CA 1
ATOM 3245 C C . LYS B 1 138 ? 24.234 -17.984 -13.039 1 97.94 138 LYS B C 1
ATOM 3247 O O . LYS B 1 138 ? 23.672 -17.281 -13.875 1 97.94 138 LYS B O 1
ATOM 3252 N N . VAL B 1 139 ? 23.953 -17.984 -11.719 1 98.5 139 VAL B N 1
ATOM 3253 C CA . VAL B 1 139 ? 22.906 -17.078 -11.242 1 98.5 139 VAL B CA 1
ATOM 3254 C C . VAL B 1 139 ? 23.375 -16.375 -9.977 1 98.5 139 VAL B C 1
ATOM 3256 O O . VAL B 1 139 ? 24.094 -16.953 -9.156 1 98.5 139 VAL B O 1
ATOM 3259 N N . ALA B 1 140 ? 23.125 -15.164 -9.883 1 98.81 140 ALA B N 1
ATOM 3260 C CA . ALA B 1 140 ? 23.203 -14.406 -8.633 1 98.81 140 ALA B CA 1
ATOM 3261 C C . ALA B 1 140 ? 21.828 -14.305 -7.969 1 98.81 140 ALA B C 1
ATOM 3263 O O . ALA B 1 140 ? 20.828 -14.062 -8.641 1 98.81 140 ALA B O 1
ATOM 3264 N N . THR B 1 141 ? 21.75 -14.562 -6.656 1 98.56 141 THR B N 1
ATOM 3265 C CA . THR B 1 141 ? 20.422 -14.664 -6.055 1 98.56 141 THR B CA 1
ATOM 3266 C C . THR B 1 141 ? 20.375 -13.938 -4.715 1 98.56 141 THR B C 1
ATOM 3268 O O . THR B 1 141 ? 21.406 -13.805 -4.039 1 98.56 141 THR B O 1
ATOM 3271 N N . ILE B 1 142 ? 19.25 -13.422 -4.375 1 97.94 142 ILE B N 1
ATOM 3272 C CA . ILE B 1 142 ? 18.891 -12.898 -3.061 1 97.94 142 ILE B CA 1
ATOM 3273 C C . ILE B 1 142 ? 17.641 -13.617 -2.539 1 97.94 142 ILE B C 1
ATOM 3275 O O . ILE B 1 142 ? 16.672 -13.789 -3.27 1 97.94 142 ILE B O 1
ATOM 3279 N N . ARG B 1 143 ? 17.719 -14.125 -1.325 1 97.94 143 ARG B N 1
ATOM 3280 C CA . ARG B 1 143 ? 16.562 -14.734 -0.653 1 97.94 143 ARG B CA 1
ATOM 3281 C C . ARG B 1 143 ? 16 -13.805 0.418 1 97.94 143 ARG B C 1
ATOM 3283 O O . ARG B 1 143 ? 16.766 -13.164 1.155 1 97.94 143 ARG B O 1
ATOM 3290 N N . THR B 1 144 ? 14.656 -13.672 0.446 1 95.75 144 THR B N 1
ATOM 3291 C CA . THR B 1 144 ? 14.016 -12.805 1.433 1 95.75 144 THR B CA 1
ATOM 3292 C C . THR B 1 144 ? 12.625 -13.32 1.787 1 95.75 144 THR B C 1
ATOM 3294 O O . THR B 1 144 ? 12.023 -14.062 1.013 1 95.75 144 THR B O 1
ATOM 3297 N N . GLU B 1 145 ? 12.164 -13.031 2.959 1 96.88 145 GLU B N 1
ATOM 3298 C CA . GLU B 1 145 ? 10.82 -13.352 3.412 1 96.88 145 GLU B CA 1
ATOM 3299 C C . GLU B 1 145 ? 9.852 -12.203 3.146 1 96.88 145 GLU B C 1
ATOM 3301 O O . GLU B 1 145 ? 10.148 -11.055 3.48 1 96.88 145 GLU B O 1
ATOM 3306 N N . VAL B 1 146 ? 8.703 -12.547 2.496 1 94.31 146 VAL B N 1
ATOM 3307 C CA . VAL B 1 146 ? 7.77 -11.477 2.15 1 94.31 146 VAL B CA 1
ATOM 3308 C C . VAL B 1 146 ? 6.336 -11.969 2.309 1 94.31 146 VAL B C 1
ATOM 3310 O O . VAL B 1 146 ? 6.078 -13.18 2.264 1 94.31 146 VAL B O 1
ATOM 3313 N N . ASP B 1 147 ? 5.43 -11.078 2.566 1 92.75 147 ASP B N 1
ATOM 3314 C CA . ASP B 1 147 ? 4.008 -11.336 2.355 1 92.75 147 ASP B CA 1
ATOM 3315 C C . ASP B 1 147 ? 3.543 -10.781 1.009 1 92.75 147 ASP B C 1
ATOM 3317 O O . ASP B 1 147 ? 4.352 -10.289 0.222 1 92.75 147 ASP B O 1
ATOM 3321 N N . GLN B 1 148 ? 2.297 -10.938 0.771 1 92.44 148 GLN B N 1
ATOM 3322 C CA . GLN B 1 148 ? 1.768 -10.586 -0.542 1 92.44 148 GLN B CA 1
ATOM 3323 C C . GLN B 1 148 ? 1.973 -9.102 -0.833 1 92.44 148 GLN B C 1
ATOM 3325 O O . GLN B 1 148 ? 2.293 -8.719 -1.963 1 92.44 148 GLN B O 1
ATOM 3330 N N . GLN B 1 149 ? 1.797 -8.258 0.111 1 85.69 149 GLN B N 1
ATOM 3331 C CA . GLN B 1 149 ? 1.898 -6.82 -0.094 1 85.69 149 GLN B CA 1
ATOM 3332 C C . GLN B 1 149 ? 3.332 -6.41 -0.417 1 85.69 149 GLN B C 1
ATOM 3334 O O . GLN B 1 149 ? 3.559 -5.477 -1.188 1 85.69 149 GLN B O 1
ATOM 3339 N N . GLY B 1 150 ? 4.227 -7.082 0.104 1 89.44 150 GLY B N 1
ATOM 3340 C CA . GLY B 1 150 ? 5.629 -6.75 -0.095 1 89.44 150 GLY B CA 1
ATOM 3341 C C . GLY B 1 150 ? 6.262 -7.508 -1.249 1 89.44 150 GLY B C 1
ATOM 3342 O O . GLY B 1 150 ? 7.434 -7.289 -1.571 1 89.44 150 GLY B O 1
ATOM 3343 N N . LEU B 1 151 ? 5.527 -8.281 -1.943 1 94 151 LEU B N 1
ATOM 3344 C CA . LEU B 1 151 ? 6.09 -9.242 -2.883 1 94 151 LEU B CA 1
ATOM 3345 C C . LEU B 1 151 ? 6.703 -8.539 -4.086 1 94 151 LEU B C 1
ATOM 3347 O O . LEU B 1 151 ? 7.898 -8.68 -4.352 1 94 151 LEU B O 1
ATOM 3351 N N . VAL B 1 152 ? 5.953 -7.75 -4.816 1 93.12 152 VAL B N 1
ATOM 3352 C CA . VAL B 1 152 ? 6.391 -7.145 -6.07 1 93.12 152 VAL B CA 1
ATOM 3353 C C . VAL B 1 152 ? 7.52 -6.148 -5.801 1 93.12 152 VAL B C 1
ATOM 3355 O O . VAL B 1 152 ? 8.57 -6.207 -6.441 1 93.12 152 VAL B O 1
ATOM 3358 N N . PRO B 1 153 ? 7.391 -5.312 -4.758 1 88.5 153 PRO B N 1
ATOM 3359 C CA . PRO B 1 153 ? 8.508 -4.414 -4.449 1 88.5 153 PRO B CA 1
ATOM 3360 C C . PRO B 1 153 ? 9.781 -5.164 -4.082 1 88.5 153 PRO B C 1
ATOM 3362 O O . PRO B 1 153 ? 10.883 -4.746 -4.457 1 88.5 153 PRO B O 1
ATOM 3365 N N . ALA B 1 154 ? 9.617 -6.234 -3.355 1 91.94 154 ALA B N 1
ATOM 3366 C CA . ALA B 1 154 ? 10.781 -7.008 -2.943 1 91.94 154 ALA B CA 1
ATOM 3367 C C . ALA B 1 154 ? 11.477 -7.637 -4.148 1 91.94 154 ALA B C 1
ATOM 3369 O O . ALA B 1 154 ? 12.711 -7.672 -4.215 1 91.94 154 ALA B O 1
ATOM 3370 N N . ILE B 1 155 ? 10.688 -8.133 -5.043 1 95.44 155 ILE B N 1
ATOM 3371 C CA . ILE B 1 155 ? 11.258 -8.688 -6.27 1 95.44 155 ILE B CA 1
ATOM 3372 C C . ILE B 1 155 ? 12.023 -7.602 -7.02 1 95.44 155 ILE B C 1
ATOM 3374 O O . ILE B 1 155 ? 13.156 -7.824 -7.457 1 95.44 155 ILE B O 1
ATOM 3378 N N . GLY B 1 156 ? 11.414 -6.496 -7.164 1 91.56 156 GLY B N 1
ATOM 3379 C CA . GLY B 1 156 ? 12.062 -5.375 -7.82 1 91.56 156 GLY B CA 1
ATOM 3380 C C . GLY B 1 156 ? 13.367 -4.973 -7.152 1 91.56 156 GLY B C 1
ATOM 3381 O O . GLY B 1 156 ? 14.398 -4.828 -7.82 1 91.56 156 GLY B O 1
ATOM 3382 N N . ALA B 1 157 ? 13.359 -4.84 -5.879 1 88.69 157 ALA B N 1
ATOM 3383 C CA . ALA B 1 157 ? 14.539 -4.43 -5.125 1 88.69 157 ALA B CA 1
ATOM 3384 C C . ALA B 1 157 ? 15.664 -5.453 -5.27 1 88.69 157 ALA B C 1
ATOM 3386 O O . ALA B 1 157 ? 16.828 -5.09 -5.465 1 88.69 157 ALA B O 1
ATOM 3387 N N . ALA B 1 158 ? 15.328 -6.652 -5.184 1 93.94 158 ALA B N 1
ATOM 3388 C CA . ALA B 1 158 ? 16.328 -7.719 -5.227 1 93.94 158 ALA B CA 1
ATOM 3389 C C . ALA B 1 158 ? 16.984 -7.797 -6.602 1 93.94 158 ALA B C 1
ATOM 3391 O O . ALA B 1 158 ? 18.203 -7.824 -6.707 1 93.94 158 ALA B O 1
ATOM 3392 N N . GLN B 1 159 ? 16.188 -7.832 -7.633 1 95.75 159 GLN B N 1
ATOM 3393 C CA . GLN B 1 159 ? 16.766 -7.992 -8.953 1 95.75 159 GLN B CA 1
ATOM 3394 C C . GLN B 1 159 ? 17.641 -6.793 -9.32 1 95.75 159 GLN B C 1
ATOM 3396 O O . GLN B 1 159 ? 18.672 -6.949 -9.977 1 95.75 159 GLN B O 1
ATOM 3401 N N . TRP B 1 160 ? 17.328 -5.602 -8.906 1 91.19 160 TRP B N 1
ATOM 3402 C CA . TRP B 1 160 ? 18.141 -4.43 -9.195 1 91.19 160 TRP B CA 1
ATOM 3403 C C . TRP B 1 160 ? 19.422 -4.434 -8.359 1 91.19 160 TRP B C 1
ATOM 3405 O O . TRP B 1 160 ? 20.484 -4.039 -8.844 1 91.19 160 TRP B O 1
ATOM 3415 N N . SER B 1 161 ? 19.297 -4.82 -7.113 1 91.81 161 SER B N 1
ATOM 3416 C CA . SER B 1 161 ? 20.5 -4.953 -6.285 1 91.81 161 SER B CA 1
ATOM 3417 C C . SER B 1 161 ? 21.484 -5.938 -6.895 1 91.81 161 SER B C 1
ATOM 3419 O O . SER B 1 161 ? 22.688 -5.672 -6.941 1 91.81 161 SER B O 1
ATOM 3421 N N . ILE B 1 162 ? 20.969 -6.996 -7.32 1 96.88 162 ILE B N 1
ATOM 3422 C CA . ILE B 1 162 ? 21.812 -8.016 -7.941 1 96.88 162 ILE B CA 1
ATOM 3423 C C . ILE B 1 162 ? 22.469 -7.441 -9.195 1 96.88 162 ILE B C 1
ATOM 3425 O O . ILE B 1 162 ? 23.688 -7.57 -9.375 1 96.88 162 ILE B O 1
ATOM 3429 N N . ARG B 1 163 ? 21.719 -6.805 -10.008 1 95.31 163 ARG B N 1
ATOM 3430 C CA . ARG B 1 163 ? 22.25 -6.285 -11.266 1 95.31 163 ARG B CA 1
ATOM 3431 C C . ARG B 1 163 ? 23.297 -5.199 -11.016 1 95.31 163 ARG B C 1
ATOM 3433 O O . ARG B 1 163 ? 24.312 -5.145 -11.703 1 95.31 163 ARG B O 1
ATOM 3440 N N . ALA B 1 164 ? 23.031 -4.359 -10.086 1 90.44 164 ALA B N 1
ATOM 3441 C CA . ALA B 1 164 ? 24.016 -3.346 -9.727 1 90.44 164 ALA B CA 1
ATOM 3442 C C . ALA B 1 164 ? 25.328 -3.99 -9.266 1 90.44 164 ALA B C 1
ATOM 3444 O O . ALA B 1 164 ? 26.422 -3.521 -9.617 1 90.44 164 ALA B O 1
ATOM 3445 N N . HIS B 1 165 ? 25.188 -4.973 -8.484 1 95.12 165 HIS B N 1
ATOM 3446 C CA . HIS B 1 165 ? 26.344 -5.703 -8.008 1 95.12 165 HIS B CA 1
ATOM 3447 C C . HIS B 1 165 ? 27.109 -6.344 -9.156 1 95.12 165 HIS B C 1
ATOM 3449 O O . HIS B 1 165 ? 28.344 -6.242 -9.227 1 95.12 165 HIS B O 1
ATOM 3455 N N . LEU B 1 166 ? 26.406 -6.953 -10.07 1 97.44 166 LEU B N 1
ATOM 3456 C CA . LEU B 1 166 ? 27.016 -7.586 -11.227 1 97.44 166 LEU B CA 1
ATOM 3457 C C . LEU B 1 166 ? 27.703 -6.547 -12.117 1 97.44 166 LEU B C 1
ATOM 3459 O O . LEU B 1 166 ? 28.812 -6.781 -12.609 1 97.44 166 LEU B O 1
ATOM 3463 N N . ASP B 1 167 ? 27.078 -5.426 -12.273 1 94.88 167 ASP B N 1
ATOM 3464 C CA . ASP B 1 167 ? 27.656 -4.344 -13.062 1 94.88 167 ASP B CA 1
ATOM 3465 C C . ASP B 1 167 ? 28.984 -3.885 -12.469 1 94.88 167 ASP B C 1
ATOM 3467 O O . ASP B 1 167 ? 29.953 -3.654 -13.203 1 94.88 167 ASP B O 1
ATOM 3471 N N . ARG B 1 168 ? 29.062 -3.811 -11.219 1 94.12 168 ARG B N 1
ATOM 3472 C CA . ARG B 1 168 ? 30.266 -3.369 -10.539 1 94.12 168 ARG B CA 1
ATOM 3473 C C . ARG B 1 168 ? 31.422 -4.34 -10.773 1 94.12 168 ARG B C 1
ATOM 3475 O O . ARG B 1 168 ? 32.594 -3.951 -10.734 1 94.12 168 ARG B O 1
ATOM 3482 N N . HIS B 1 169 ? 31.062 -5.527 -11.047 1 96.75 169 HIS B N 1
ATOM 3483 C CA . HIS B 1 169 ? 32.094 -6.547 -11.273 1 96.75 169 HIS B CA 1
ATOM 3484 C C . HIS B 1 169 ? 32.344 -6.75 -12.766 1 96.75 169 HIS B C 1
ATOM 3486 O O . HIS B 1 169 ? 33.125 -7.613 -13.148 1 96.75 169 HIS B O 1
ATOM 3492 N N . GLY B 1 170 ? 31.594 -6.027 -13.586 1 96.94 170 GLY B N 1
ATOM 3493 C CA . GLY B 1 170 ? 31.781 -6.113 -15.023 1 96.94 170 GLY B CA 1
ATOM 3494 C C . GLY B 1 170 ? 31.109 -7.328 -15.641 1 96.94 170 GLY B C 1
ATOM 3495 O O . GLY B 1 170 ? 31.406 -7.703 -16.781 1 96.94 170 GLY B O 1
ATOM 3496 N N . ALA B 1 171 ? 30.219 -8 -14.883 1 98.06 171 ALA B N 1
ATOM 3497 C CA . ALA B 1 171 ? 29.484 -9.148 -15.406 1 98.06 171 ALA B CA 1
ATOM 3498 C C . ALA B 1 171 ? 28.312 -8.695 -16.281 1 98.06 171 ALA B C 1
ATOM 3500 O O . ALA B 1 171 ? 27.844 -7.562 -16.172 1 98.06 171 ALA B O 1
ATOM 3501 N N . ARG B 1 172 ? 27.875 -9.594 -17.125 1 97.75 172 ARG B N 1
ATOM 3502 C CA . ARG B 1 172 ? 26.797 -9.281 -18.047 1 97.75 172 ARG B CA 1
ATOM 3503 C C . ARG B 1 172 ? 25.5 -9.992 -17.625 1 97.75 172 ARG B C 1
ATOM 3505 O O . ARG B 1 172 ? 25.531 -11.141 -17.203 1 97.75 172 ARG B O 1
ATOM 3512 N N . HIS B 1 173 ? 24.469 -9.273 -17.734 1 97.5 173 HIS B N 1
ATOM 3513 C CA . HIS B 1 173 ? 23.156 -9.828 -17.406 1 97.5 173 HIS B CA 1
ATOM 3514 C C . HIS B 1 173 ? 22.094 -9.344 -18.375 1 97.5 173 HIS B C 1
ATOM 3516 O O . HIS B 1 173 ? 22.344 -8.461 -19.203 1 97.5 173 HIS B O 1
ATOM 3522 N N . THR B 1 174 ? 20.922 -10 -18.344 1 94.44 174 THR B N 1
ATOM 3523 C CA . THR B 1 174 ? 19.766 -9.656 -19.172 1 94.44 174 THR B CA 1
ATOM 3524 C C . THR B 1 174 ? 18.562 -9.281 -18.297 1 94.44 174 THR B C 1
ATOM 3526 O O . THR B 1 174 ? 18.625 -9.406 -17.078 1 94.44 174 THR B O 1
ATOM 3529 N N . PRO B 1 175 ? 17.484 -8.789 -18.938 1 94.75 175 PRO B N 1
ATOM 3530 C CA . PRO B 1 175 ? 16.312 -8.422 -18.156 1 94.75 175 PRO B CA 1
ATOM 3531 C C . PRO B 1 175 ? 15.602 -9.633 -17.547 1 94.75 175 PRO B C 1
ATOM 3533 O O . PRO B 1 175 ? 14.859 -9.5 -16.578 1 94.75 175 PRO B O 1
ATOM 3536 N N . GLU B 1 176 ? 15.844 -10.781 -18.094 1 96.94 176 GLU B N 1
ATOM 3537 C CA . GLU B 1 176 ? 15.203 -11.992 -17.578 1 96.94 176 GLU B CA 1
ATOM 3538 C C . GLU B 1 176 ? 15.664 -12.312 -16.156 1 96.94 176 GLU B C 1
ATOM 3540 O O . GLU B 1 176 ? 16.844 -12.195 -15.844 1 96.94 176 GLU B O 1
ATOM 3545 N N .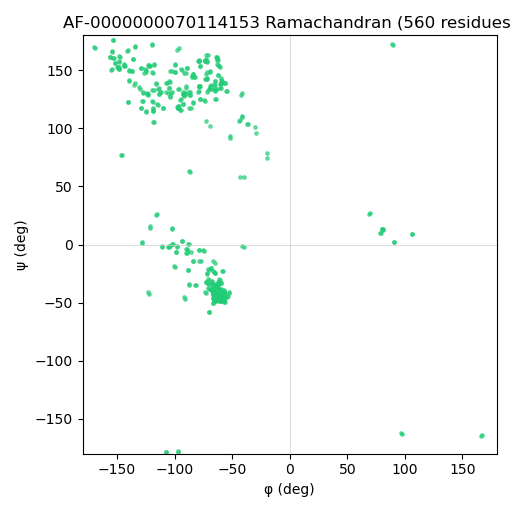 HIS B 1 177 ? 14.75 -12.672 -15.391 1 98.12 177 HIS B N 1
ATOM 3546 C CA . HIS B 1 177 ? 15.016 -13.156 -14.039 1 98.12 177 HIS B CA 1
ATOM 3547 C C . HIS B 1 177 ? 13.875 -14.047 -13.539 1 98.12 177 HIS B C 1
ATOM 3549 O O . HIS B 1 177 ? 12.805 -14.086 -14.148 1 98.12 177 HIS B O 1
ATOM 3555 N N . TRP B 1 178 ? 14.133 -14.82 -12.539 1 97.88 178 TRP B N 1
ATOM 3556 C CA . TRP B 1 178 ? 13.039 -15.641 -12.039 1 97.88 178 TRP B CA 1
ATOM 3557 C C . TRP B 1 178 ? 13 -15.633 -10.516 1 97.88 178 TRP B C 1
ATOM 3559 O O . TRP B 1 178 ? 13.945 -15.18 -9.867 1 97.88 178 TRP B O 1
ATOM 3569 N N . VAL B 1 179 ? 11.852 -15.969 -10.023 1 98.56 179 VAL B N 1
ATOM 3570 C CA . VAL B 1 179 ? 11.57 -16.047 -8.594 1 98.56 179 VAL B CA 1
ATOM 3571 C C . VAL B 1 179 ? 11.18 -17.469 -8.211 1 98.56 179 VAL B C 1
ATOM 3573 O O . VAL B 1 179 ? 10.273 -18.047 -8.805 1 98.56 179 VAL B O 1
ATOM 3576 N N . ILE B 1 180 ? 11.922 -18.047 -7.281 1 98.44 180 ILE B N 1
ATOM 3577 C CA . ILE B 1 180 ? 11.594 -19.359 -6.719 1 98.44 180 ILE B CA 1
ATOM 3578 C C . ILE B 1 180 ? 10.789 -19.172 -5.434 1 98.44 180 ILE B C 1
ATOM 3580 O O . ILE B 1 180 ? 11.219 -18.469 -4.523 1 98.44 180 ILE B O 1
ATOM 3584 N N . TYR B 1 181 ? 9.656 -19.797 -5.41 1 97.5 18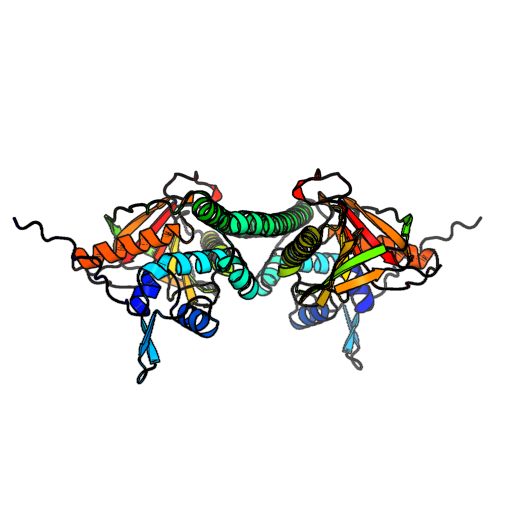1 TYR B N 1
ATOM 3585 C CA . TYR B 1 181 ? 8.789 -19.703 -4.238 1 97.5 181 TYR B CA 1
ATOM 3586 C C . TYR B 1 181 ? 9.016 -20.891 -3.307 1 97.5 181 TYR B C 1
ATOM 3588 O O . TYR B 1 181 ? 8.68 -22.031 -3.648 1 97.5 181 TYR B O 1
ATOM 3596 N N . HIS B 1 182 ? 9.508 -20.625 -2.092 1 97.25 182 HIS B N 1
ATOM 3597 C CA . HIS B 1 182 ? 9.789 -21.672 -1.114 1 97.25 182 HIS B CA 1
ATOM 3598 C C . HIS B 1 182 ? 8.57 -21.953 -0.24 1 97.25 182 HIS B C 1
ATOM 3600 O O . HIS B 1 182 ? 8.594 -22.859 0.599 1 97.25 182 HIS B O 1
ATOM 3606 N N . GLY B 1 183 ? 7.562 -21.219 -0.431 1 92.94 183 GLY B N 1
ATOM 3607 C CA . GLY B 1 183 ? 6.266 -21.359 0.216 1 92.94 183 GLY B CA 1
ATOM 3608 C C . GLY B 1 183 ? 5.199 -20.469 -0.411 1 92.94 183 GLY B C 1
ATOM 3609 O O . GLY B 1 183 ? 5.492 -19.672 -1.297 1 92.94 183 GLY B O 1
ATOM 3610 N N . LEU B 1 184 ? 4.02 -20.703 -0.004 1 91.5 184 LEU B N 1
ATOM 3611 C CA . LEU B 1 184 ? 2.914 -19.906 -0.515 1 91.5 184 LEU B CA 1
ATOM 3612 C C . LEU B 1 184 ? 2.922 -18.516 0.103 1 91.5 184 LEU B C 1
ATOM 3614 O O . LEU B 1 184 ? 2.924 -18.375 1.328 1 91.5 184 LEU B O 1
ATOM 3618 N N . VAL B 1 185 ? 2.955 -17.5 -0.751 1 93.31 185 VAL B N 1
ATOM 3619 C CA . VAL B 1 185 ? 2.91 -16.109 -0.321 1 93.31 185 VAL B CA 1
ATOM 3620 C C . VAL B 1 185 ? 1.482 -15.578 -0.43 1 93.31 185 VAL B C 1
ATOM 3622 O O . VAL B 1 185 ? 0.909 -15.539 -1.521 1 93.31 185 VAL B O 1
ATOM 3625 N N . THR B 1 186 ? 0.934 -15.188 0.694 1 91.44 186 THR B N 1
ATOM 3626 C CA . THR B 1 186 ? -0.417 -14.641 0.735 1 91.44 186 THR B CA 1
ATOM 3627 C C . THR B 1 186 ? -0.464 -13.383 1.602 1 91.44 186 THR B C 1
ATOM 3629 O O . THR B 1 186 ? 0.531 -13.023 2.232 1 91.44 186 THR B O 1
ATOM 3632 N N . PRO B 1 187 ? -1.599 -12.656 1.564 1 89 187 PRO B N 1
ATOM 3633 C CA . PRO B 1 187 ? -1.709 -11.492 2.439 1 89 187 PRO B CA 1
ATOM 3634 C C . PRO B 1 187 ? -1.543 -11.844 3.916 1 89 187 PRO B C 1
ATOM 3636 O O . PRO B 1 187 ? -1.073 -11.016 4.699 1 89 187 PRO B O 1
ATOM 3639 N N . ASP B 1 188 ? -1.785 -13.086 4.312 1 86.38 188 ASP B N 1
ATOM 3640 C CA . ASP B 1 188 ? -1.812 -13.469 5.719 1 86.38 188 ASP B CA 1
ATOM 3641 C C . ASP B 1 188 ? -0.625 -14.367 6.066 1 86.38 188 ASP B C 1
ATOM 3643 O O . ASP B 1 188 ? -0.465 -14.773 7.219 1 86.38 188 ASP B O 1
ATOM 3647 N N . THR B 1 189 ? 0.175 -14.648 5.07 1 87.69 189 THR B N 1
ATOM 3648 C CA . THR B 1 189 ? 1.265 -15.586 5.297 1 87.69 189 THR B CA 1
ATOM 3649 C C . THR B 1 189 ? 2.529 -15.133 4.57 1 87.69 189 THR B C 1
ATOM 3651 O O . THR B 1 189 ? 2.523 -14.961 3.352 1 87.69 189 THR B O 1
ATOM 3654 N N . GLU B 1 190 ? 3.59 -14.969 5.355 1 93.31 190 GLU B N 1
ATOM 3655 C CA . GLU B 1 190 ? 4.898 -14.719 4.762 1 93.31 190 GLU B CA 1
ATOM 3656 C C . GLU B 1 190 ? 5.582 -16.031 4.359 1 93.31 190 GLU B C 1
ATOM 3658 O O . GLU B 1 190 ? 5.355 -17.062 4.98 1 93.31 190 GLU B O 1
ATOM 3663 N N . ALA B 1 191 ? 6.32 -15.961 3.332 1 95.44 191 ALA B N 1
ATOM 3664 C CA . ALA B 1 191 ? 7.168 -17.078 2.91 1 95.44 191 ALA B CA 1
ATOM 3665 C C . ALA B 1 191 ? 8.438 -16.562 2.236 1 95.44 191 ALA B C 1
ATOM 3667 O O . ALA B 1 191 ? 8.523 -15.398 1.85 1 95.44 191 ALA B O 1
ATOM 3668 N N . ALA B 1 192 ? 9.352 -17.453 2.189 1 97.62 192 ALA B N 1
ATOM 3669 C CA . ALA B 1 192 ? 10.609 -17.109 1.542 1 97.62 192 ALA B CA 1
ATOM 3670 C C . ALA B 1 192 ? 10.484 -17.172 0.023 1 97.62 192 ALA B C 1
ATOM 3672 O O . ALA B 1 192 ? 9.859 -18.094 -0.518 1 97.62 192 ALA B O 1
ATOM 3673 N N . ILE B 1 193 ? 11.062 -16.141 -0.629 1 98.31 193 ILE B N 1
ATOM 3674 C CA . ILE B 1 193 ? 11.266 -16.172 -2.072 1 98.31 193 ILE B CA 1
ATOM 3675 C C . ILE B 1 193 ? 12.75 -15.992 -2.385 1 98.31 193 ILE B C 1
ATOM 3677 O O . ILE B 1 193 ? 13.5 -15.445 -1.573 1 98.31 193 ILE B O 1
ATOM 3681 N N . GLU B 1 194 ? 13.117 -16.5 -3.479 1 98.62 194 GLU B N 1
ATOM 3682 C CA . GLU B 1 194 ? 14.484 -16.344 -3.977 1 98.62 194 GLU B CA 1
ATOM 3683 C C . GLU B 1 194 ? 14.492 -15.75 -5.383 1 98.62 194 GLU B C 1
ATOM 3685 O O . GLU B 1 194 ? 14 -16.375 -6.328 1 98.62 194 GLU B O 1
ATOM 3690 N N . VAL B 1 195 ? 15.023 -14.547 -5.488 1 98.56 195 VAL B N 1
ATOM 3691 C CA . VAL B 1 195 ? 15.125 -13.875 -6.777 1 98.56 195 VAL B CA 1
ATOM 3692 C C . VAL B 1 195 ? 16.453 -14.227 -7.441 1 98.56 195 VAL B C 1
ATOM 3694 O O . VAL B 1 195 ? 17.516 -14.078 -6.828 1 98.56 195 VAL B O 1
ATOM 3697 N N . CYS B 1 196 ? 16.359 -14.633 -8.68 1 98.75 196 CYS B N 1
ATOM 3698 C CA . CYS B 1 196 ? 17.531 -15.117 -9.391 1 98.75 196 CYS B CA 1
ATOM 3699 C C . CYS B 1 196 ? 17.75 -14.336 -10.68 1 98.75 196 CYS B C 1
ATOM 3701 O O . CYS B 1 196 ? 16.844 -14.203 -11.492 1 98.75 196 CYS B O 1
ATOM 3703 N N . VAL B 1 197 ? 18.969 -13.859 -10.867 1 98.62 197 VAL B N 1
ATOM 3704 C CA . VAL B 1 197 ? 19.375 -13.172 -12.086 1 98.62 197 VAL B CA 1
ATOM 3705 C C . VAL B 1 197 ? 20.516 -13.938 -12.758 1 98.62 197 VAL B C 1
ATOM 3707 O O . VAL B 1 197 ? 21.609 -14.055 -12.203 1 98.62 197 VAL B O 1
ATOM 3710 N N . PRO B 1 198 ? 20.219 -14.438 -13.914 1 98.5 198 PRO B N 1
ATOM 3711 C CA . PRO B 1 198 ? 21.312 -15.094 -14.641 1 98.5 198 PRO B CA 1
ATOM 3712 C C . PRO B 1 198 ? 22.375 -14.102 -15.141 1 98.5 198 PRO B C 1
ATOM 3714 O O . PRO B 1 198 ? 22.031 -12.953 -15.453 1 98.5 198 PRO B O 1
ATOM 3717 N N . TYR B 1 199 ? 23.609 -14.625 -15.188 1 98.5 199 TYR B N 1
ATOM 3718 C CA . TYR B 1 199 ? 24.641 -13.711 -15.656 1 98.5 199 TYR B CA 1
ATOM 3719 C C . TYR B 1 199 ? 25.797 -14.469 -16.297 1 98.5 199 TYR B C 1
ATOM 3721 O O . TYR B 1 199 ? 25.906 -15.695 -16.156 1 98.5 199 TYR B O 1
ATOM 3729 N N . SER B 1 200 ? 26.578 -13.805 -17.094 1 98 200 SER B N 1
ATOM 3730 C CA . SER B 1 200 ? 27.844 -14.273 -17.641 1 98 200 SER B CA 1
ATOM 3731 C C . SER B 1 200 ? 29.016 -13.398 -17.188 1 98 200 SER B C 1
ATOM 3733 O O . SER B 1 200 ? 28.812 -12.258 -16.766 1 98 200 SER B O 1
ATOM 3735 N N . GLY B 1 201 ? 30.203 -14.031 -17.188 1 97.25 201 GLY B N 1
ATOM 3736 C CA . GLY B 1 201 ? 31.359 -13.344 -16.641 1 97.25 201 GLY B CA 1
ATOM 3737 C C . GLY B 1 201 ? 31.656 -13.719 -15.203 1 97.25 201 GLY B C 1
ATOM 3738 O O . GLY B 1 201 ? 31.281 -14.805 -14.75 1 97.25 201 GLY B O 1
ATOM 3739 N N . SER B 1 202 ? 32.5 -12.844 -14.508 1 97.12 202 SER B N 1
ATOM 3740 C CA . SER B 1 202 ? 32.938 -13.156 -13.156 1 97.12 202 SER B CA 1
ATOM 3741 C C . SER B 1 202 ? 32.406 -12.125 -12.156 1 97.12 202 SER B C 1
ATOM 3743 O O . SER B 1 202 ? 32.281 -10.945 -12.484 1 97.12 202 SER B O 1
ATOM 3745 N N . ALA B 1 203 ? 32 -12.664 -11.07 1 97.56 203 ALA B N 1
ATOM 3746 C CA . ALA B 1 203 ? 31.609 -11.82 -9.953 1 97.56 203 ALA B CA 1
ATOM 3747 C C . ALA B 1 203 ? 31.906 -12.492 -8.617 1 97.56 203 ALA B C 1
ATOM 3749 O O . ALA B 1 203 ? 32.156 -13.695 -8.562 1 97.56 203 ALA B O 1
ATOM 3750 N N . GLU B 1 204 ? 32.031 -11.672 -7.566 1 97.44 204 GLU B N 1
ATOM 3751 C CA . GLU B 1 204 ? 32.125 -12.172 -6.199 1 97.44 204 GLU B CA 1
ATOM 3752 C C . GLU B 1 204 ? 30.828 -12.023 -5.438 1 97.44 204 GLU B C 1
ATOM 3754 O O . GLU B 1 204 ? 30.016 -11.148 -5.75 1 97.44 204 GLU B O 1
ATOM 3759 N N . PRO B 1 205 ? 30.625 -12.969 -4.516 1 97.06 205 PRO B N 1
ATOM 3760 C CA . PRO B 1 205 ? 29.406 -12.797 -3.713 1 97.06 205 PRO B CA 1
ATOM 3761 C C . PRO B 1 205 ? 29.406 -11.492 -2.924 1 97.06 205 PRO B C 1
ATOM 3763 O O . PRO B 1 205 ? 30.453 -10.898 -2.695 1 97.06 205 PRO B O 1
ATOM 3766 N N . GLY B 1 206 ? 28.219 -11.047 -2.676 1 94.06 206 GLY B N 1
ATOM 3767 C CA . GLY B 1 206 ? 28.031 -9.883 -1.819 1 94.06 206 GLY B CA 1
ATOM 3768 C C . GLY B 1 206 ? 27.469 -10.234 -0.459 1 94.06 206 GLY B C 1
ATOM 3769 O O . GLY B 1 206 ? 27.281 -11.406 -0.142 1 94.06 206 GLY B O 1
ATOM 3770 N N . ARG B 1 207 ? 27.25 -9.219 0.341 1 89.56 207 ARG B N 1
ATOM 3771 C CA . ARG B 1 207 ? 26.719 -9.43 1.684 1 89.56 207 ARG B CA 1
ATOM 3772 C C . ARG B 1 207 ? 25.422 -10.242 1.638 1 89.56 207 ARG B C 1
ATOM 3774 O O . ARG B 1 207 ? 25.266 -11.219 2.375 1 89.56 207 ARG B O 1
ATOM 3781 N N . ASP B 1 208 ? 24.469 -9.945 0.731 1 93.5 208 ASP B N 1
ATOM 3782 C CA . ASP B 1 208 ? 23.188 -10.633 0.64 1 93.5 208 ASP B CA 1
ATOM 3783 C C . ASP B 1 208 ? 23 -11.258 -0.737 1 93.5 208 ASP B C 1
ATOM 3785 O O . ASP B 1 208 ? 21.875 -11.594 -1.126 1 93.5 208 ASP B O 1
ATOM 3789 N N . ILE B 1 209 ? 24.125 -11.344 -1.434 1 97.75 209 ILE B N 1
ATOM 3790 C CA . ILE B 1 209 ? 24.047 -11.883 -2.787 1 97.75 209 ILE B CA 1
ATOM 3791 C C . ILE B 1 209 ? 24.891 -13.148 -2.887 1 97.75 209 ILE B C 1
ATOM 3793 O O . ILE B 1 209 ? 26.109 -13.102 -2.691 1 97.75 209 ILE B O 1
ATOM 3797 N N . ALA B 1 210 ? 24.25 -14.188 -3.148 1 98.5 210 ALA B N 1
ATOM 3798 C CA . ALA B 1 210 ? 24.938 -15.461 -3.355 1 98.5 210 ALA B CA 1
ATOM 3799 C C . ALA B 1 210 ? 25.094 -15.766 -4.844 1 98.5 210 ALA B C 1
ATOM 3801 O O . ALA B 1 210 ? 24.281 -15.336 -5.66 1 98.5 210 ALA B O 1
ATOM 3802 N N . LEU B 1 211 ? 26.156 -16.438 -5.156 1 98.5 211 LEU B N 1
ATOM 3803 C CA . LEU B 1 211 ? 26.406 -16.906 -6.512 1 98.5 211 LEU B CA 1
ATOM 3804 C C . LEU B 1 211 ? 26.391 -18.438 -6.562 1 98.5 211 LEU B C 1
ATOM 3806 O O . LEU B 1 211 ? 26.938 -19.094 -5.68 1 98.5 211 LEU B O 1
ATOM 3810 N N . ARG B 1 212 ? 25.719 -18.984 -7.531 1 97.81 212 ARG B N 1
ATOM 3811 C CA . ARG B 1 212 ? 25.734 -20.438 -7.691 1 97.81 212 ARG B CA 1
ATOM 3812 C C . ARG B 1 212 ? 25.469 -20.828 -9.141 1 97.81 212 ARG B C 1
ATOM 3814 O O . ARG B 1 212 ? 25.062 -19.984 -9.953 1 97.81 212 ARG B O 1
ATOM 3821 N N . ILE B 1 213 ? 25.734 -22.062 -9.422 1 97.5 213 ILE B N 1
ATOM 3822 C CA . ILE B 1 213 ? 25.375 -22.656 -10.703 1 97.5 213 ILE B CA 1
ATOM 3823 C C . ILE B 1 213 ? 24 -23.312 -10.594 1 97.5 213 ILE B C 1
ATOM 3825 O O . ILE B 1 213 ? 23.781 -24.156 -9.719 1 97.5 213 ILE B O 1
ATOM 3829 N N . GLU B 1 214 ? 23.109 -22.875 -11.398 1 96.06 214 GLU B N 1
ATOM 3830 C CA . GLU B 1 214 ? 21.844 -23.594 -11.539 1 96.06 214 GLU B CA 1
ATOM 3831 C C . GLU B 1 214 ? 21.953 -24.688 -12.594 1 96.06 214 GLU B C 1
ATOM 3833 O O . GLU B 1 214 ? 22.25 -24.422 -13.758 1 96.06 214 GLU B O 1
ATOM 3838 N N . PRO B 1 215 ? 21.766 -25.906 -12.133 1 94.81 215 PRO B N 1
ATOM 3839 C CA . PRO B 1 215 ? 21.891 -27.016 -13.094 1 94.81 215 PRO B CA 1
ATOM 3840 C C . PRO B 1 215 ? 20.844 -26.953 -14.203 1 94.81 215 PRO B C 1
ATOM 3842 O O . PRO B 1 215 ? 19.812 -26.281 -14.055 1 94.81 215 PRO B O 1
ATOM 3845 N N . ALA B 1 216 ? 21.188 -27.688 -15.281 1 96.19 216 ALA B N 1
ATOM 3846 C CA . ALA B 1 216 ? 20.188 -27.844 -16.344 1 96.19 216 ALA B CA 1
ATOM 3847 C C . ALA B 1 216 ? 18.922 -28.5 -15.812 1 96.19 216 ALA B C 1
ATOM 3849 O O . ALA B 1 216 ? 18.984 -29.406 -14.977 1 96.19 216 ALA B O 1
ATOM 3850 N N . GLN B 1 217 ? 17.781 -28.016 -16.281 1 95.25 217 GLN B N 1
ATOM 3851 C CA . GLN B 1 217 ? 16.531 -28.578 -15.789 1 95.25 217 GLN B CA 1
ATOM 3852 C C . GLN B 1 217 ? 15.445 -28.547 -16.875 1 95.25 217 GLN B C 1
ATOM 3854 O O . GLN B 1 217 ? 15.492 -27.719 -17.781 1 95.25 217 GLN B O 1
ATOM 3859 N N . SER B 1 218 ? 14.523 -29.547 -16.766 1 96.62 218 SER B N 1
ATOM 3860 C CA . SER B 1 218 ? 13.297 -29.562 -17.562 1 96.62 218 SER B CA 1
ATOM 3861 C C . SER B 1 218 ? 12.148 -28.906 -16.812 1 96.62 218 SER B C 1
ATOM 3863 O O . SER B 1 218 ? 11.883 -29.219 -15.648 1 96.62 218 SER B O 1
ATOM 3865 N N . LEU B 1 219 ? 11.5 -27.969 -17.516 1 97.69 219 LEU B N 1
ATOM 3866 C CA . LEU B 1 219 ? 10.414 -27.219 -16.891 1 97.69 219 LEU B CA 1
ATOM 3867 C C . LEU B 1 219 ? 9.109 -27.438 -17.656 1 97.69 219 LEU B C 1
ATOM 3869 O O . LEU B 1 219 ? 9.102 -27.5 -18.891 1 97.69 219 LEU B O 1
ATOM 3873 N N . ALA B 1 220 ? 8.031 -27.719 -16.922 1 98.25 220 ALA B N 1
ATOM 3874 C CA . ALA B 1 220 ? 6.691 -27.5 -17.469 1 98.25 220 ALA B CA 1
ATOM 3875 C C . ALA B 1 220 ? 6.258 -26.047 -17.281 1 98.25 220 ALA B C 1
ATOM 3877 O O . ALA B 1 220 ? 6.168 -25.547 -16.156 1 98.25 220 ALA B O 1
ATOM 3878 N N . CYS B 1 221 ? 5.922 -25.375 -18.422 1 98.12 221 CYS B N 1
ATOM 3879 C CA . CYS B 1 221 ? 5.77 -23.938 -18.359 1 98.12 221 CYS B CA 1
ATOM 3880 C C . CYS B 1 221 ? 4.457 -23.5 -19 1 98.12 221 CYS B C 1
ATOM 3882 O O . CYS B 1 221 ? 4.086 -23.984 -20.062 1 98.12 221 CYS B O 1
ATOM 3884 N N . ALA B 1 222 ? 3.795 -22.609 -18.312 1 98.5 222 ALA B N 1
ATOM 3885 C CA . ALA B 1 222 ? 2.676 -21.875 -18.875 1 98.5 222 ALA B CA 1
ATOM 3886 C C . ALA B 1 222 ? 3.021 -20.391 -19.031 1 98.5 222 ALA B C 1
ATOM 3888 O O . ALA B 1 222 ? 3.508 -19.766 -18.078 1 98.5 222 ALA B O 1
ATOM 3889 N N . THR B 1 223 ? 2.773 -19.797 -20.203 1 98.19 223 THR B N 1
ATOM 3890 C CA . THR B 1 223 ? 3.076 -18.391 -20.469 1 98.19 223 THR B CA 1
ATOM 3891 C C . THR B 1 223 ? 1.924 -17.5 -20.031 1 98.19 223 THR B C 1
ATOM 3893 O O . THR B 1 223 ? 0.767 -17.75 -20.375 1 98.19 223 THR B O 1
ATOM 3896 N N . VAL B 1 224 ? 2.232 -16.531 -19.281 1 97.75 224 VAL B N 1
ATOM 3897 C CA . VAL B 1 224 ? 1.257 -15.57 -18.766 1 97.75 224 VAL B CA 1
ATOM 3898 C C . VAL B 1 224 ? 1.516 -14.195 -19.375 1 97.75 224 VAL B C 1
ATOM 3900 O O . VAL B 1 224 ? 2.65 -13.711 -19.375 1 97.75 224 VAL B O 1
ATOM 3903 N N . LEU B 1 225 ? 0.497 -13.555 -19.922 1 96.75 225 LEU B N 1
ATOM 3904 C CA . LEU B 1 225 ? 0.595 -12.203 -20.453 1 96.75 225 LEU B CA 1
ATOM 3905 C C . LEU B 1 225 ? 0.685 -11.18 -19.328 1 96.75 225 LEU B C 1
ATOM 3907 O O . LEU B 1 225 ? 0.287 -11.461 -18.203 1 96.75 225 LEU B O 1
ATOM 3911 N N . ARG B 1 226 ? 1.22 -10.031 -19.656 1 95.88 226 ARG B N 1
ATOM 3912 C CA . ARG B 1 226 ? 1.44 -9.008 -18.641 1 95.88 226 ARG B CA 1
ATOM 3913 C C . ARG B 1 226 ? 0.139 -8.656 -17.922 1 95.88 226 ARG B C 1
ATOM 3915 O O . ARG B 1 226 ? 0.088 -8.625 -16.703 1 95.88 226 ARG B O 1
ATOM 3922 N N . ASP B 1 227 ? -0.973 -8.453 -18.641 1 93.12 227 ASP B N 1
ATOM 3923 C CA . ASP B 1 227 ? -2.238 -8.016 -18.062 1 93.12 227 ASP B CA 1
ATOM 3924 C C . ASP B 1 227 ? -2.936 -9.164 -17.328 1 93.12 227 ASP B C 1
ATOM 3926 O O . ASP B 1 227 ? -3.92 -8.953 -16.625 1 93.12 227 ASP B O 1
ATOM 3930 N N . ASP B 1 228 ? -2.346 -10.406 -17.406 1 94.06 228 ASP B N 1
ATOM 3931 C CA . ASP B 1 228 ? -2.916 -11.555 -16.719 1 94.06 228 ASP B CA 1
ATOM 3932 C C . ASP B 1 228 ? -2.094 -11.922 -15.484 1 94.06 228 ASP B C 1
ATOM 3934 O O . ASP B 1 228 ? -2.461 -12.82 -14.727 1 94.06 228 ASP B O 1
ATOM 3938 N N . CYS B 1 229 ? -1.068 -11.219 -15.281 1 95.81 229 CYS B N 1
ATOM 3939 C CA . CYS B 1 229 ? -0.128 -11.586 -14.227 1 95.81 229 CYS B CA 1
ATOM 3940 C C . CYS B 1 229 ? -0.539 -10.969 -12.898 1 95.81 229 CYS B C 1
ATOM 3942 O O . CYS B 1 229 ? 0.188 -10.148 -12.336 1 95.81 229 CYS B O 1
ATOM 3944 N N . PHE B 1 230 ? -1.646 -11.367 -12.461 1 94.19 230 PHE B N 1
ATOM 3945 C CA . PHE B 1 230 ? -2.207 -10.969 -11.18 1 94.19 230 PHE B CA 1
ATOM 3946 C C . PHE B 1 230 ? -3.182 -12.023 -10.664 1 94.19 230 PHE B C 1
ATOM 3948 O O . PHE B 1 230 ? -3.707 -12.82 -11.445 1 94.19 230 PHE B O 1
ATOM 3955 N N . TYR B 1 231 ? -3.273 -12.102 -9.344 1 93.5 231 TYR B N 1
ATOM 3956 C CA . TYR B 1 231 ? -4.332 -12.914 -8.758 1 93.5 231 TYR B CA 1
ATOM 3957 C C . TYR B 1 231 ? -5.703 -12.297 -9.023 1 93.5 231 TYR B C 1
ATOM 3959 O O . TYR B 1 231 ? -5.871 -11.078 -8.898 1 93.5 231 TYR B O 1
ATOM 3967 N N . PRO B 1 232 ? -6.629 -13.086 -9.438 1 93.06 232 PRO B N 1
ATOM 3968 C CA . PRO B 1 232 ? -6.574 -14.555 -9.43 1 93.06 232 PRO B CA 1
ATOM 3969 C C . PRO B 1 232 ? -6.27 -15.141 -10.812 1 93.06 232 PRO B C 1
ATOM 3971 O O . PRO B 1 232 ? -6.199 -16.359 -10.961 1 93.06 232 PRO B O 1
ATOM 3974 N N . ARG B 1 233 ? -6.09 -14.344 -11.766 1 93 233 ARG B N 1
ATOM 3975 C CA . ARG B 1 233 ? -5.941 -14.844 -13.133 1 93 233 ARG B CA 1
ATOM 3976 C C . ARG B 1 233 ? -4.715 -15.742 -13.258 1 93 233 ARG B C 1
ATOM 3978 O O . ARG B 1 233 ? -4.762 -16.781 -13.922 1 93 233 ARG B O 1
ATOM 3985 N N . ILE B 1 234 ? -3.66 -15.367 -12.648 1 95.12 234 ILE B N 1
ATOM 3986 C CA . ILE B 1 234 ? -2.412 -16.109 -12.773 1 95.12 234 ILE B CA 1
ATOM 3987 C C . ILE B 1 234 ? -2.564 -17.484 -12.148 1 95.12 234 ILE B C 1
ATOM 3989 O O . ILE B 1 234 ? -1.797 -18.406 -12.461 1 95.12 234 ILE B O 1
ATOM 3993 N N . THR B 1 235 ? -3.473 -17.688 -11.242 1 93 235 THR B N 1
ATOM 3994 C CA . THR B 1 235 ? -3.705 -18.969 -10.602 1 93 235 THR B CA 1
ATOM 3995 C C . THR B 1 235 ? -4.117 -20.031 -11.625 1 93 235 THR B C 1
ATOM 3997 O O . THR B 1 235 ? -3.777 -21.203 -11.484 1 93 235 THR B O 1
ATOM 4000 N N . ALA B 1 236 ? -4.793 -19.578 -12.633 1 93.81 236 ALA B N 1
ATOM 4001 C CA . ALA B 1 236 ? -5.188 -20.5 -13.688 1 93.81 236 ALA B CA 1
ATOM 4002 C C . ALA B 1 236 ? -3.965 -21.094 -14.383 1 93.81 236 ALA B C 1
ATOM 4004 O O . ALA B 1 236 ? -3.988 -22.25 -14.82 1 93.81 236 ALA B O 1
ATOM 4005 N N . ALA B 1 237 ? -2.947 -20.312 -14.516 1 96.75 237 ALA B N 1
ATOM 4006 C CA . ALA B 1 237 ? -1.707 -20.828 -15.094 1 96.75 237 ALA B CA 1
ATOM 4007 C C . ALA B 1 237 ? -1.079 -21.891 -14.195 1 96.75 237 ALA B C 1
ATOM 4009 O O . ALA B 1 237 ? -0.632 -22.938 -14.672 1 96.75 237 ALA B O 1
ATOM 4010 N N . TYR B 1 238 ? -1.072 -21.656 -12.945 1 96 238 TYR B N 1
ATOM 4011 C CA . TYR B 1 238 ? -0.58 -22.641 -11.984 1 96 238 TYR B CA 1
ATOM 4012 C C . TYR B 1 238 ? -1.386 -23.922 -12.07 1 96 238 TYR B C 1
ATOM 4014 O O . TYR B 1 238 ? -0.818 -25.016 -12.047 1 96 238 TYR B O 1
ATOM 4022 N N . GLN B 1 239 ? -2.643 -23.781 -12.164 1 94.06 239 GLN B N 1
ATOM 4023 C CA . GLN B 1 239 ? -3.518 -24.953 -12.258 1 94.06 239 GLN B CA 1
ATOM 4024 C C . GLN B 1 239 ? -3.258 -25.719 -13.547 1 94.06 239 GLN B C 1
ATOM 4026 O O . GLN B 1 239 ? -3.264 -26.953 -13.539 1 94.06 239 GLN B O 1
ATOM 4031 N N . ALA B 1 240 ? -3.07 -24.984 -14.562 1 96.75 240 ALA B N 1
ATOM 4032 C CA . ALA B 1 240 ? -2.783 -25.641 -15.836 1 96.75 240 ALA B CA 1
ATOM 4033 C C . ALA B 1 240 ? -1.508 -26.469 -15.758 1 96.75 240 ALA B C 1
ATOM 4035 O O . ALA B 1 240 ? -1.47 -27.609 -16.234 1 96.75 240 ALA B O 1
ATOM 4036 N N . VAL B 1 241 ? -0.516 -25.938 -15.18 1 97.56 241 VAL B N 1
ATOM 4037 C CA . VAL B 1 241 ? 0.747 -26.641 -15.008 1 97.56 241 VAL B CA 1
ATOM 4038 C C . VAL B 1 241 ? 0.53 -27.875 -14.141 1 97.56 241 VAL B C 1
ATOM 4040 O O . VAL B 1 241 ? 0.989 -28.969 -14.484 1 97.56 241 VAL B O 1
ATOM 4043 N N . HIS B 1 242 ? -0.163 -27.75 -13.109 1 95.25 242 HIS B N 1
ATOM 4044 C CA . HIS B 1 242 ? -0.442 -28.859 -12.211 1 95.25 242 HIS B CA 1
ATOM 4045 C C . HIS B 1 242 ? -1.209 -29.969 -12.93 1 95.25 242 HIS B C 1
ATOM 4047 O O . HIS B 1 242 ? -0.859 -31.141 -12.82 1 95.25 242 HIS B O 1
ATOM 4053 N N . ARG B 1 243 ? -2.24 -29.578 -13.609 1 94.44 243 ARG B N 1
ATOM 4054 C CA . ARG B 1 243 ? -3.037 -30.531 -14.359 1 94.44 243 ARG B CA 1
ATOM 4055 C C . ARG B 1 243 ? -2.184 -31.266 -15.398 1 94.44 243 ARG B C 1
ATOM 4057 O O . ARG B 1 243 ? -2.332 -32.469 -15.594 1 94.44 243 ARG B O 1
ATOM 4064 N N . HIS B 1 244 ? -1.369 -30.531 -16.016 1 96.56 244 HIS B N 1
ATOM 4065 C CA . HIS B 1 244 ? -0.482 -31.109 -17.016 1 96.56 244 HIS B CA 1
ATOM 4066 C C . HIS B 1 244 ? 0.427 -32.156 -16.391 1 96.56 244 HIS B C 1
ATOM 4068 O O . HIS B 1 244 ? 0.571 -33.25 -16.938 1 96.56 244 HIS B O 1
ATOM 4074 N N . LEU B 1 245 ? 1.03 -31.828 -15.266 1 96.31 245 LEU B N 1
ATOM 4075 C CA . LEU B 1 245 ? 1.902 -32.781 -14.586 1 96.31 245 LEU B CA 1
ATOM 4076 C C . LEU B 1 245 ? 1.142 -34.062 -14.227 1 96.31 245 LEU B C 1
ATOM 4078 O O . LEU B 1 245 ? 1.629 -35.156 -14.469 1 96.31 245 LEU B O 1
ATOM 4082 N N . THR B 1 246 ? -0.038 -33.875 -13.734 1 94.19 246 THR B N 1
ATOM 4083 C CA . THR B 1 246 ? -0.868 -35 -13.32 1 94.19 246 THR B CA 1
ATOM 4084 C C . THR B 1 246 ? -1.258 -35.875 -14.523 1 94.19 246 THR B C 1
ATOM 4086 O O . THR B 1 246 ? -1.109 -37.094 -14.492 1 94.19 246 THR B O 1
ATOM 4089 N N . ALA B 1 247 ? -1.701 -35.281 -15.547 1 95 247 ALA B N 1
ATOM 4090 C CA . ALA B 1 247 ? -2.162 -35.969 -16.75 1 95 247 ALA B CA 1
ATOM 4091 C C . ALA B 1 247 ? -1.012 -36.719 -17.422 1 95 247 ALA B C 1
ATOM 4093 O O . ALA B 1 247 ? -1.19 -37.812 -17.938 1 95 247 ALA B O 1
ATOM 4094 N N . ALA B 1 248 ? 0.159 -36.125 -17.406 1 94.94 248 ALA B N 1
ATOM 4095 C CA . ALA B 1 248 ? 1.314 -36.688 -18.109 1 94.94 248 ALA B CA 1
ATOM 4096 C C . ALA B 1 248 ? 2.1 -37.625 -17.203 1 94.94 248 ALA B C 1
ATOM 4098 O O . ALA B 1 248 ? 3.053 -38.25 -17.641 1 94.94 248 ALA B O 1
ATOM 4099 N N . GLY B 1 249 ? 1.72 -37.656 -15.953 1 94.5 249 GLY B N 1
ATOM 4100 C CA . GLY B 1 249 ? 2.422 -38.5 -14.992 1 94.5 249 GLY B CA 1
ATOM 4101 C C . GLY B 1 249 ? 3.824 -38 -14.688 1 94.5 249 GLY B C 1
ATOM 4102 O O . GLY B 1 249 ? 4.734 -38.812 -14.453 1 94.5 249 GLY B O 1
ATOM 4103 N N . LEU B 1 250 ? 4 -36.75 -14.836 1 95.06 250 LEU B N 1
ATOM 4104 C CA . LEU B 1 250 ? 5.301 -36.156 -14.539 1 95.06 250 LEU B CA 1
ATOM 4105 C C . LEU B 1 250 ? 5.457 -35.875 -13.047 1 95.06 250 LEU B C 1
ATOM 4107 O O . LEU B 1 250 ? 4.504 -35.5 -12.375 1 95.06 250 LEU B O 1
ATOM 4111 N N . VAL B 1 251 ? 6.684 -36.062 -12.586 1 95.38 251 VAL B N 1
ATOM 4112 C CA . VAL B 1 251 ? 6.988 -35.875 -11.172 1 95.38 251 VAL B CA 1
ATOM 4113 C C . VAL B 1 251 ? 7.711 -34.531 -10.992 1 95.38 251 VAL B C 1
ATOM 4115 O O . VAL B 1 251 ? 8.688 -34.25 -11.688 1 95.38 251 VAL B O 1
ATOM 4118 N N . ALA B 1 252 ? 7.242 -33.75 -10.07 1 94.62 252 ALA B N 1
ATOM 4119 C CA . ALA B 1 252 ? 7.891 -32.5 -9.758 1 94.62 252 ALA B CA 1
ATOM 4120 C C . ALA B 1 252 ? 9.289 -32.719 -9.18 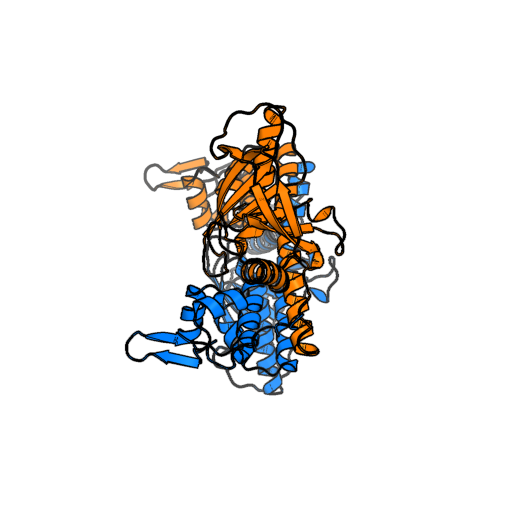1 94.62 252 ALA B C 1
ATOM 4122 O O . ALA B 1 252 ? 9.469 -33.562 -8.297 1 94.62 252 ALA B O 1
ATOM 4123 N N . ALA B 1 253 ? 10.359 -32 -9.648 1 93.44 253 ALA B N 1
ATOM 4124 C CA . ALA B 1 253 ? 11.742 -32.156 -9.219 1 93.44 253 ALA B CA 1
ATOM 4125 C C . ALA B 1 253 ? 12.258 -30.891 -8.539 1 93.44 253 ALA B C 1
ATOM 4127 O O . ALA B 1 253 ? 13.461 -30.656 -8.484 1 93.44 253 ALA B O 1
ATOM 4128 N N . GLY B 1 254 ? 11.375 -30.109 -7.98 1 93.06 254 GLY B N 1
ATOM 4129 C CA . GLY B 1 254 ? 11.766 -28.875 -7.34 1 93.06 254 GLY B CA 1
ATOM 4130 C C . GLY B 1 254 ? 10.586 -27.969 -7.027 1 93.06 254 GLY B C 1
ATOM 4131 O O . GLY B 1 254 ? 9.438 -28.422 -7.023 1 93.06 254 GLY B O 1
ATOM 4132 N N . LEU B 1 255 ? 10.945 -26.703 -6.762 1 95.56 255 LEU B N 1
ATOM 4133 C CA . LEU B 1 255 ? 9.938 -25.75 -6.336 1 95.56 255 LEU B CA 1
ATOM 4134 C C . LEU B 1 255 ? 9.391 -24.969 -7.527 1 95.56 255 LEU B C 1
ATOM 4136 O O . LEU B 1 255 ? 10.086 -24.781 -8.531 1 95.56 255 LEU B O 1
ATOM 4140 N N . PRO B 1 256 ? 8.125 -24.531 -7.41 1 96.75 256 PRO B N 1
ATOM 4141 C CA . PRO B 1 256 ? 7.574 -23.688 -8.469 1 96.75 256 PRO B CA 1
ATOM 4142 C C . PRO B 1 256 ? 8.32 -22.359 -8.602 1 96.75 256 PRO B C 1
ATOM 4144 O O . PRO B 1 256 ? 8.922 -21.891 -7.637 1 96.75 256 PRO B O 1
ATOM 4147 N N . ARG B 1 257 ? 8.227 -21.828 -9.797 1 97.81 257 ARG B N 1
ATOM 4148 C CA . ARG B 1 257 ? 8.906 -20.547 -10.047 1 97.81 257 ARG B CA 1
ATOM 4149 C C . ARG B 1 257 ? 8.188 -19.75 -11.125 1 97.81 257 ARG B C 1
ATOM 4151 O O . ARG B 1 257 ? 7.383 -20.297 -11.883 1 97.81 257 ARG B O 1
ATOM 4158 N N . GLU B 1 258 ? 8.375 -18.531 -11.094 1 98.38 258 GLU B N 1
ATOM 4159 C CA . GLU B 1 258 ? 7.953 -17.609 -12.148 1 98.38 258 GLU B CA 1
ATOM 4160 C C . GLU B 1 258 ? 9.156 -16.969 -12.828 1 98.38 258 GLU B C 1
ATOM 4162 O O . GLU B 1 258 ? 10 -16.359 -12.156 1 98.38 258 GLU B O 1
ATOM 4167 N N . THR B 1 259 ? 9.281 -17.172 -14.094 1 98.06 259 THR B N 1
ATOM 4168 C CA . THR B 1 259 ? 10.32 -16.5 -14.875 1 98.06 259 THR B CA 1
ATOM 4169 C C . THR B 1 259 ? 9.766 -15.266 -15.562 1 98.06 259 THR B C 1
ATOM 4171 O O . THR B 1 259 ? 8.867 -15.367 -16.406 1 98.06 259 THR B O 1
ATOM 4174 N N . TYR B 1 260 ? 10.305 -14.156 -15.188 1 98 260 TYR B N 1
ATOM 4175 C CA . TYR B 1 260 ? 9.914 -12.898 -15.812 1 98 260 TYR B CA 1
ATOM 4176 C C . TYR B 1 260 ? 10.82 -12.562 -17 1 98 260 TYR B C 1
ATOM 4178 O O . TYR B 1 260 ? 12.047 -12.523 -16.844 1 98 260 TYR B O 1
ATOM 4186 N N . LEU B 1 261 ? 10.25 -12.242 -18.078 1 97.5 261 LEU B N 1
ATOM 4187 C CA . LEU B 1 261 ? 10.977 -12.164 -19.344 1 97.5 261 LEU B CA 1
ATOM 4188 C C . LEU B 1 261 ? 11.594 -10.781 -19.531 1 97.5 261 LEU B C 1
ATOM 4190 O O . LEU B 1 261 ? 12.617 -10.641 -20.203 1 97.5 261 LEU B O 1
ATOM 4194 N N . ASP B 1 262 ? 10.914 -9.766 -19.062 1 95.88 262 ASP B N 1
ATOM 4195 C CA . ASP B 1 262 ? 11.367 -8.383 -19.094 1 95.88 262 ASP B CA 1
ATOM 4196 C C . ASP B 1 262 ? 10.742 -7.562 -17.969 1 95.88 262 ASP B C 1
ATOM 4198 O O . ASP B 1 262 ? 10.016 -8.102 -17.141 1 95.88 262 ASP B O 1
ATOM 4202 N N . HIS B 1 263 ? 11.18 -6.348 -17.906 1 91.5 263 HIS B N 1
ATOM 4203 C CA . HIS B 1 263 ? 10.586 -5.441 -16.922 1 91.5 263 HIS B CA 1
ATOM 4204 C C . HIS B 1 263 ? 9.164 -5.055 -17.328 1 91.5 263 HIS B C 1
ATOM 4206 O O . HIS B 1 263 ? 8.875 -4.887 -18.516 1 91.5 263 HIS B O 1
ATOM 4212 N N . TRP B 1 264 ? 8.328 -4.941 -16.328 1 90.25 264 TRP B N 1
ATOM 4213 C CA . TRP B 1 264 ? 6.898 -4.723 -16.5 1 90.25 264 TRP B CA 1
ATOM 4214 C C . TRP B 1 264 ? 6.633 -3.52 -17.406 1 90.25 264 TRP B C 1
ATOM 4216 O O . TRP B 1 264 ? 5.742 -3.557 -18.25 1 90.25 264 TRP B O 1
ATOM 4226 N N . ASP B 1 265 ? 7.398 -2.467 -17.219 1 87.19 265 ASP B N 1
ATOM 4227 C CA . ASP B 1 265 ? 7.137 -1.19 -17.875 1 87.19 265 ASP B CA 1
ATOM 4228 C C . ASP B 1 265 ? 7.621 -1.215 -19.328 1 87.19 265 ASP B C 1
ATOM 4230 O O . ASP B 1 265 ? 7.34 -0.294 -20.094 1 87.19 265 ASP B O 1
ATOM 4234 N N . ARG B 1 266 ? 8.242 -2.244 -19.75 1 91.88 266 ARG B N 1
ATOM 4235 C CA . ARG B 1 266 ? 8.812 -2.316 -21.078 1 91.88 266 ARG B CA 1
ATOM 4236 C C . ARG B 1 266 ? 7.961 -3.189 -22 1 91.88 266 ARG B C 1
ATOM 4238 O O . ARG B 1 266 ? 8.266 -3.344 -23.188 1 91.88 266 ARG B O 1
ATOM 4245 N N . LEU B 1 267 ? 6.898 -3.736 -21.469 1 93.12 267 LEU B N 1
ATOM 4246 C CA . LEU B 1 267 ? 6.066 -4.66 -22.234 1 93.12 267 LEU B CA 1
ATOM 4247 C C . LEU B 1 267 ? 4.645 -4.129 -22.359 1 93.12 267 LEU B C 1
ATOM 4249 O O . LEU B 1 267 ? 4.121 -3.506 -21.438 1 93.12 267 LEU B O 1
ATOM 4253 N N . ALA B 1 268 ? 4.059 -4.484 -23.484 1 93.5 268 ALA B N 1
ATOM 4254 C CA . ALA B 1 268 ? 2.639 -4.207 -23.688 1 93.5 268 ALA B CA 1
ATOM 4255 C C . ALA B 1 268 ? 1.778 -5.148 -22.844 1 93.5 268 ALA B C 1
ATOM 4257 O O . ALA B 1 268 ? 2.23 -6.223 -22.438 1 93.5 268 ALA B O 1
ATOM 4258 N N . GLY B 1 269 ? 0.584 -4.77 -22.594 1 93.62 269 GLY B N 1
ATOM 4259 C CA . GLY B 1 269 ? -0.326 -5.527 -21.75 1 93.62 269 GLY B CA 1
ATOM 4260 C C . GLY B 1 269 ? -0.615 -6.918 -22.281 1 93.62 269 GLY B C 1
ATOM 4261 O O . GLY B 1 269 ? -0.857 -7.848 -21.5 1 93.62 269 GLY B O 1
ATOM 4262 N N . ASP B 1 270 ? -0.579 -7.078 -23.578 1 95.38 270 ASP B N 1
ATOM 4263 C CA . ASP B 1 270 ? -0.922 -8.359 -24.188 1 95.38 270 ASP B CA 1
ATOM 4264 C C . ASP B 1 270 ? 0.333 -9.125 -24.609 1 95.38 270 ASP B C 1
ATOM 4266 O O . ASP B 1 270 ? 0.248 -10.117 -25.328 1 95.38 270 ASP B O 1
ATOM 4270 N N . ALA B 1 271 ? 1.474 -8.703 -24.141 1 97.12 271 ALA B N 1
ATOM 4271 C CA . ALA B 1 271 ? 2.73 -9.391 -24.422 1 97.12 271 ALA B CA 1
ATOM 4272 C C . ALA B 1 271 ? 3.035 -10.445 -23.375 1 97.12 271 ALA B C 1
ATOM 4274 O O . ALA B 1 271 ? 2.68 -10.281 -22.203 1 97.12 271 ALA B O 1
ATOM 4275 N N . PRO B 1 272 ? 3.707 -11.555 -23.828 1 97.19 272 PRO B N 1
ATOM 4276 C CA . PRO B 1 272 ? 4.203 -12.492 -22.812 1 97.19 272 PRO B CA 1
ATOM 4277 C C . PRO B 1 272 ? 5.082 -11.82 -21.766 1 97.19 272 PRO B C 1
ATOM 4279 O O . PRO B 1 272 ? 5.98 -11.047 -22.109 1 97.19 272 PRO B O 1
ATOM 4282 N N . PHE B 1 273 ? 4.812 -12.109 -20.484 1 97.5 273 PHE B N 1
ATOM 4283 C CA . PHE B 1 273 ? 5.496 -11.406 -19.406 1 97.5 273 PHE B CA 1
ATOM 4284 C C . PHE B 1 273 ? 6.207 -12.398 -18.484 1 97.5 273 PHE B C 1
ATOM 4286 O O . PHE B 1 273 ? 7.344 -12.156 -18.078 1 97.5 273 PHE B O 1
ATOM 4293 N N . ALA B 1 274 ? 5.52 -13.516 -18.203 1 98.06 274 ALA B N 1
ATOM 4294 C CA . ALA B 1 274 ? 6.09 -14.469 -17.25 1 98.06 274 ALA B CA 1
ATOM 4295 C C . ALA B 1 274 ? 5.762 -15.906 -17.656 1 98.06 274 ALA B C 1
ATOM 4297 O O . ALA B 1 274 ? 4.773 -16.156 -18.344 1 98.06 274 ALA B O 1
ATOM 4298 N N . HIS B 1 275 ? 6.605 -16.797 -17.219 1 98.38 275 HIS B N 1
ATOM 4299 C CA . HIS B 1 275 ? 6.316 -18.219 -17.234 1 98.38 275 HIS B CA 1
ATOM 4300 C C . HIS B 1 275 ? 6.105 -18.766 -15.812 1 98.38 275 HIS B C 1
ATOM 4302 O O . HIS B 1 275 ? 6.996 -18.656 -14.969 1 98.38 275 HIS B O 1
ATOM 4308 N N . VAL B 1 276 ? 4.922 -19.234 -15.625 1 98.44 276 VAL B N 1
ATOM 4309 C CA . VAL B 1 276 ? 4.742 -20.094 -14.453 1 98.44 276 VAL B CA 1
ATOM 4310 C C . VAL B 1 276 ? 5.293 -21.484 -14.734 1 98.44 276 VAL B C 1
ATOM 4312 O O . VAL B 1 276 ? 4.879 -22.141 -15.688 1 98.44 276 VAL B O 1
ATOM 4315 N N . ALA B 1 277 ? 6.195 -21.875 -13.836 1 98.31 277 ALA B N 1
ATOM 4316 C CA . ALA B 1 277 ? 6.922 -23.078 -14.227 1 98.31 277 ALA B CA 1
ATOM 4317 C C . ALA B 1 277 ? 7.125 -24.016 -13.031 1 98.31 277 ALA B C 1
ATOM 4319 O O . ALA B 1 277 ? 7.242 -23.547 -11.891 1 98.31 277 ALA B O 1
ATOM 4320 N N . GLN B 1 278 ? 7.168 -25.281 -13.336 1 98.25 278 GLN B N 1
ATOM 4321 C CA . GLN B 1 278 ? 7.488 -26.344 -12.406 1 98.25 278 GLN B CA 1
ATOM 4322 C C . GLN B 1 278 ? 8.578 -27.25 -12.961 1 98.25 278 GLN B C 1
ATOM 4324 O O . GLN B 1 278 ? 8.414 -27.859 -14.023 1 98.25 278 GLN B O 1
ATOM 4329 N N . PRO B 1 279 ? 9.75 -27.297 -12.242 1 97.69 279 PRO B N 1
ATOM 4330 C CA . PRO B 1 279 ? 10.742 -28.297 -12.641 1 97.69 279 PRO B CA 1
ATOM 4331 C C . PRO B 1 279 ? 10.211 -29.719 -12.555 1 97.69 279 PRO B C 1
ATOM 4333 O O . PRO B 1 279 ? 9.477 -30.062 -11.625 1 97.69 279 PRO B O 1
ATOM 4336 N N . VAL B 1 280 ? 10.555 -30.531 -13.539 1 97.31 280 VAL B N 1
ATOM 4337 C CA . VAL B 1 280 ? 10.062 -31.906 -13.586 1 97.31 280 VAL B CA 1
ATOM 4338 C C . VAL B 1 280 ? 11.227 -32.875 -13.789 1 97.31 280 VAL B C 1
ATOM 4340 O O . VAL B 1 280 ? 12.266 -32.5 -14.344 1 97.31 280 VAL B O 1
ATOM 4343 N N . GLU B 1 281 ? 10.984 -34.094 -13.25 1 92.62 281 GLU B N 1
ATOM 4344 C CA . GLU B 1 281 ? 11.984 -35.125 -13.445 1 92.62 281 GLU B CA 1
ATOM 4345 C C . GLU B 1 281 ? 12.047 -35.562 -14.906 1 92.62 281 GLU B C 1
ATOM 4347 O O . GLU B 1 281 ? 11.016 -35.656 -15.578 1 92.62 281 GLU B O 1
ATOM 4352 N N . GLU B 1 282 ? 13.219 -35.688 -15.477 1 77.44 282 GLU B N 1
ATOM 4353 C CA . GLU B 1 282 ? 13.422 -36.188 -16.828 1 77.44 282 GLU B CA 1
ATOM 4354 C C . GLU B 1 282 ? 13.078 -37.688 -16.922 1 77.44 282 GLU B C 1
ATOM 4356 O O . GLU B 1 282 ? 13.25 -38.406 -15.953 1 77.44 282 GLU B O 1
#

Sequence (564 aa):
MRSQSAGPLTTGPMSIGEFARLSGLSIKALRLYDVSGLLPAAEVDPITGYRRYAAAQLKRARRIGVLRRIGMPLPVIGEMLVLSDAEAVGRLDRWWAGEEAATAARRSGHLWLRTSLAHGDEPERDYPVRAVQRPQRKVATIRTEVDQQGLVPAIGAAQWSIRAHLDRHGARHTPEHWVIYHGLVTPDTEAAIEVCVPYSGSAEPGRDIALRIEPAQSLACATVLRDDCFYPRITAAYQAVHRHLTAAGLVAAGLPRETYLDHWDRLAGDAPFAHVAQPVEEMRSQSAGPLTTGPMSIGEFARLSGLSIKALRLYDVSGLLPAAEVDPITGYRRYAAAQLKRARRIGVLRRIGMPLPVIGEMLVLSDAEAVGRLDRWWAGEEAATAARRSGHLWLRTSLAHGDEPERDYPVRAVQRPQRKVATIRTEVDQQGLVPAIGAAQWSIRAHLDRHGARHTPEHWVIYHGLVTPDTEAAIEVCVPYSGSAEPGRDIALRIEPAQSLACATVLRDDCFYPRITAAYQAVHRHLTAAGLVAAGLPRETYLDHWDRLAGDAPFAHVAQPVEE

Solvent-accessible surface area (backbone atoms only — not comparable to full-atom values): 30264 Å² total; per-residue (Å²): 135,82,79,78,67,79,73,72,80,68,90,57,68,32,48,49,66,58,46,18,64,76,44,70,44,51,61,68,52,49,52,50,30,28,76,71,57,75,48,57,59,71,39,62,41,88,85,80,60,48,48,22,35,45,74,84,48,41,62,59,47,36,50,53,50,39,43,41,66,62,65,51,52,67,73,59,48,54,58,47,71,73,44,54,46,69,56,32,41,55,52,48,53,52,50,48,52,19,49,51,51,43,50,50,34,31,48,50,27,51,52,51,50,42,44,29,46,74,74,42,79,71,80,81,70,83,40,70,65,43,82,42,80,41,70,63,44,41,29,41,32,36,73,49,74,32,31,44,84,46,37,50,40,49,51,41,50,44,53,50,52,52,49,54,53,34,50,77,49,69,26,47,68,63,69,38,32,33,37,38,42,78,43,74,60,31,78,89,33,67,22,42,35,34,37,35,37,48,46,48,83,57,76,76,69,51,99,71,32,48,67,48,73,42,69,59,44,41,27,41,31,14,71,33,31,43,73,41,61,28,62,67,57,40,50,43,34,52,47,34,41,52,50,48,30,61,76,69,68,51,48,74,63,61,61,44,31,39,37,32,61,49,57,73,91,78,51,55,56,85,31,83,28,33,29,44,30,35,33,35,58,131,134,82,78,77,67,78,74,72,82,69,92,57,68,32,48,48,66,58,46,19,64,76,43,70,45,51,62,68,53,50,50,51,29,27,76,72,58,75,49,58,58,72,39,63,39,88,86,79,61,49,50,23,33,45,74,83,47,40,64,59,47,37,51,53,51,38,44,42,66,62,65,51,50,68,73,59,48,54,57,47,70,73,43,54,46,71,58,31,40,56,52,48,53,52,50,48,50,17,48,50,51,42,50,51,34,30,49,49,27,50,52,52,50,44,44,29,46,73,73,41,77,70,80,81,69,84,40,70,66,41,81,43,82,43,70,62,42,43,30,41,34,35,74,50,75,32,30,43,84,46,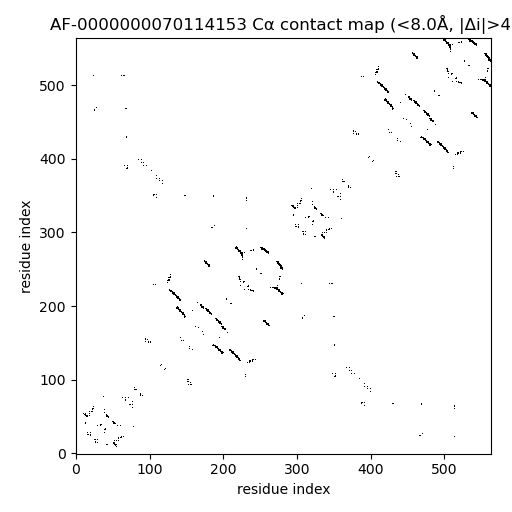38,50,42,49,52,41,51,43,54,50,52,51,49,54,54,33,50,75,49,69,26,46,69,64,68,39,34,33,37,40,43,77,43,73,61,32,79,91,32,66,22,43,35,34,39,34,35,46,45,47,82,57,74,75,68,50,98,70,33,46,69,49,76,44,69,58,43,42,27,40,31,14,70,33,30,43,72,40,62,27,62,67,58,41,50,43,35,52,47,34,40,51,51,49,30,62,75,70,68,51,47,74,62,62,60,43,30,41,37,32,59,49,56,76,91,79,51,55,55,85,32,81,30,32,29,44,31,36,32,34,58,131

pLDDT: mean 92.01, std 11.84, range [27.28, 98.81]

InterPro domains:
  IPR000551 MerR-type HTH domain [PF13411] (14-81)
  IPR000551 MerR-type HTH domain [PS00552] (17-39)
  IPR000551 MerR-type HTH domain [PS50937] (13-83)
  IPR000551 MerR-type HTH domain [SM00422] (14-84)
  IPR009061 Putative DNA-binding domain superfamily [SSF46955] (14-95)
  IPR011256 Regulatory factor, effector binding domain superfamily [G3DSA:3.20.80.10] (123-280)
  IPR047057 MerR transcriptional regulator [PTHR30204] (13-134)

Foldseek 3Di:
DDPPPPPPPPQDWAFLVVLCVLLVHDSVVQVVCCVVVQQNAPDADPPPRTGTHGPVCSVSSNQLVVCVVLPHDPVVSSVLVVDDPVVNVVLVVLLVLLVVLLVLQVVLVVVQVVCCVVPNHDDADDWDKDKDKDAKFKKKKFKDKDAPSCPSSVLSNGVVVRVVQCVVVVKAFDQKKKKFWPDDHYNVDIGMIMIITTIDDDGDADPRIDMDMDHIFMKTKTWDFLSQPHPPNCVNRVVNSVVVCVVVVWAFPGTWMKMADHRSVVDDRGDGGIITITTTDD/DDPPPPPPPPQDWAFLVVLCVLLVHDSVVQVVCCVVVQQNAPDADPPPRTGTHGPVCSVSSNQLVVCVVLPHDPVVSSVLVVDDPVVNVVLVVLLVLLVVLLVLQVVLVVVQVVCCVVPNHDDADDWDKDKDKDAKFKKKKFKDKDAPSCPSSVLSNGVVVRVVQCVVVVKAFDQKKKKFWPDDHYNVDIGMIMIITTIDDDGDADPRIDMDMDHIFMKTKTWDFLSQPHPPNCVNRVVNSVVVCVVVVWAFPGTWMKMADHRSVVDDRGDGGIITITTTDD